Protein AF-0000000065893887 (afdb_homodimer)

Radius of gyration: 26.67 Å; Cα contacts (8 Å, |Δi|>4): 1698; chains: 2; bounding box: 55×94×60 Å

InterPro domains:
  IPR000653 DegT/DnrJ/EryC1/StrS aminotransferase [PF01041] (15-358)
  IPR000653 DegT/DnrJ/EryC1/StrS aminotransferase [PIRSF000390] (7-360)
  IPR000653 DegT/DnrJ/EryC1/StrS aminotransferase [PTHR30244] (14-359)
  IPR000653 DegT/DnrJ/EryC1/StrS aminotransferase [cd00616] (18-347)
  IPR015421 Pyridoxal phosphate-dependent transferase, major domain [G3DSA:3.40.640.10] (1-244)
  IPR015422 Pyridoxal phosphate-dependent transferase, small domain [G3DSA:3.90.1150.10] (245-362)
  IPR015424 Pyridoxal phosphate-dependent transferase [SSF53383] (13-360)

Organism: Aneurinibacillus thermoaerophilus (NCBI:txid143495)

Foldseek 3Di:
DAELDDLVLVQVVCVVLLVVLLVCCVVVPAKFPDDLLVVLQVVLCVLQVFDTKAKWFFQLVQLLLLCVLVVQAAQAEEEEELAADCSNVVSCVVRHHHYDYAYPDLQASWGDLVGRLVRDDPRYAAYETECPQAFDDPLVSVVVSCVVNVHFYEYECQAHPQFADPRGHPQESTAKYKYWQPSLHLQHFPHTMMMMGGRDPSSNLQSNCQCCCCHNDVPRHPDRHHPIGDISSRSSSSSVVVVCSVVFLVLLLVLLVVLVPQQDDPQKAFHDHPDSRRGSRSWGKIFGQPQVLLQVQVVVVVFHKDQSAQDGNLCDPVNCVSNPPDDPSSNRCNNTIITGRTTSSDDPVNSVSSSVSNNPPPD/DAELDDLVLVQVVCVVLLVVLLVCCVVVPDKFPDDLLVVLQVVLCVLQVFDTKAKWFFQLVQLLLLCVLVVQAAQAEEEEELAADCSNVVSCVVRHHHYDYAYPDLQASWGDLVGRLVRDDPRYAAYETECPQAFDDPLVSVVVSCVVVVHFYEYECQAHPQFADPRGHPQESTAKYKYWQPSLHLQHFPHTMMMMGGRDPSSNLQSNCQCCCCHNDVPRHPDRHHPIGDISSRSSSSSVVVVCSVVFLVLLLVLLVVLVVQQDDPQKAFHDHPDSSRGSRSWGKIFGQPQVLLQVQVVVVVFHKDQSAQDGNLCDPVNCVSNPPDRPSSNRCNNTIITGRTTSSDDPVNSVSSSVSSNPPPD

pLDDT: mean 98.2, std 1.37, range [88.19, 99.0]

Structure (mmCIF, N/CA/C/O backbone):
data_AF-0000000065893887-model_v1
#
loop_
_entity.id
_entity.type
_entity.pdbx_description
1 polymer 'dTDP-3-amino-3,6-dideoxy-alpha-D-galactopyranose transaminase'
#
loop_
_atom_site.group_PDB
_atom_site.id
_atom_site.type_symbol
_atom_site.label_atom_id
_atom_site.label_alt_id
_atom_site.label_comp_id
_atom_site.label_asym_id
_atom_site.label_entity_id
_atom_site.label_seq_id
_atom_site.pdbx_PDB_ins_code
_atom_site.Cartn_x
_atom_site.Cartn_y
_atom_site.Cartn_z
_atom_site.occupancy
_atom_site.B_iso_or_equiv
_atom_site.auth_seq_id
_atom_site.auth_comp_id
_atom_site.auth_asym_id
_atom_site.auth_atom_id
_atom_site.pdbx_PDB_model_num
ATOM 1 N N . MET A 1 1 ? 21.906 -27.859 2.709 1 92.88 1 MET A N 1
ATOM 2 C CA . MET A 1 1 ? 20.469 -27.656 2.518 1 92.88 1 MET A CA 1
ATOM 3 C C . MET A 1 1 ? 20.203 -26.812 1.277 1 92.88 1 MET A C 1
ATOM 5 O O . MET A 1 1 ? 20.891 -25.797 1.051 1 92.88 1 MET A O 1
ATOM 9 N N . ILE A 1 2 ? 19.484 -27.328 0.352 1 98.06 2 ILE A N 1
ATOM 10 C CA . ILE A 1 2 ? 19.031 -26.578 -0.812 1 98.06 2 ILE A CA 1
ATOM 11 C C . ILE A 1 2 ? 17.766 -25.812 -0.466 1 98.06 2 ILE A C 1
ATOM 13 O O . ILE A 1 2 ? 16.688 -26.406 -0.306 1 98.06 2 ILE A O 1
ATOM 17 N N . PRO A 1 3 ? 17.875 -24.422 -0.323 1 98.12 3 PRO A N 1
ATOM 18 C CA . PRO A 1 3 ? 16.672 -23.656 0.001 1 98.12 3 PRO A CA 1
ATOM 19 C C . PRO A 1 3 ? 15.68 -23.609 -1.15 1 98.12 3 PRO A C 1
ATOM 21 O O . PRO A 1 3 ? 16.062 -23.766 -2.312 1 98.12 3 PRO A O 1
ATOM 24 N N . PHE A 1 4 ? 14.438 -23.453 -0.812 1 98.44 4 PHE A N 1
ATOM 25 C CA . PHE A 1 4 ? 13.43 -23.297 -1.854 1 98.44 4 PHE A CA 1
ATOM 26 C C . PHE A 1 4 ? 13.758 -22.109 -2.758 1 98.44 4 PHE A C 1
ATOM 28 O O . PHE A 1 4 ? 13.703 -22.234 -3.984 1 98.44 4 PHE A O 1
ATOM 35 N N . LEU A 1 5 ? 14.062 -20.938 -2.127 1 98.31 5 LEU A N 1
ATOM 36 C CA . LEU A 1 5 ? 14.43 -19.703 -2.818 1 98.31 5 LEU A CA 1
ATOM 37 C C . LEU A 1 5 ? 15.391 -18.875 -1.974 1 98.31 5 LEU A C 1
ATOM 39 O O . LEU A 1 5 ? 15.094 -18.562 -0.818 1 98.31 5 LEU A O 1
ATOM 43 N N . ASP A 1 6 ? 16.547 -18.547 -2.5 1 98.19 6 ASP A N 1
ATOM 44 C CA . ASP A 1 6 ? 17.547 -17.75 -1.792 1 98.19 6 ASP A CA 1
ATOM 45 C C . ASP A 1 6 ? 17.578 -16.312 -2.305 1 98.19 6 ASP A C 1
ATOM 47 O O . ASP A 1 6 ? 18.406 -15.969 -3.143 1 98.19 6 ASP A O 1
ATOM 51 N N . LEU A 1 7 ? 16.781 -15.508 -1.673 1 98.25 7 LEU A N 1
ATOM 52 C CA . LEU A 1 7 ? 16.625 -14.125 -2.123 1 98.25 7 LEU A CA 1
ATOM 53 C C . LEU A 1 7 ? 17.906 -13.336 -1.897 1 98.25 7 LEU A C 1
ATOM 55 O O . LEU A 1 7 ? 18.219 -12.43 -2.668 1 98.25 7 LEU A O 1
ATOM 59 N N . ARG A 1 8 ? 18.594 -13.672 -0.81 1 98.06 8 ARG A N 1
ATOM 60 C CA . ARG A 1 8 ? 19.859 -13.008 -0.566 1 98.06 8 ARG A CA 1
ATOM 61 C C . ARG A 1 8 ? 20.828 -13.227 -1.729 1 98.06 8 ARG A C 1
ATOM 63 O O . ARG A 1 8 ? 21.375 -12.273 -2.275 1 98.06 8 ARG A O 1
ATOM 70 N N . GLN A 1 9 ? 20.969 -14.484 -2.098 1 98.31 9 GLN A N 1
ATOM 71 C CA . GLN A 1 9 ? 21.891 -14.812 -3.176 1 98.31 9 GLN A CA 1
ATOM 72 C C . GLN A 1 9 ? 21.469 -14.156 -4.484 1 98.31 9 GLN A C 1
ATOM 74 O O . GLN A 1 9 ? 22.312 -13.688 -5.254 1 98.31 9 GLN A O 1
ATOM 79 N N . ILE A 1 10 ? 20.219 -14.109 -4.758 1 98.5 10 ILE A N 1
ATOM 80 C CA . ILE A 1 10 ? 19.703 -13.5 -5.98 1 98.5 10 ILE A CA 1
ATOM 81 C C . ILE A 1 10 ? 20.062 -12.023 -6.02 1 98.5 10 ILE A C 1
ATOM 83 O O . ILE A 1 10 ? 20.594 -11.531 -7.023 1 98.5 10 ILE A O 1
ATOM 87 N N . ASN A 1 11 ? 19.875 -11.289 -4.93 1 98.44 11 ASN A N 1
ATOM 88 C CA . ASN A 1 11 ? 20.047 -9.836 -4.91 1 98.44 11 ASN A CA 1
ATOM 89 C C . ASN A 1 11 ? 21.516 -9.445 -4.77 1 98.44 11 ASN A C 1
ATOM 91 O O . ASN A 1 11 ? 21.938 -8.391 -5.258 1 98.44 11 ASN A O 1
ATOM 95 N N . MET A 1 12 ? 22.344 -10.312 -4.164 1 98.12 12 MET A N 1
ATOM 96 C CA . MET A 1 12 ? 23.734 -9.977 -3.918 1 98.12 12 MET A CA 1
ATOM 97 C C . MET A 1 12 ? 24.531 -9.93 -5.223 1 98.12 12 MET A C 1
ATOM 99 O O . MET A 1 12 ? 25.609 -9.359 -5.273 1 98.12 12 MET A O 1
ATOM 103 N N . ARG A 1 13 ? 23.969 -10.508 -6.285 1 97.5 13 ARG A N 1
ATOM 104 C CA . ARG A 1 13 ? 24.594 -10.422 -7.605 1 97.5 13 ARG A CA 1
ATOM 105 C C . ARG A 1 13 ? 24.703 -8.969 -8.062 1 97.5 13 ARG A C 1
ATOM 107 O O . ARG A 1 13 ? 25.578 -8.625 -8.852 1 97.5 13 ARG A O 1
ATOM 114 N N . TYR A 1 14 ? 23.766 -8.133 -7.504 1 96.75 14 TYR A N 1
ATOM 115 C CA . TYR A 1 14 ? 23.688 -6.738 -7.918 1 96.75 14 TYR A CA 1
ATOM 116 C C . TYR A 1 14 ? 23.844 -5.805 -6.723 1 96.75 14 TYR A C 1
ATOM 118 O O . TYR A 1 14 ? 23.297 -4.707 -6.703 1 96.75 14 TYR A O 1
ATOM 126 N N . GLN A 1 15 ? 24.547 -6.262 -5.785 1 98.12 15 GLN A N 1
ATOM 127 C CA . GLN A 1 15 ? 24.656 -5.574 -4.5 1 98.12 15 GLN A CA 1
ATOM 128 C C . GLN A 1 15 ? 25.109 -4.129 -4.684 1 98.12 15 GLN A C 1
ATOM 130 O O . GLN A 1 15 ? 24.453 -3.201 -4.188 1 98.12 15 GLN A O 1
ATOM 135 N N . LYS A 1 16 ? 26.188 -3.871 -5.398 1 98.44 16 LYS A N 1
ATOM 136 C CA . LYS A 1 16 ? 26.766 -2.539 -5.555 1 98.44 16 LYS A CA 1
ATOM 137 C C . LYS A 1 16 ? 25.797 -1.611 -6.297 1 98.44 16 LYS A C 1
ATOM 139 O O . LYS A 1 16 ? 25.625 -0.456 -5.906 1 98.44 16 LYS A O 1
ATOM 144 N N . GLU A 1 17 ? 25.203 -2.094 -7.355 1 98.75 17 GLU A N 1
ATOM 145 C CA . GLU A 1 17 ? 24.25 -1.301 -8.133 1 98.75 17 GLU A CA 1
ATOM 146 C C . GLU A 1 17 ? 23.047 -0.913 -7.289 1 98.75 17 GLU A C 1
ATOM 148 O O . GLU A 1 17 ? 22.578 0.229 -7.348 1 98.75 17 GLU A O 1
ATOM 153 N N . ILE A 1 18 ? 22.578 -1.841 -6.5 1 98.81 18 ILE A N 1
ATOM 154 C CA . ILE A 1 18 ? 21.406 -1.604 -5.66 1 98.81 18 ILE A CA 1
ATOM 155 C C . ILE A 1 18 ? 21.75 -0.585 -4.578 1 98.81 18 ILE A C 1
ATOM 157 O O . ILE A 1 18 ? 20.969 0.347 -4.328 1 98.81 18 ILE A O 1
ATOM 161 N N . GLN A 1 19 ? 22.906 -0.778 -3.934 1 98.69 19 GLN A N 1
ATOM 162 C CA . GLN A 1 19 ? 23.328 0.157 -2.898 1 98.69 19 GLN A CA 1
ATOM 163 C C . GLN A 1 19 ? 23.469 1.57 -3.457 1 98.69 19 GLN A C 1
ATOM 165 O O . GLN A 1 19 ? 23.062 2.541 -2.812 1 98.69 19 GLN A O 1
ATOM 170 N N . GLN A 1 20 ? 24 1.689 -4.633 1 98.62 20 GLN A N 1
ATOM 171 C CA . GLN A 1 20 ? 24.156 2.99 -5.273 1 98.62 20 GLN A CA 1
ATOM 172 C C . GLN A 1 20 ? 22.797 3.625 -5.578 1 98.62 20 GLN A C 1
ATOM 174 O O . GLN A 1 20 ? 22.625 4.832 -5.395 1 98.62 20 GLN A O 1
ATOM 179 N N . ALA A 1 21 ? 21.922 2.854 -6.062 1 98.62 21 ALA A N 1
ATOM 180 C CA . ALA A 1 21 ? 20.578 3.348 -6.359 1 98.62 21 ALA A CA 1
ATOM 181 C C . ALA A 1 21 ? 19.875 3.818 -5.09 1 98.62 21 ALA A C 1
ATOM 183 O O . ALA A 1 21 ? 19.219 4.867 -5.09 1 98.62 21 ALA A O 1
ATOM 184 N N . MET A 1 22 ? 19.953 3.014 -4.008 1 98.69 22 MET A N 1
ATOM 185 C CA . MET A 1 22 ? 19.344 3.391 -2.736 1 98.69 22 MET A CA 1
ATOM 186 C C . MET A 1 22 ? 19.922 4.703 -2.225 1 98.69 22 MET A C 1
ATOM 188 O O . MET A 1 22 ? 19.188 5.57 -1.753 1 98.69 22 MET A O 1
ATOM 192 N N . ASN A 1 23 ? 21.203 4.824 -2.332 1 98.44 23 ASN A N 1
ATOM 193 C CA . ASN A 1 23 ? 21.875 6.047 -1.884 1 98.44 23 ASN A CA 1
ATOM 194 C C . ASN A 1 23 ? 21.453 7.25 -2.723 1 98.44 23 ASN A C 1
ATOM 196 O O . ASN A 1 23 ? 21.281 8.352 -2.195 1 98.44 23 ASN A O 1
ATOM 200 N N . ARG A 1 24 ? 21.328 7.035 -4.027 1 98.44 24 ARG A N 1
ATOM 201 C CA . ARG A 1 24 ? 20.875 8.102 -4.918 1 98.44 24 ARG A CA 1
ATOM 202 C C . ARG A 1 24 ? 19.5 8.617 -4.504 1 98.44 24 ARG A C 1
ATOM 204 O O . ARG A 1 24 ? 19.266 9.828 -4.461 1 98.44 24 ARG A O 1
ATOM 211 N N . VAL A 1 25 ? 18.625 7.746 -4.191 1 98.69 25 VAL A N 1
ATOM 212 C CA . VAL A 1 25 ? 17.281 8.141 -3.764 1 98.69 25 VAL A CA 1
ATOM 213 C C . VAL A 1 25 ? 17.359 8.875 -2.43 1 98.69 25 VAL A C 1
ATOM 215 O O . VAL A 1 25 ? 16.75 9.938 -2.262 1 98.69 25 VAL A O 1
ATOM 218 N N . LEU A 1 26 ? 18.094 8.297 -1.439 1 98.56 26 LEU A N 1
ATOM 219 C CA . LEU A 1 26 ? 18.281 8.938 -0.141 1 98.56 26 LEU A CA 1
ATOM 220 C C . LEU A 1 26 ? 18.75 10.383 -0.305 1 98.56 26 LEU A C 1
ATOM 222 O O . LEU A 1 26 ? 18.188 11.297 0.307 1 98.56 26 LEU A O 1
ATOM 226 N N . GLU A 1 27 ? 19.641 10.578 -1.186 1 98.12 27 GLU A N 1
ATOM 227 C CA . GLU A 1 27 ? 20.312 11.867 -1.323 1 98.12 27 GLU A CA 1
ATOM 228 C C . GLU A 1 27 ? 19.5 12.836 -2.174 1 98.12 27 GLU A C 1
ATOM 230 O O . GLU A 1 27 ? 19.75 14.039 -2.16 1 98.12 27 GLU A O 1
ATOM 235 N N . SER A 1 28 ? 18.547 12.297 -2.877 1 97.81 28 SER A N 1
ATOM 236 C CA . SER A 1 28 ? 17.781 13.125 -3.801 1 97.81 28 SER A CA 1
ATOM 237 C C . SER A 1 28 ? 16.859 14.086 -3.051 1 97.81 28 SER A C 1
ATOM 239 O O . SER A 1 28 ? 16.547 15.172 -3.545 1 97.81 28 SER A O 1
ATOM 241 N N . GLY A 1 29 ? 16.344 13.594 -1.882 1 97.75 29 GLY A N 1
ATOM 242 C CA . GLY A 1 29 ? 15.352 14.359 -1.145 1 97.75 29 GLY A CA 1
ATOM 243 C C . GLY A 1 29 ? 13.945 14.188 -1.68 1 97.75 29 GLY A C 1
ATOM 244 O O . GLY A 1 29 ? 13.008 14.812 -1.179 1 97.75 29 GLY A O 1
ATOM 245 N N . TRP A 1 30 ? 13.781 13.406 -2.693 1 97.56 30 TRP A N 1
ATOM 246 C CA . TRP A 1 30 ? 12.484 13.109 -3.287 1 97.56 30 TRP A CA 1
ATOM 247 C C . TRP A 1 30 ? 12.156 11.625 -3.168 1 97.56 30 TRP A C 1
ATOM 249 O O . TRP A 1 30 ? 12.898 10.781 -3.668 1 97.56 30 TRP A O 1
ATOM 259 N N . TYR A 1 31 ? 10.977 11.273 -2.586 1 98.12 31 TYR A N 1
ATOM 260 C CA . TYR A 1 31 ? 10.812 9.891 -2.141 1 98.12 31 TYR A CA 1
ATOM 261 C C . TYR A 1 31 ? 9.492 9.312 -2.635 1 98.12 31 TYR A C 1
ATOM 263 O O . TYR A 1 31 ? 9.25 8.109 -2.494 1 98.12 31 TYR A O 1
ATOM 271 N N . ILE A 1 32 ? 8.562 10.133 -3.162 1 97.56 32 ILE A N 1
ATOM 272 C CA . ILE A 1 32 ? 7.246 9.711 -3.619 1 97.56 32 ILE A CA 1
ATOM 273 C C . ILE A 1 32 ? 7.012 10.203 -5.043 1 97.56 32 ILE A C 1
ATOM 275 O O . ILE A 1 32 ? 7.172 11.391 -5.328 1 97.56 32 ILE A O 1
ATOM 279 N N . LEU A 1 33 ? 6.645 9.32 -5.91 1 97.31 33 LEU A N 1
ATOM 280 C CA . LEU A 1 33 ? 6.227 9.648 -7.27 1 97.31 33 LEU A CA 1
ATOM 281 C C . LEU A 1 33 ? 7.195 10.633 -7.914 1 97.31 33 LEU A C 1
ATOM 283 O O . LEU A 1 33 ? 6.785 11.695 -8.391 1 97.31 33 LEU A O 1
ATOM 287 N N . GLY A 1 34 ? 8.438 10.289 -7.969 1 97.94 34 GLY A N 1
ATOM 288 C CA . GLY A 1 34 ? 9.484 11.109 -8.562 1 97.94 34 GLY A CA 1
ATOM 289 C C . GLY A 1 34 ? 10.094 10.492 -9.805 1 97.94 34 GLY A C 1
ATOM 290 O O . GLY A 1 34 ? 9.406 9.805 -10.562 1 97.94 34 GLY A O 1
ATOM 291 N N . GLY A 1 35 ? 11.312 10.883 -10.031 1 98.5 35 GLY A N 1
ATOM 292 C CA . GLY A 1 35 ? 12 10.484 -11.25 1 98.5 35 GLY A CA 1
ATOM 293 C C . GLY A 1 35 ? 12.25 8.992 -11.336 1 98.5 35 GLY A C 1
ATOM 294 O O . GLY A 1 35 ? 12.258 8.422 -12.422 1 98.5 35 GLY A O 1
ATOM 295 N N . GLU A 1 36 ? 12.508 8.32 -10.172 1 98.75 36 GLU A N 1
ATOM 296 C CA . GLU A 1 36 ? 12.758 6.883 -10.18 1 98.75 36 GLU A CA 1
ATOM 297 C C . GLU A 1 36 ? 11.516 6.109 -10.609 1 98.75 36 GLU A C 1
ATOM 299 O O . GLU A 1 36 ? 11.617 5.164 -11.398 1 98.75 36 GLU A O 1
ATOM 304 N N . VAL A 1 37 ? 10.359 6.531 -10.102 1 98.81 37 VAL A N 1
ATOM 305 C CA . VAL A 1 37 ? 9.102 5.875 -10.461 1 98.81 37 VAL A CA 1
ATOM 306 C C . VAL A 1 37 ? 8.789 6.133 -11.93 1 98.81 37 VAL A C 1
ATOM 308 O O . VAL A 1 37 ? 8.414 5.211 -12.664 1 98.81 37 VAL A O 1
ATOM 311 N N . ASP A 1 38 ? 8.977 7.352 -12.336 1 98.69 38 ASP A N 1
ATOM 312 C CA . ASP A 1 38 ? 8.742 7.695 -13.734 1 98.69 38 ASP A CA 1
ATOM 313 C C . ASP A 1 38 ? 9.609 6.84 -14.664 1 98.69 38 ASP A C 1
ATOM 315 O O . ASP A 1 38 ? 9.133 6.336 -15.68 1 98.69 38 ASP A O 1
ATOM 319 N N . ASP A 1 39 ? 10.836 6.762 -14.344 1 98.81 39 ASP A N 1
ATOM 320 C CA . ASP A 1 39 ? 11.781 5.992 -15.141 1 98.81 39 ASP A CA 1
ATOM 321 C C . ASP A 1 39 ? 11.391 4.516 -15.188 1 98.81 39 ASP A C 1
ATOM 323 O O . ASP A 1 39 ? 11.367 3.904 -16.25 1 98.81 39 ASP A O 1
ATOM 327 N N . PHE A 1 40 ? 11.117 3.959 -14.016 1 98.94 40 PHE A N 1
ATOM 328 C CA . PHE A 1 40 ? 10.734 2.553 -13.969 1 98.94 40 PHE A CA 1
ATOM 329 C C . PHE A 1 40 ? 9.469 2.307 -14.773 1 98.94 40 PHE A C 1
ATOM 331 O O . PHE A 1 40 ? 9.383 1.33 -15.523 1 98.94 40 PHE A O 1
ATOM 338 N N . GLU A 1 41 ? 8.43 3.172 -14.586 1 98.94 41 GLU A N 1
ATOM 339 C CA . GLU A 1 41 ? 7.18 3.027 -15.32 1 98.94 41 GLU A CA 1
ATOM 340 C C . GLU A 1 41 ? 7.426 3.02 -16.828 1 98.94 41 GLU A C 1
ATOM 342 O O . GLU A 1 41 ? 6.875 2.186 -17.547 1 98.94 41 GLU A O 1
ATOM 347 N N . ARG A 1 42 ? 8.25 3.875 -17.281 1 98.88 42 ARG A N 1
ATOM 348 C CA . ARG A 1 42 ? 8.57 3.938 -18.703 1 98.88 42 ARG A CA 1
ATOM 349 C C . ARG A 1 42 ? 9.266 2.662 -19.156 1 98.88 42 ARG A C 1
ATOM 351 O O . ARG A 1 42 ? 8.891 2.072 -20.172 1 98.88 42 ARG A O 1
ATOM 358 N N . LYS A 1 43 ? 10.289 2.238 -18.453 1 98.94 43 LYS A N 1
ATOM 359 C CA . LYS A 1 43 ? 11.07 1.055 -18.812 1 98.94 43 LYS A CA 1
ATOM 360 C C . LYS A 1 43 ? 10.195 -0.199 -18.797 1 98.94 43 LYS A C 1
ATOM 362 O O . LYS A 1 43 ? 10.305 -1.045 -19.688 1 98.94 43 LYS A O 1
ATOM 367 N N . PHE A 1 44 ? 9.367 -0.301 -17.812 1 98.94 44 PHE A N 1
ATOM 368 C CA . PHE A 1 44 ? 8.57 -1.51 -17.641 1 98.94 44 PHE A CA 1
ATOM 369 C C . PHE A 1 44 ? 7.465 -1.573 -18.703 1 98.94 44 PHE A C 1
ATOM 371 O O . PHE A 1 44 ? 7.145 -2.65 -19.203 1 98.94 44 PHE A O 1
ATOM 378 N N . ALA A 1 45 ? 6.824 -0.403 -18.953 1 98.94 45 ALA A N 1
ATOM 379 C CA . ALA A 1 45 ? 5.879 -0.355 -20.062 1 98.94 45 ALA A CA 1
ATOM 380 C C . ALA A 1 45 ? 6.527 -0.834 -21.359 1 98.94 45 ALA A C 1
ATOM 382 O O . ALA A 1 45 ? 5.973 -1.686 -22.047 1 98.94 45 ALA A O 1
ATOM 383 N N . SER A 1 46 ? 7.656 -0.292 -21.641 1 98.88 46 SER A N 1
ATOM 384 C CA . SER A 1 46 ? 8.383 -0.679 -22.844 1 98.88 46 SER A CA 1
ATOM 385 C C . SER A 1 46 ? 8.711 -2.168 -22.844 1 98.88 46 SER A C 1
ATOM 387 O O . SER A 1 46 ? 8.547 -2.854 -23.844 1 98.88 46 SER A O 1
ATOM 389 N N . TYR A 1 47 ? 9.188 -2.645 -21.719 1 98.94 47 TYR A N 1
ATOM 390 C CA . TYR A 1 47 ? 9.539 -4.051 -21.578 1 98.94 47 TYR A CA 1
ATOM 391 C C . TYR A 1 47 ? 8.344 -4.945 -21.891 1 98.94 47 TYR A C 1
ATOM 393 O O . TYR A 1 47 ? 8.484 -5.973 -22.547 1 98.94 47 TYR A O 1
ATOM 401 N N . CYS A 1 48 ? 7.152 -4.574 -21.438 1 98.88 48 CYS A N 1
ATOM 402 C CA . CYS A 1 48 ? 5.941 -5.375 -21.594 1 98.88 48 CYS A CA 1
ATOM 403 C C . CYS A 1 48 ? 5.324 -5.176 -22.969 1 98.88 48 CYS A C 1
ATOM 405 O O . CYS A 1 48 ? 4.449 -5.938 -23.375 1 98.88 48 CYS A O 1
ATOM 407 N N . GLY A 1 49 ? 5.801 -4.145 -23.688 1 98.81 49 GLY A N 1
ATOM 408 C CA . GLY A 1 49 ? 5.168 -3.797 -24.953 1 98.81 49 GLY A CA 1
ATOM 409 C C . GLY A 1 49 ? 3.844 -3.078 -24.781 1 98.81 49 GLY A C 1
ATOM 410 O O . GLY A 1 49 ? 2.939 -3.219 -25.609 1 98.81 49 GLY A O 1
ATOM 411 N N . ALA A 1 50 ? 3.635 -2.418 -23.672 1 98.81 50 ALA A N 1
ATOM 412 C CA . ALA A 1 50 ? 2.449 -1.619 -23.375 1 98.81 50 ALA A CA 1
ATOM 413 C C . ALA A 1 50 ? 2.742 -0.128 -23.516 1 98.81 50 ALA A C 1
ATOM 415 O O . ALA A 1 50 ? 3.902 0.29 -23.469 1 98.81 50 ALA A O 1
ATOM 416 N N . LYS A 1 51 ? 1.746 0.676 -23.656 1 98.81 51 LYS A N 1
ATOM 417 C CA . LYS A 1 51 ? 1.911 2.121 -23.781 1 98.81 51 LYS A CA 1
ATOM 418 C C . LYS A 1 51 ? 2.078 2.783 -22.422 1 98.81 51 LYS A C 1
ATOM 420 O O . LYS A 1 51 ? 2.799 3.775 -22.297 1 98.81 51 LYS A O 1
ATOM 425 N N . TYR A 1 52 ? 1.4 2.275 -21.438 1 98.94 52 TYR A N 1
ATOM 426 C CA . TYR A 1 52 ? 1.376 2.922 -20.125 1 98.94 52 TYR A CA 1
ATOM 427 C C . TYR A 1 52 ? 1.681 1.923 -19.016 1 98.94 52 TYR A C 1
ATOM 429 O O . TYR A 1 52 ? 1.327 0.746 -19.125 1 98.94 52 TYR A O 1
ATOM 437 N N . CYS A 1 53 ? 2.344 2.348 -18.062 1 98.94 53 CYS A N 1
ATOM 438 C CA . CYS A 1 53 ? 2.576 1.638 -16.812 1 98.94 53 CYS A CA 1
ATOM 439 C C . CYS A 1 53 ? 2.338 2.551 -15.609 1 98.94 53 CYS A C 1
ATOM 441 O O . CYS A 1 53 ? 2.766 3.705 -15.609 1 98.94 53 CYS A O 1
ATOM 443 N N . ILE A 1 54 ? 1.578 2.143 -14.672 1 98.94 54 ILE A N 1
ATOM 444 C CA . ILE A 1 54 ? 1.28 2.863 -13.438 1 98.94 54 ILE A CA 1
ATOM 445 C C . ILE A 1 54 ? 1.779 2.061 -12.242 1 98.94 54 ILE A C 1
ATOM 447 O O . ILE A 1 54 ? 1.269 0.974 -11.961 1 98.94 54 ILE A O 1
ATOM 451 N N . GLY A 1 55 ? 2.82 2.578 -11.555 1 98.88 55 GLY A N 1
ATOM 452 C CA . GLY A 1 55 ? 3.318 1.924 -10.359 1 98.88 55 GLY A CA 1
ATOM 453 C C . GLY A 1 55 ? 2.375 2.049 -9.172 1 98.88 55 GLY A C 1
ATOM 454 O O . GLY A 1 55 ? 1.816 3.119 -8.93 1 98.88 55 GLY A O 1
ATOM 455 N N . VAL A 1 56 ? 2.115 0.951 -8.461 1 98.88 56 VAL A N 1
ATOM 456 C CA . VAL A 1 56 ? 1.241 0.927 -7.297 1 98.88 56 VAL A CA 1
ATOM 457 C C . VAL A 1 56 ? 1.919 0.169 -6.156 1 98.88 56 VAL A C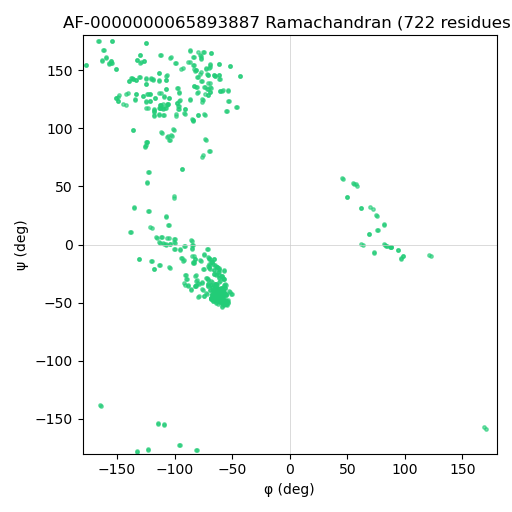 1
ATOM 459 O O . VAL A 1 56 ? 3.068 -0.259 -6.285 1 98.88 56 VAL A O 1
ATOM 462 N N . ALA A 1 57 ? 1.248 0.03 -5.066 1 98.69 57 ALA A N 1
ATOM 463 C CA . ALA A 1 57 ? 1.872 -0.421 -3.824 1 98.69 57 ALA A CA 1
ATOM 464 C C . ALA A 1 57 ? 2.119 -1.927 -3.85 1 98.69 57 ALA A C 1
ATOM 466 O O . ALA A 1 57 ? 3.045 -2.422 -3.203 1 98.69 57 ALA A O 1
ATOM 467 N N . ASN A 1 58 ? 1.272 -2.68 -4.5 1 98.75 58 ASN A N 1
ATOM 468 C CA . ASN A 1 58 ? 1.375 -4.133 -4.551 1 98.75 58 ASN A CA 1
ATOM 469 C C . ASN A 1 58 ? 0.486 -4.723 -5.645 1 98.75 58 ASN A C 1
ATOM 471 O O . ASN A 1 58 ? -0.26 -3.992 -6.301 1 98.75 58 ASN A O 1
ATOM 475 N N . GLY A 1 59 ? 0.587 -5.984 -5.836 1 98.88 59 GLY A N 1
ATOM 476 C CA . GLY A 1 59 ? -0.152 -6.641 -6.902 1 98.88 59 GLY A CA 1
ATOM 477 C C . GLY A 1 59 ? -1.648 -6.68 -6.656 1 98.88 59 GLY A C 1
ATOM 478 O O . GLY A 1 59 ? -2.439 -6.551 -7.594 1 98.88 59 GLY A O 1
ATOM 479 N N . LEU A 1 60 ? -2.121 -6.902 -5.434 1 98.88 60 LEU A N 1
ATOM 480 C CA . LEU A 1 60 ? -3.547 -6.895 -5.121 1 98.88 60 LEU A CA 1
ATOM 481 C C . LEU A 1 60 ? -4.164 -5.539 -5.445 1 98.88 60 LEU A C 1
ATOM 483 O O . LEU A 1 60 ? -5.238 -5.469 -6.051 1 98.88 60 LEU A O 1
ATOM 487 N N . ASP A 1 61 ? -3.434 -4.492 -5.066 1 98.88 61 ASP A N 1
ATOM 488 C CA . ASP A 1 61 ? -3.895 -3.148 -5.398 1 98.88 61 ASP A CA 1
ATOM 489 C C . ASP A 1 61 ? -3.98 -2.955 -6.91 1 98.88 61 ASP A C 1
ATOM 491 O O . ASP A 1 61 ? -4.898 -2.297 -7.406 1 98.88 61 ASP A O 1
ATOM 495 N N . ALA A 1 62 ? -2.994 -3.49 -7.594 1 98.94 62 ALA A N 1
ATOM 496 C CA . ALA A 1 62 ? -3.006 -3.359 -9.047 1 98.94 62 ALA A CA 1
ATOM 497 C C . ALA A 1 62 ? -4.301 -3.904 -9.641 1 98.94 62 ALA A C 1
ATOM 499 O O . ALA A 1 62 ? -4.984 -3.213 -10.398 1 98.94 62 ALA A O 1
ATOM 500 N N . LEU A 1 63 ? -4.648 -5.102 -9.266 1 98.94 63 LEU A N 1
ATOM 501 C CA . LEU A 1 63 ? -5.844 -5.746 -9.789 1 98.94 63 LEU A CA 1
ATOM 502 C C . LEU A 1 63 ? -7.102 -5.027 -9.305 1 98.94 63 LEU A C 1
ATOM 504 O O . LEU A 1 63 ? -8.031 -4.812 -10.086 1 98.94 63 LEU A O 1
ATOM 508 N N . THR A 1 64 ? -7.152 -4.641 -8.031 1 98.94 64 THR A N 1
ATOM 509 C CA . THR A 1 64 ? -8.297 -3.947 -7.453 1 98.94 64 THR A CA 1
ATOM 510 C C . THR A 1 64 ? -8.562 -2.635 -8.18 1 98.94 64 THR A C 1
ATOM 512 O O . THR A 1 64 ? -9.711 -2.322 -8.508 1 98.94 64 THR A O 1
ATOM 515 N N . LEU A 1 65 ? -7.492 -1.899 -8.438 1 98.94 65 LEU A N 1
ATOM 516 C CA . LEU A 1 65 ? -7.637 -0.582 -9.047 1 98.94 65 LEU A CA 1
ATOM 517 C C . LEU A 1 65 ? -8.062 -0.701 -10.508 1 98.94 65 LEU A C 1
ATOM 519 O O . LEU A 1 65 ? -8.797 0.146 -11.016 1 98.94 65 LEU A O 1
ATOM 523 N N . ILE A 1 66 ? -7.566 -1.748 -11.227 1 98.94 66 ILE A N 1
ATOM 524 C CA . ILE A 1 66 ? -8.023 -1.978 -12.594 1 98.94 66 ILE A CA 1
ATOM 525 C C . ILE A 1 66 ? -9.531 -2.17 -12.609 1 98.94 66 ILE A C 1
ATOM 527 O O . ILE A 1 66 ? -10.242 -1.522 -13.391 1 98.94 66 ILE A O 1
ATOM 531 N N . ILE A 1 67 ? -10.016 -3.018 -11.742 1 98.94 67 ILE A N 1
ATOM 532 C CA . ILE A 1 67 ? -11.445 -3.33 -11.68 1 98.94 67 ILE A CA 1
ATOM 533 C C . ILE A 1 67 ? -12.234 -2.07 -11.336 1 98.94 67 ILE A C 1
ATOM 535 O O . ILE A 1 67 ? -13.242 -1.769 -11.969 1 98.94 67 ILE A O 1
ATOM 539 N N . ARG A 1 68 ? -11.734 -1.336 -10.375 1 98.75 68 ARG A N 1
ATOM 540 C CA . ARG A 1 68 ? -12.383 -0.093 -9.961 1 98.75 68 ARG A CA 1
ATOM 541 C C . ARG A 1 68 ? -12.43 0.908 -11.117 1 98.75 68 ARG A C 1
ATOM 543 O O . ARG A 1 68 ? -13.445 1.572 -11.32 1 98.75 68 ARG A O 1
ATOM 550 N N . ALA A 1 69 ? -11.336 1.044 -11.781 1 98.81 69 ALA A N 1
ATOM 551 C CA . ALA A 1 69 ? -11.219 2.021 -12.859 1 98.81 69 ALA A CA 1
ATOM 552 C C . ALA A 1 69 ? -12.164 1.689 -14.016 1 98.81 69 ALA A C 1
ATOM 554 O O . ALA A 1 69 ? -12.562 2.576 -14.773 1 98.81 69 ALA A O 1
ATOM 555 N N . TYR A 1 70 ? -12.523 0.42 -14.164 1 98.81 70 TYR A N 1
ATOM 556 C CA . TYR A 1 70 ? -13.484 -0.002 -15.172 1 98.81 70 TYR A CA 1
ATOM 557 C C . TYR A 1 70 ? -14.914 0.156 -14.672 1 98.81 70 TYR A C 1
ATOM 559 O O . TYR A 1 70 ? -15.867 -0.214 -15.359 1 98.81 70 TYR A O 1
ATOM 567 N N . ASP A 1 71 ? -15.094 0.62 -13.453 1 98.12 71 ASP A N 1
ATOM 568 C CA . ASP A 1 71 ? -16.391 0.801 -12.812 1 98.12 71 ASP A CA 1
ATOM 569 C C . ASP A 1 71 ? -17.125 -0.531 -12.672 1 98.12 71 ASP A C 1
ATOM 571 O O . ASP A 1 71 ? -18.344 -0.599 -12.859 1 98.12 71 ASP A O 1
ATOM 575 N N . ILE A 1 72 ? -16.359 -1.616 -12.5 1 98.75 72 ILE A N 1
ATOM 576 C CA . ILE A 1 72 ? -16.922 -2.932 -12.227 1 98.75 72 ILE A CA 1
ATOM 577 C C . ILE A 1 72 ? -17.141 -3.098 -10.719 1 98.75 72 ILE A C 1
ATOM 579 O O . ILE A 1 72 ? -16.203 -2.949 -9.938 1 98.75 72 ILE A O 1
ATOM 583 N N . GLY A 1 73 ? -18.297 -3.4 -10.273 1 98.19 73 GLY A N 1
ATOM 584 C CA . GLY A 1 73 ? -18.625 -3.453 -8.852 1 98.19 73 GLY A CA 1
ATOM 585 C C . GLY A 1 73 ? -19.906 -4.195 -8.562 1 98.19 73 GLY A C 1
ATOM 586 O O . GLY A 1 73 ? -20.172 -5.254 -9.133 1 98.19 73 GLY A O 1
ATOM 587 N N . LEU A 1 74 ? -20.703 -3.645 -7.621 1 97.38 74 LEU A N 1
ATOM 588 C CA . LEU A 1 74 ? -21.938 -4.277 -7.152 1 97.38 74 LEU A CA 1
ATOM 589 C C . LEU A 1 74 ? -22.844 -4.629 -8.328 1 97.38 74 LEU A C 1
ATOM 591 O O . LEU A 1 74 ? -23.141 -3.775 -9.164 1 97.38 74 LEU A O 1
ATOM 595 N N . GLY A 1 75 ? -23.203 -5.891 -8.422 1 98.31 75 GLY A N 1
ATOM 596 C CA . GLY A 1 75 ? -24.109 -6.355 -9.469 1 98.31 75 GLY A CA 1
ATOM 597 C C . GLY A 1 75 ? -23.375 -6.941 -10.664 1 98.31 75 GLY A C 1
ATOM 598 O O . GLY A 1 75 ? -23.969 -7.621 -11.492 1 98.31 75 GLY A O 1
ATOM 599 N N . ASP A 1 76 ? -22.078 -6.73 -10.727 1 98.88 76 ASP A N 1
ATOM 600 C CA . ASP A 1 76 ? -21.266 -7.219 -11.836 1 98.88 76 ASP A CA 1
ATOM 601 C C . ASP A 1 76 ? -20.547 -8.516 -11.469 1 98.88 76 ASP A C 1
ATOM 603 O O . ASP A 1 76 ? -20.359 -8.812 -10.289 1 98.88 76 ASP A O 1
ATOM 607 N N . GLU A 1 77 ? -20.219 -9.266 -12.492 1 98.94 77 GLU A N 1
ATOM 608 C CA . GLU A 1 77 ? -19.484 -10.523 -12.344 1 98.94 77 GLU A CA 1
ATOM 609 C C . GLU A 1 77 ? -18.141 -10.469 -13.07 1 98.94 77 GLU A C 1
ATOM 611 O O . GLU A 1 77 ? -18.047 -9.883 -14.148 1 98.94 77 GLU A O 1
ATOM 616 N N . VAL A 1 78 ? -17.156 -11.047 -12.477 1 99 78 VAL A N 1
ATOM 617 C CA . VAL A 1 78 ? -15.859 -11.227 -13.109 1 99 78 VAL A CA 1
ATOM 618 C C . VAL A 1 78 ? -15.469 -12.703 -13.086 1 99 78 VAL A C 1
ATOM 620 O O . VAL A 1 78 ? -15.43 -13.32 -12.023 1 99 78 VAL A O 1
ATOM 623 N N . ILE A 1 79 ? -15.203 -13.258 -14.234 1 98.94 79 ILE A N 1
ATOM 624 C CA . ILE A 1 79 ? -14.742 -14.633 -14.344 1 98.94 79 ILE A CA 1
ATOM 625 C C . ILE A 1 79 ? -13.281 -14.727 -13.898 1 98.94 79 ILE A C 1
ATOM 627 O O . ILE A 1 79 ? -12.461 -13.883 -14.273 1 98.94 79 ILE A O 1
ATOM 631 N N . VAL A 1 80 ? -12.945 -15.711 -13.125 1 98.94 80 VAL A N 1
ATOM 632 C CA . VAL A 1 80 ? -11.602 -15.898 -12.578 1 98.94 80 VAL A CA 1
ATOM 633 C C . VAL A 1 80 ? -11.336 -17.391 -12.352 1 98.94 80 VAL A C 1
ATOM 635 O O . VAL A 1 80 ? -12.273 -18.172 -12.164 1 98.94 80 VAL A O 1
ATOM 638 N N . PRO A 1 81 ? -10.094 -17.844 -12.43 1 98.94 81 PRO A N 1
ATOM 639 C CA . PRO A 1 81 ? -9.82 -19.266 -12.211 1 98.94 81 PRO A CA 1
ATOM 640 C C . PRO A 1 81 ? -10.125 -19.703 -10.781 1 98.94 81 PRO A C 1
ATOM 642 O O . PRO A 1 81 ? -9.867 -18.969 -9.828 1 98.94 81 PRO A O 1
ATOM 645 N N . SER A 1 82 ? -10.625 -20.969 -10.672 1 98.75 82 SER A N 1
ATOM 646 C CA . SER A 1 82 ? -10.836 -21.562 -9.359 1 98.75 82 SER A CA 1
ATOM 647 C C . SER A 1 82 ? -9.516 -22 -8.727 1 98.75 82 SER A C 1
ATOM 649 O O . SER A 1 82 ? -9.438 -22.203 -7.516 1 98.75 82 SER A O 1
ATOM 651 N N . ASN A 1 83 ? -8.484 -22.188 -9.586 1 98.62 83 ASN A N 1
ATOM 652 C CA . ASN A 1 83 ? -7.141 -22.531 -9.141 1 98.62 83 ASN A CA 1
ATOM 653 C C . ASN A 1 83 ? -6.195 -21.344 -9.242 1 98.62 83 ASN A C 1
ATOM 655 O O . ASN A 1 83 ? -5.57 -21.125 -10.281 1 98.62 83 ASN A O 1
ATOM 659 N N . THR A 1 84 ? -6.066 -20.609 -8.172 1 98.31 84 THR A N 1
ATOM 660 C CA . THR A 1 84 ? -5.199 -19.438 -8.102 1 98.31 84 THR A CA 1
ATOM 661 C C . THR A 1 84 ? -4.906 -19.062 -6.652 1 98.31 84 THR A C 1
ATOM 663 O O . THR A 1 84 ? -5.43 -19.688 -5.727 1 98.31 84 THR A O 1
ATOM 666 N N . TYR A 1 85 ? -3.963 -18.219 -6.477 1 97.75 85 TYR A N 1
ATOM 667 C CA . TYR A 1 85 ? -3.844 -17.578 -5.168 1 97.75 85 TYR A CA 1
ATOM 668 C C . TYR A 1 85 ? -5.047 -16.672 -4.891 1 97.75 85 TYR A C 1
ATOM 670 O O . TYR A 1 85 ? -5.547 -16 -5.793 1 97.75 85 TYR A O 1
ATOM 678 N N . ILE A 1 86 ? -5.508 -16.531 -3.748 1 98.12 86 ILE A N 1
ATOM 679 C CA . ILE A 1 86 ? -6.766 -15.922 -3.332 1 98.12 86 ILE A CA 1
ATOM 680 C C . ILE A 1 86 ? -6.75 -14.43 -3.646 1 98.12 86 ILE A C 1
ATOM 682 O O . ILE A 1 86 ? -7.805 -13.797 -3.758 1 98.12 86 ILE A O 1
ATOM 686 N N . ALA A 1 87 ? -5.594 -13.805 -3.793 1 98.44 87 ALA A N 1
ATOM 687 C CA . ALA A 1 87 ? -5.457 -12.367 -4.004 1 98.44 87 ALA A CA 1
ATOM 688 C C . ALA A 1 87 ? -6.211 -11.922 -5.254 1 98.44 87 ALA A C 1
ATOM 690 O O . ALA A 1 87 ? -6.809 -10.844 -5.277 1 98.44 87 ALA A O 1
ATOM 691 N N . SER A 1 88 ? -6.18 -12.727 -6.316 1 98.75 88 SER A N 1
ATOM 692 C CA . SER A 1 88 ? -6.922 -12.391 -7.531 1 98.75 88 SER A CA 1
ATOM 693 C C . SER A 1 88 ? -8.414 -12.266 -7.246 1 98.75 88 SER A C 1
ATOM 695 O O . SER A 1 88 ? -9.07 -11.359 -7.754 1 98.75 88 SER A O 1
ATOM 697 N N . ILE A 1 89 ? -8.898 -13.125 -6.453 1 98.81 89 ILE A N 1
ATOM 698 C CA . ILE A 1 89 ? -10.32 -13.172 -6.117 1 98.81 89 ILE A CA 1
ATOM 699 C C . ILE A 1 89 ? -10.656 -12.039 -5.152 1 98.81 89 ILE A C 1
ATOM 701 O O . ILE A 1 89 ? -11.703 -11.398 -5.273 1 98.81 89 ILE A O 1
ATOM 705 N N . LEU A 1 90 ? -9.766 -11.758 -4.211 1 98.88 90 LEU A N 1
ATOM 706 C CA . LEU A 1 90 ? -9.93 -10.648 -3.275 1 98.88 90 LEU A CA 1
ATOM 707 C C . LEU A 1 90 ? -10.078 -9.328 -4.02 1 98.88 90 LEU A C 1
ATOM 709 O O . LEU A 1 90 ? -10.852 -8.461 -3.611 1 98.88 90 LEU A O 1
ATOM 713 N N . ALA A 1 91 ? -9.359 -9.156 -5.086 1 98.94 91 ALA A N 1
ATOM 714 C CA . ALA A 1 91 ? -9.414 -7.926 -5.867 1 98.94 91 ALA A CA 1
ATOM 715 C C . ALA A 1 91 ? -10.82 -7.684 -6.406 1 98.94 91 ALA A C 1
ATOM 717 O O . ALA A 1 91 ? -11.281 -6.539 -6.461 1 98.94 91 ALA A O 1
ATOM 718 N N . ILE A 1 92 ? -11.461 -8.758 -6.836 1 98.94 92 ILE A N 1
ATOM 719 C CA . ILE A 1 92 ? -12.812 -8.68 -7.371 1 98.94 92 ILE A CA 1
ATOM 720 C C . ILE A 1 92 ? -13.789 -8.32 -6.254 1 98.94 92 ILE A C 1
ATOM 722 O O . ILE A 1 92 ? -14.578 -7.379 -6.387 1 98.94 92 ILE A O 1
ATOM 726 N N . SER A 1 93 ? -13.656 -9 -5.121 1 98.56 93 SER A N 1
ATOM 727 C CA . SER A 1 93 ? -14.555 -8.797 -3.99 1 98.56 93 SER A CA 1
ATOM 728 C C . SER A 1 93 ? -14.367 -7.41 -3.379 1 98.56 93 SER A C 1
ATOM 730 O O . SER A 1 93 ? -15.328 -6.812 -2.887 1 98.56 93 SER A O 1
ATOM 732 N N . ALA A 1 94 ? -13.203 -6.906 -3.42 1 98.25 94 ALA A N 1
ATOM 733 C CA . ALA A 1 94 ? -12.898 -5.598 -2.85 1 98.25 94 ALA A CA 1
ATOM 734 C C . ALA A 1 94 ? -13.695 -4.496 -3.537 1 98.25 94 ALA A C 1
ATOM 736 O O . ALA A 1 94 ? -13.906 -3.424 -2.969 1 98.25 94 ALA A O 1
ATOM 737 N N . ASN A 1 95 ? -14.156 -4.773 -4.738 1 98.25 95 ASN A N 1
ATOM 738 C CA . ASN A 1 95 ? -14.945 -3.795 -5.484 1 98.25 95 ASN A CA 1
ATOM 739 C C . ASN A 1 95 ? -16.438 -4.098 -5.402 1 98.25 95 ASN A C 1
ATOM 741 O O . ASN A 1 95 ? -17.25 -3.439 -6.062 1 98.25 95 ASN A O 1
ATOM 745 N N . GLY A 1 96 ? -16.781 -5.129 -4.66 1 97.69 96 GLY A N 1
ATOM 746 C CA . GLY A 1 96 ? -18.172 -5.523 -4.508 1 97.69 96 GLY A CA 1
ATOM 747 C C . GLY A 1 96 ? -18.672 -6.41 -5.637 1 97.69 96 GLY A C 1
ATOM 748 O O . GLY A 1 96 ? -19.812 -6.848 -5.629 1 97.69 96 GLY A O 1
ATOM 749 N N . ALA A 1 97 ? -17.812 -6.703 -6.641 1 98.75 97 ALA A N 1
ATOM 750 C CA . ALA A 1 97 ? -18.188 -7.574 -7.754 1 98.75 97 ALA A CA 1
ATOM 751 C C . ALA A 1 97 ? -18.172 -9.039 -7.328 1 98.75 97 ALA A C 1
ATOM 753 O O . ALA A 1 97 ? -17.562 -9.398 -6.316 1 98.75 97 ALA A O 1
ATOM 754 N N . THR A 1 98 ? -18.859 -9.859 -8.07 1 98.75 98 THR A N 1
ATOM 755 C CA . THR A 1 98 ? -18.953 -11.289 -7.781 1 98.75 98 THR A CA 1
ATOM 756 C C . THR A 1 98 ? -17.938 -12.078 -8.602 1 98.75 98 THR A C 1
ATOM 758 O O . THR A 1 98 ? -18.016 -12.102 -9.828 1 98.75 98 THR A O 1
ATOM 761 N N . PRO A 1 99 ? -17.016 -12.719 -7.957 1 98.88 99 PRO A N 1
ATOM 762 C CA . PRO A 1 99 ? -16.156 -13.641 -8.711 1 98.88 99 PRO A CA 1
ATOM 763 C C . PRO A 1 99 ? -16.906 -14.875 -9.195 1 98.88 99 PRO A C 1
ATOM 765 O O . PRO A 1 99 ? -17.672 -15.477 -8.438 1 98.88 99 PRO A O 1
ATOM 768 N N . VAL A 1 100 ? -16.766 -15.195 -10.398 1 98.88 100 VAL A N 1
ATOM 769 C CA . VAL A 1 100 ? -17.312 -16.406 -10.984 1 98.88 100 VAL A CA 1
ATOM 770 C C . VAL A 1 100 ? -16.172 -17.375 -11.328 1 98.88 100 VAL A C 1
ATOM 772 O O . VAL A 1 100 ? -15.414 -17.141 -12.273 1 98.88 100 VAL A O 1
ATOM 775 N N . LEU A 1 101 ? -16.078 -18.5 -10.609 1 98.81 101 LEU A N 1
ATOM 776 C CA . LEU A 1 101 ? -14.938 -19.406 -10.688 1 98.81 101 LEU A CA 1
ATOM 777 C C . LEU A 1 101 ? -15.078 -20.359 -11.867 1 98.81 101 LEU A C 1
ATOM 779 O O . LEU A 1 101 ? -16.172 -20.875 -12.125 1 98.81 101 LEU A O 1
ATOM 783 N N . VAL A 1 102 ? -13.992 -20.516 -12.555 1 98.88 102 VAL A N 1
ATOM 784 C CA . VAL A 1 102 ? -13.914 -21.453 -13.664 1 98.88 102 VAL A CA 1
ATOM 785 C C . VAL A 1 102 ? -12.75 -22.422 -13.438 1 98.88 102 VAL A C 1
ATOM 787 O O . VAL A 1 102 ? -11.672 -22.016 -13 1 98.88 102 VAL A O 1
ATOM 790 N N . GLU A 1 103 ? -12.898 -23.703 -13.703 1 98.81 103 GLU A N 1
ATOM 791 C CA . GLU A 1 103 ? -11.914 -24.734 -13.438 1 98.81 103 GLU A CA 1
ATOM 792 C C . GLU A 1 103 ? -10.734 -24.641 -14.406 1 98.81 103 GLU A C 1
ATOM 794 O O . GLU A 1 103 ? -10.898 -24.172 -15.539 1 98.81 103 GLU A O 1
ATOM 799 N N . PRO A 1 104 ? -9.656 -25.062 -13.969 1 98.75 104 PRO A N 1
ATOM 800 C CA . PRO A 1 104 ? -8.445 -25.062 -14.797 1 98.75 104 PRO A CA 1
ATOM 801 C C . PRO A 1 104 ? -8.312 -26.312 -15.648 1 98.75 104 PRO A C 1
ATOM 803 O O . PRO A 1 104 ? -9.125 -27.234 -15.531 1 98.75 104 PRO A O 1
ATOM 806 N N . ASP A 1 105 ? -7.352 -26.203 -16.625 1 98 105 ASP A N 1
ATOM 807 C CA . ASP A 1 105 ? -6.797 -27.391 -17.25 1 98 105 ASP A CA 1
ATOM 808 C C . ASP A 1 105 ? -5.812 -28.094 -16.312 1 98 105 ASP A C 1
ATOM 810 O O . ASP A 1 105 ? -4.867 -27.469 -15.82 1 98 105 ASP A O 1
ATOM 814 N N . ILE A 1 106 ? -5.969 -29.375 -15.984 1 97.69 106 ILE A N 1
ATOM 815 C CA . ILE A 1 106 ? -5.207 -30.109 -14.984 1 97.69 106 ILE A CA 1
ATOM 816 C C . ILE A 1 106 ? -3.736 -30.172 -15.391 1 97.69 106 ILE A C 1
ATOM 818 O O . ILE A 1 106 ? -2.859 -30.375 -14.547 1 97.69 106 ILE A O 1
ATOM 822 N N . ASN A 1 107 ? -3.49 -29.938 -16.688 1 94.56 107 ASN A N 1
ATOM 823 C CA . ASN A 1 107 ? -2.125 -30.078 -17.172 1 94.56 107 ASN A CA 1
ATOM 824 C C . ASN A 1 107 ? -1.363 -28.766 -17.109 1 94.56 107 ASN A C 1
ATOM 826 O O . ASN A 1 107 ? -0.16 -28.75 -16.844 1 94.56 107 ASN A O 1
ATOM 830 N N . THR A 1 108 ? -2.061 -27.672 -17.312 1 95.81 108 THR A N 1
ATOM 831 C CA . THR A 1 108 ? -1.399 -26.375 -17.359 1 95.81 108 THR A CA 1
ATOM 832 C C . THR A 1 108 ? -1.652 -25.594 -16.078 1 95.81 108 THR A C 1
ATOM 834 O O . THR A 1 108 ? -0.963 -24.609 -15.797 1 95.81 108 THR A O 1
ATOM 837 N N . TYR A 1 109 ? -2.654 -25.969 -15.352 1 98.06 109 TYR A N 1
ATOM 838 C CA . TYR A 1 109 ? -3.09 -25.344 -14.109 1 98.06 109 TYR A CA 1
ATOM 839 C C . TYR A 1 109 ? -3.762 -24 -14.375 1 98.06 109 TYR A C 1
ATOM 841 O O . TYR A 1 109 ? -4.312 -23.391 -13.453 1 98.06 109 TYR A O 1
ATOM 849 N N . ASN A 1 110 ? -3.732 -23.516 -15.617 1 98.62 110 ASN A N 1
ATOM 850 C CA . ASN A 1 110 ? -4.383 -22.266 -15.992 1 98.62 110 ASN A CA 1
ATOM 851 C C . ASN A 1 110 ? -5.867 -22.469 -16.281 1 98.62 110 ASN A C 1
ATOM 853 O O . ASN A 1 110 ? -6.309 -23.594 -16.516 1 98.62 110 ASN A O 1
ATOM 857 N N . ILE A 1 111 ? -6.598 -21.391 -16.25 1 98.88 111 ILE A N 1
ATOM 858 C CA . ILE A 1 111 ? -8.031 -21.422 -16.516 1 98.88 111 ILE A CA 1
ATOM 859 C C . ILE A 1 111 ? -8.281 -22.094 -17.859 1 98.88 111 ILE A C 1
ATOM 861 O O . ILE A 1 111 ? -7.566 -21.859 -18.844 1 98.88 111 ILE A O 1
ATOM 865 N N . ASP A 1 112 ? -9.266 -23.062 -17.906 1 98.81 112 ASP A N 1
ATOM 866 C CA . ASP A 1 112 ? -9.633 -23.75 -19.141 1 98.81 112 ASP A CA 1
ATOM 867 C C . ASP A 1 112 ? -10.562 -22.891 -20 1 98.81 112 ASP A C 1
ATOM 869 O O . ASP A 1 112 ? -11.727 -22.688 -19.641 1 98.81 112 ASP A O 1
ATOM 873 N N . PRO A 1 113 ? -10.07 -22.438 -21.125 1 98.62 113 PRO A N 1
ATOM 874 C CA . PRO A 1 113 ? -10.93 -21.562 -21.938 1 98.62 113 PRO A CA 1
ATOM 875 C C . PRO A 1 113 ? -12.227 -22.25 -22.359 1 98.62 113 PRO A C 1
ATOM 877 O O . PRO A 1 113 ? -13.258 -21.578 -22.516 1 98.62 113 PRO A O 1
ATOM 880 N N . LEU A 1 114 ? -12.25 -23.547 -22.469 1 98.44 114 LEU A N 1
ATOM 881 C CA . LEU A 1 114 ? -13.414 -24.297 -22.938 1 98.44 114 LEU A CA 1
ATOM 882 C C . LEU A 1 114 ? -14.539 -24.25 -21.906 1 98.44 114 LEU A C 1
ATOM 884 O O . LEU A 1 114 ? -15.688 -24.578 -22.219 1 98.44 114 LEU A O 1
ATOM 888 N N . LYS A 1 115 ? -14.234 -23.797 -20.75 1 98.75 115 LYS A N 1
ATOM 889 C CA . LYS A 1 115 ? -15.211 -23.812 -19.656 1 98.75 115 LYS A CA 1
ATOM 890 C C . LYS A 1 115 ? -15.68 -22.406 -19.328 1 98.75 115 LYS A C 1
ATOM 892 O O . LYS A 1 115 ? -16.531 -22.219 -18.453 1 98.75 115 LYS A O 1
ATOM 897 N N . ILE A 1 116 ? -15.211 -21.391 -20 1 98.88 116 ILE A N 1
ATOM 898 C CA . ILE A 1 116 ? -15.469 -20 -19.656 1 98.88 116 ILE A CA 1
ATOM 899 C C . ILE A 1 116 ? -16.859 -19.594 -20.125 1 98.88 116 ILE A C 1
ATOM 901 O O . ILE A 1 116 ? -17.641 -19.016 -19.375 1 98.88 116 ILE A O 1
ATOM 905 N N . GLU A 1 117 ? -17.203 -19.969 -21.312 1 98.5 117 GLU A N 1
ATOM 906 C CA . GLU A 1 117 ? -18.391 -19.438 -21.969 1 98.5 117 GLU A CA 1
ATOM 907 C C . GLU A 1 117 ? -19.656 -19.812 -21.203 1 98.5 117 GLU A C 1
ATOM 909 O O . GLU A 1 117 ? -20.594 -19.016 -21.109 1 98.5 117 GLU A O 1
ATOM 914 N N . GLU A 1 118 ? -19.734 -21.016 -20.703 1 98.25 118 GLU A N 1
ATOM 915 C CA . GLU A 1 118 ? -20.922 -21.5 -20.031 1 98.25 118 GLU A CA 1
ATOM 916 C C . GLU A 1 118 ? -21.172 -20.734 -18.734 1 98.25 118 GLU A C 1
ATOM 918 O O . GLU A 1 118 ? -22.266 -20.781 -18.172 1 98.25 118 GLU A O 1
ATOM 923 N N . LYS A 1 119 ? -20.188 -19.938 -18.266 1 98.62 119 LYS A N 1
ATOM 924 C CA . LYS A 1 119 ? -20.312 -19.203 -17.016 1 98.62 119 LYS A CA 1
ATOM 925 C C . LYS A 1 119 ? -20.688 -17.75 -17.25 1 98.62 119 LYS A C 1
ATOM 927 O O . LYS A 1 119 ? -20.938 -17 -16.297 1 98.62 119 LYS A O 1
ATOM 932 N N . ILE A 1 120 ? -20.781 -17.328 -18.469 1 98.81 120 ILE A N 1
ATOM 933 C CA . ILE A 1 120 ? -21.047 -15.938 -18.812 1 98.81 120 ILE A CA 1
ATOM 934 C C . ILE A 1 120 ? -22.547 -15.664 -18.688 1 98.81 120 ILE A C 1
ATOM 936 O O . ILE A 1 120 ? -23.375 -16.469 -19.125 1 98.81 120 ILE A O 1
ATOM 940 N N . THR A 1 121 ? -22.891 -14.656 -18.031 1 98.81 121 THR A N 1
ATOM 941 C CA . THR A 1 121 ? -24.25 -14.133 -17.922 1 98.81 121 THR A CA 1
ATOM 942 C C . THR A 1 121 ? -24.312 -12.672 -18.375 1 98.81 121 THR A C 1
ATOM 944 O O . THR A 1 121 ? -23.297 -12.117 -18.812 1 98.81 121 THR A O 1
ATOM 947 N N . SER A 1 122 ? -25.531 -12.062 -18.234 1 98.56 122 SER A N 1
ATOM 948 C CA . SER A 1 122 ? -25.672 -10.648 -18.594 1 98.56 122 SER A CA 1
ATOM 949 C C . SER A 1 122 ? -24.938 -9.758 -17.594 1 98.56 122 SER A C 1
ATOM 951 O O . SER A 1 122 ? -24.703 -8.578 -17.875 1 98.56 122 SER A O 1
ATOM 953 N N . ARG A 1 123 ? -24.516 -10.281 -16.469 1 98.75 123 ARG A N 1
ATOM 954 C CA . ARG A 1 123 ? -23.844 -9.516 -15.414 1 98.75 123 ARG A CA 1
ATOM 955 C C . ARG A 1 123 ? -22.328 -9.578 -15.57 1 98.75 123 ARG A C 1
ATOM 957 O O . ARG A 1 123 ? -21.594 -8.836 -14.898 1 98.75 123 ARG A O 1
ATOM 964 N N . THR A 1 124 ? -21.812 -10.453 -16.422 1 98.94 124 THR A N 1
ATOM 965 C CA . THR A 1 124 ? -20.375 -10.617 -16.594 1 98.94 124 THR A CA 1
ATOM 966 C C . THR A 1 124 ? -19.781 -9.414 -17.312 1 98.94 124 THR A C 1
ATOM 968 O O . THR A 1 124 ? -20.25 -9.008 -18.375 1 98.94 124 THR A O 1
ATOM 971 N N . LYS A 1 125 ? -18.703 -8.828 -16.703 1 98.94 125 LYS A N 1
ATOM 972 C CA . LYS A 1 125 ? -18.109 -7.629 -17.281 1 98.94 125 LYS A CA 1
ATOM 973 C C . LYS A 1 125 ? -16.672 -7.875 -17.688 1 98.94 125 LYS A C 1
ATOM 975 O O . LYS A 1 125 ? -16.109 -7.145 -18.516 1 98.94 125 LYS A O 1
ATOM 980 N N . ALA A 1 126 ? -16.016 -8.914 -17.109 1 98.94 126 ALA A N 1
ATOM 981 C CA . ALA A 1 126 ? -14.609 -9.125 -17.391 1 98.94 126 ALA A CA 1
ATOM 982 C C . ALA A 1 126 ? -14.211 -10.578 -17.141 1 98.94 126 ALA A C 1
ATOM 984 O O . ALA A 1 126 ? -14.922 -11.312 -16.453 1 98.94 126 ALA A O 1
ATOM 985 N N . ILE A 1 127 ? -13.164 -10.992 -17.781 1 99 127 ILE A N 1
ATOM 986 C CA . ILE A 1 127 ? -12.398 -12.195 -17.484 1 99 127 ILE A CA 1
ATOM 987 C C . ILE A 1 127 ? -11.031 -11.805 -16.922 1 99 127 ILE A C 1
ATOM 989 O O . ILE A 1 127 ? -10.258 -11.109 -17.578 1 99 127 ILE A O 1
ATOM 993 N N . MET A 1 128 ? -10.789 -12.164 -15.727 1 98.94 128 MET A N 1
ATOM 994 C CA . MET A 1 128 ? -9.453 -12.008 -15.148 1 98.94 128 MET A CA 1
ATOM 995 C C . MET A 1 128 ? -8.68 -13.32 -15.211 1 98.94 128 MET A C 1
ATOM 997 O O . MET A 1 128 ? -9 -14.266 -14.492 1 98.94 128 MET A O 1
ATOM 1001 N N . VAL A 1 129 ? -7.684 -13.367 -16.016 1 98.94 129 VAL A N 1
ATOM 1002 C CA . VAL A 1 129 ? -6.852 -14.562 -16.109 1 98.94 129 VAL A CA 1
ATOM 1003 C C . VAL A 1 129 ? -5.656 -14.43 -15.164 1 98.94 129 VAL A C 1
ATOM 1005 O O . VAL A 1 129 ? -5.27 -13.32 -14.789 1 98.94 129 VAL A O 1
ATOM 1008 N N . VAL A 1 130 ? -5.191 -15.516 -14.719 1 98.94 130 VAL A N 1
ATOM 1009 C CA . VAL A 1 130 ? -3.959 -15.609 -13.938 1 98.94 130 VAL A CA 1
ATOM 1010 C C . VAL A 1 130 ? -2.941 -16.469 -14.68 1 98.94 130 VAL A C 1
ATOM 1012 O O . VAL A 1 130 ? -3.213 -17.641 -14.984 1 98.94 130 VAL A O 1
ATOM 1015 N N . HIS A 1 131 ? -1.815 -15.828 -15.078 1 98.88 131 HIS A N 1
ATOM 1016 C CA . HIS A 1 131 ? -0.726 -16.625 -15.633 1 98.88 131 HIS A CA 1
ATOM 1017 C C . HIS A 1 131 ? 0.025 -17.375 -14.547 1 98.88 131 HIS A C 1
ATOM 1019 O O . HIS A 1 131 ? 1.147 -17.016 -14.188 1 98.88 131 HIS A O 1
ATOM 1025 N N . LEU A 1 132 ? -0.629 -18.422 -14.133 1 98.56 132 LEU A N 1
ATOM 1026 C CA . LEU A 1 132 ? -0.25 -19.094 -12.891 1 98.56 132 LEU A CA 1
ATOM 1027 C C . LEU A 1 132 ? 1.073 -19.828 -13.062 1 98.56 132 LEU A C 1
ATOM 1029 O O . LEU A 1 132 ? 1.31 -20.469 -14.094 1 98.56 132 LEU A O 1
ATOM 1033 N N . TYR A 1 133 ? 1.965 -19.766 -12.055 1 98.62 133 TYR A N 1
ATOM 1034 C CA . TYR A 1 133 ? 3.256 -20.422 -11.891 1 98.62 133 TYR A CA 1
ATOM 1035 C C . TYR A 1 133 ? 4.238 -19.969 -12.969 1 98.62 133 TYR A C 1
ATOM 1037 O O . TYR A 1 133 ? 5.395 -20.406 -12.984 1 98.62 133 TYR A O 1
ATOM 1045 N N . GLY A 1 134 ? 3.811 -19.109 -13.859 1 98.62 134 GLY A N 1
ATOM 1046 C CA . GLY A 1 134 ? 4.758 -18.531 -14.797 1 98.62 134 GLY A CA 1
ATOM 1047 C C . GLY A 1 134 ? 4.383 -18.781 -16.25 1 98.62 134 GLY A C 1
ATOM 1048 O O . GLY A 1 134 ? 5 -18.219 -17.156 1 98.62 134 GLY A O 1
ATOM 1049 N N . GLN A 1 135 ? 3.387 -19.641 -16.516 1 98.25 135 GLN A N 1
ATOM 1050 C CA . GLN A 1 135 ? 2.982 -19.938 -17.875 1 98.25 135 GLN A CA 1
ATOM 1051 C C . GLN A 1 135 ? 1.785 -19.078 -18.297 1 98.25 135 GLN A C 1
ATOM 1053 O O . GLN A 1 135 ? 0.785 -19.016 -17.578 1 98.25 135 GLN A O 1
ATOM 1058 N N . SER A 1 136 ? 1.89 -18.469 -19.453 1 98.5 136 SER A N 1
ATOM 1059 C CA . SER A 1 136 ? 0.78 -17.688 -19.984 1 98.5 136 SER A CA 1
ATOM 1060 C C . SER A 1 136 ? -0.448 -18.562 -20.219 1 98.5 136 SER A C 1
ATOM 1062 O O . SER A 1 136 ? -0.326 -19.703 -20.641 1 98.5 136 SER A O 1
ATOM 1064 N N . CYS A 1 137 ? -1.592 -17.984 -20.016 1 98.69 137 CYS A N 1
ATOM 1065 C CA . CYS A 1 137 ? -2.84 -18.625 -20.422 1 98.69 137 CYS A CA 1
ATOM 1066 C C . CYS A 1 137 ? -2.961 -18.688 -21.938 1 98.69 137 CYS A C 1
ATOM 1068 O O . CYS A 1 137 ? -2.168 -18.062 -22.656 1 98.69 137 CYS A O 1
ATOM 1070 N N . ASP A 1 138 ? -3.916 -19.531 -22.406 1 98.25 138 ASP A N 1
ATOM 1071 C CA . ASP A 1 138 ? -4.301 -19.5 -23.812 1 98.25 138 ASP A CA 1
ATOM 1072 C C . ASP A 1 138 ? -5.062 -18.219 -24.141 1 98.25 138 ASP A C 1
ATOM 1074 O O . ASP A 1 138 ? -6.285 -18.234 -24.297 1 98.25 138 ASP A O 1
ATOM 1078 N N . MET A 1 139 ? -4.277 -17.172 -24.344 1 98.69 139 MET A N 1
ATOM 1079 C CA . MET A 1 139 ? -4.855 -15.836 -24.438 1 98.69 139 MET A CA 1
ATOM 1080 C C . MET A 1 139 ? -5.594 -15.664 -25.766 1 98.69 139 MET A C 1
ATOM 1082 O O . MET A 1 139 ? -6.535 -14.875 -25.859 1 98.69 139 MET A O 1
ATOM 1086 N N . GLU A 1 140 ? -5.176 -16.359 -26.781 1 98.25 140 GLU A N 1
ATOM 1087 C CA . GLU A 1 140 ? -5.914 -16.297 -28.047 1 98.25 140 GLU A CA 1
ATOM 1088 C C . GLU A 1 140 ? -7.359 -16.75 -27.859 1 98.25 140 GLU A C 1
ATOM 1090 O O . GLU A 1 140 ? -8.289 -16.031 -28.234 1 98.25 140 GLU A O 1
ATOM 1095 N N . SER A 1 141 ? -7.555 -17.953 -27.281 1 98.62 141 SER A N 1
ATOM 1096 C CA . SER A 1 141 ? -8.891 -18.484 -27.047 1 98.62 141 SER A CA 1
ATOM 1097 C C . SER A 1 141 ? -9.688 -17.578 -26.109 1 98.62 141 SER A C 1
ATOM 1099 O O . SER A 1 141 ? -10.875 -17.328 -26.344 1 98.62 141 SER A O 1
ATOM 1101 N N . ILE A 1 142 ? -9.086 -17.062 -25.109 1 98.88 142 ILE A N 1
ATOM 1102 C CA . ILE A 1 142 ? -9.758 -16.234 -24.109 1 98.88 142 ILE A CA 1
ATOM 1103 C C . ILE A 1 142 ? -10.195 -14.914 -24.734 1 98.88 142 ILE A C 1
ATOM 1105 O O . ILE A 1 142 ? -11.32 -14.461 -24.516 1 98.88 142 ILE A O 1
ATOM 1109 N N . ASN A 1 143 ? -9.281 -14.312 -25.469 1 98.88 143 ASN A N 1
ATOM 1110 C CA . ASN A 1 143 ? -9.609 -13.039 -26.109 1 98.88 143 ASN A CA 1
ATOM 1111 C C . ASN A 1 143 ? -10.727 -13.203 -27.141 1 98.88 143 ASN A C 1
ATOM 1113 O O . ASN A 1 143 ? -11.539 -12.297 -27.312 1 98.88 143 ASN A O 1
ATOM 1117 N N . LEU A 1 144 ? -10.75 -14.328 -27.812 1 98.81 144 LEU A N 1
ATOM 1118 C CA . LEU A 1 144 ? -11.836 -14.594 -28.734 1 98.81 144 LEU A CA 1
ATOM 1119 C C . LEU A 1 144 ? -13.18 -14.633 -28.016 1 98.81 144 LEU A C 1
ATOM 1121 O O . LEU A 1 144 ? -14.164 -14.07 -28.5 1 98.81 144 LEU A O 1
ATOM 1125 N N . ILE A 1 145 ? -13.219 -15.312 -26.891 1 98.81 145 ILE A N 1
ATOM 1126 C CA . ILE A 1 145 ? -14.438 -15.383 -26.078 1 98.81 145 ILE A CA 1
ATOM 1127 C C . ILE A 1 145 ? -14.812 -13.992 -25.594 1 98.81 145 ILE A C 1
ATOM 1129 O O . ILE A 1 145 ? -15.977 -13.586 -25.688 1 98.81 145 ILE A O 1
ATOM 1133 N N . ALA A 1 146 ? -13.836 -13.258 -25.078 1 98.88 146 ALA A N 1
ATOM 1134 C CA . ALA A 1 146 ? -14.086 -11.922 -24.547 1 98.88 146 ALA A CA 1
ATOM 1135 C C . ALA A 1 146 ? -14.664 -11 -25.609 1 98.88 146 ALA A C 1
ATOM 1137 O O . ALA A 1 146 ? -15.586 -10.227 -25.344 1 98.88 146 ALA A O 1
ATOM 1138 N N . LYS A 1 147 ? -14.141 -11.062 -26.781 1 98.69 147 LYS A N 1
ATOM 1139 C CA . LYS A 1 147 ? -14.625 -10.25 -27.891 1 98.69 147 LYS A CA 1
ATOM 1140 C C . LYS A 1 147 ? -16.062 -10.594 -28.234 1 98.69 147 LYS A C 1
ATOM 1142 O O . LYS A 1 147 ? -16.891 -9.703 -28.453 1 98.69 147 LYS A O 1
ATOM 1147 N N . LYS A 1 148 ? -16.312 -11.859 -28.297 1 98.62 148 LYS A N 1
ATOM 1148 C CA . LYS A 1 148 ? -17.641 -12.336 -28.641 1 98.62 148 LYS A CA 1
ATOM 1149 C C . LYS A 1 148 ? -18.688 -11.773 -27.672 1 98.62 148 LYS A C 1
ATOM 1151 O O . LYS A 1 148 ? -19.797 -11.445 -28.078 1 98.62 148 LYS A O 1
ATOM 1156 N N . TYR A 1 149 ? -18.359 -11.609 -26.438 1 98.69 149 TYR A N 1
ATOM 1157 C CA . TYR A 1 149 ? -19.344 -11.234 -25.422 1 98.69 149 TYR A CA 1
ATOM 1158 C C . TYR A 1 149 ? -19.094 -9.82 -24.906 1 98.69 149 TYR A C 1
ATOM 1160 O O . TYR A 1 149 ? -19.719 -9.375 -23.953 1 98.69 149 TYR A O 1
ATOM 1168 N N . ASN A 1 150 ? -18.156 -9.117 -25.516 1 98.56 150 ASN A N 1
ATOM 1169 C CA . ASN A 1 150 ? -17.812 -7.742 -25.172 1 98.56 150 ASN A CA 1
ATOM 1170 C C . ASN A 1 150 ? -17.391 -7.625 -23.703 1 98.56 150 ASN A C 1
ATOM 1172 O O . ASN A 1 150 ? -17.953 -6.824 -22.953 1 98.56 150 ASN A O 1
ATOM 1176 N N . LEU A 1 151 ? -16.453 -8.453 -23.312 1 98.94 151 LEU A N 1
ATOM 1177 C CA . LEU A 1 151 ? -15.906 -8.477 -21.953 1 98.94 151 LEU A CA 1
ATOM 1178 C C . LEU A 1 151 ? -14.5 -7.898 -21.922 1 98.94 151 LEU A C 1
ATOM 1180 O O . LEU A 1 151 ? -13.742 -8.031 -22.891 1 98.94 151 LEU A O 1
ATOM 1184 N N . LYS A 1 152 ? -14.125 -7.188 -20.828 1 98.94 152 LYS A N 1
ATOM 1185 C CA . LYS A 1 152 ? -12.734 -6.809 -20.594 1 98.94 152 LYS A CA 1
ATOM 1186 C C . LYS A 1 152 ? -11.891 -8.023 -20.234 1 98.94 152 LYS A C 1
ATOM 1188 O O . LYS A 1 152 ? -12.383 -8.969 -19.609 1 98.94 152 LYS A O 1
ATOM 1193 N N . VAL A 1 153 ? -10.664 -8.039 -20.641 1 98.94 153 VAL A N 1
ATOM 1194 C CA . VAL A 1 153 ? -9.703 -9.062 -20.234 1 98.94 153 VAL A CA 1
ATOM 1195 C C . VAL A 1 153 ? -8.625 -8.438 -19.344 1 98.94 153 VAL A C 1
ATOM 1197 O O . VAL A 1 153 ? -7.902 -7.539 -19.781 1 98.94 153 VAL A O 1
ATOM 1200 N N . ILE A 1 154 ? -8.539 -8.859 -18.141 1 99 154 ILE A N 1
ATOM 1201 C CA . ILE A 1 154 ? -7.551 -8.414 -17.172 1 99 154 ILE A CA 1
ATOM 1202 C C . ILE A 1 154 ? -6.539 -9.523 -16.906 1 99 154 ILE A C 1
ATOM 1204 O O . ILE A 1 154 ? -6.922 -10.656 -16.594 1 99 154 ILE A O 1
ATOM 1208 N N . GLU A 1 155 ? -5.254 -9.203 -17.031 1 99 155 GLU A N 1
ATOM 1209 C CA . GLU A 1 155 ? -4.195 -10.18 -16.766 1 99 155 GLU A CA 1
ATOM 1210 C C . GLU A 1 155 ? -3.643 -10.023 -15.352 1 99 155 GLU A C 1
ATOM 1212 O O . GLU A 1 155 ? -3.172 -8.945 -14.977 1 99 155 GLU A O 1
ATOM 1217 N N . ASP A 1 156 ? -3.764 -11.062 -14.57 1 98.94 156 ASP A N 1
ATOM 1218 C CA . ASP A 1 156 ? -2.895 -11.148 -13.398 1 98.94 156 ASP A CA 1
ATOM 1219 C C . ASP A 1 156 ? -1.537 -11.742 -13.766 1 98.94 156 ASP A C 1
ATOM 1221 O O . ASP A 1 156 ? -1.414 -12.953 -13.945 1 98.94 156 ASP A O 1
ATOM 1225 N N . CYS A 1 157 ? -0.546 -10.883 -13.797 1 98.94 157 CYS A N 1
ATOM 1226 C CA . CYS A 1 157 ? 0.782 -11.25 -14.266 1 98.94 157 CYS A CA 1
ATOM 1227 C C . CYS A 1 157 ? 1.755 -11.406 -13.109 1 98.94 157 CYS A C 1
ATOM 1229 O O . CYS A 1 157 ? 2.971 -11.43 -13.305 1 98.94 157 CYS A O 1
ATOM 1231 N N . ALA A 1 158 ? 1.226 -11.531 -11.914 1 98.88 158 ALA A N 1
ATOM 1232 C CA . ALA A 1 158 ? 2.053 -11.516 -10.711 1 98.88 158 ALA A CA 1
ATOM 1233 C C . ALA A 1 158 ? 3.117 -12.609 -10.758 1 98.88 158 ALA A C 1
ATOM 1235 O O . ALA A 1 158 ? 4.164 -12.5 -10.117 1 98.88 158 ALA A O 1
ATOM 1236 N N . GLN A 1 159 ? 2.922 -13.672 -11.57 1 98.88 159 GLN A N 1
ATOM 1237 C CA . GLN A 1 159 ? 3.852 -14.797 -11.555 1 98.88 159 GLN A CA 1
ATOM 1238 C C . GLN A 1 159 ? 4.473 -15.016 -12.938 1 98.88 159 GLN A C 1
ATOM 1240 O O . GLN A 1 159 ? 5.078 -16.047 -13.195 1 98.88 159 GLN A O 1
ATOM 1245 N N . ALA A 1 160 ? 4.328 -14 -13.836 1 98.88 160 ALA A N 1
ATOM 1246 C CA . ALA A 1 160 ? 4.699 -14.312 -15.211 1 98.88 160 ALA A CA 1
ATOM 1247 C C . ALA A 1 160 ? 5.531 -13.188 -15.828 1 98.88 160 ALA A C 1
ATOM 1249 O O . ALA A 1 160 ? 5.449 -12.938 -17.031 1 98.88 160 ALA A O 1
ATOM 1250 N N . HIS A 1 161 ? 6.289 -12.531 -15.023 1 98.88 161 HIS A N 1
ATOM 1251 C CA . HIS A 1 161 ? 7.105 -11.422 -15.508 1 98.88 161 HIS A CA 1
ATOM 1252 C C . HIS A 1 161 ? 7.996 -11.859 -16.656 1 98.88 161 HIS A C 1
ATOM 1254 O O . HIS A 1 161 ? 8.891 -12.688 -16.484 1 98.88 161 HIS A O 1
ATOM 1260 N N . GLY A 1 162 ? 7.723 -11.266 -17.828 1 98.88 162 GLY A N 1
ATOM 1261 C CA . GLY A 1 162 ? 8.617 -11.477 -18.953 1 98.88 162 GLY A CA 1
ATOM 1262 C C . GLY A 1 162 ? 8.18 -12.617 -19.859 1 98.88 162 GLY A C 1
ATOM 1263 O O . GLY A 1 162 ? 8.773 -12.844 -20.906 1 98.88 162 GLY A O 1
ATOM 1264 N N . ALA A 1 163 ? 7.125 -13.359 -19.531 1 98.88 163 ALA A N 1
ATOM 1265 C CA . ALA A 1 163 ? 6.629 -14.43 -20.375 1 98.88 163 ALA A CA 1
ATOM 1266 C C . ALA A 1 163 ? 6.191 -13.898 -21.75 1 98.88 163 ALA A C 1
ATOM 1268 O O . ALA A 1 163 ? 5.641 -12.797 -21.828 1 98.88 163 ALA A O 1
ATOM 1269 N N . ILE A 1 164 ? 6.445 -14.648 -22.797 1 98.5 164 ILE A N 1
ATOM 1270 C CA . ILE A 1 164 ? 6.133 -14.25 -24.156 1 98.5 164 ILE A CA 1
ATOM 1271 C C . ILE A 1 164 ? 5.129 -15.227 -24.766 1 98.5 164 ILE A C 1
ATOM 1273 O O . ILE A 1 164 ? 5.41 -16.422 -24.875 1 98.5 164 ILE A O 1
ATOM 1277 N N . TYR A 1 165 ? 3.977 -14.766 -25.047 1 98.12 165 TYR A N 1
ATOM 1278 C CA . TYR A 1 165 ? 2.918 -15.523 -25.703 1 98.12 165 TYR A CA 1
ATOM 1279 C C . TYR A 1 165 ? 2.709 -15.047 -27.125 1 98.12 165 TYR A C 1
ATOM 1281 O O . TYR A 1 165 ? 2.307 -13.906 -27.359 1 98.12 165 TYR A O 1
ATOM 1289 N N . ASN A 1 166 ? 2.938 -15.922 -28.109 1 96.56 166 ASN A N 1
ATOM 1290 C CA . ASN A 1 166 ? 2.777 -15.594 -29.531 1 96.56 166 ASN A CA 1
ATOM 1291 C C . ASN A 1 166 ? 3.492 -14.297 -29.891 1 96.56 166 ASN A C 1
ATOM 1293 O O . ASN A 1 166 ? 2.902 -13.414 -30.516 1 96.56 166 ASN A O 1
ATOM 1297 N N . GLY A 1 167 ? 4.691 -14.125 -29.344 1 97 167 GLY A N 1
ATOM 1298 C CA . GLY A 1 167 ? 5.574 -13.031 -29.719 1 97 167 GLY A CA 1
ATOM 1299 C C . GLY A 1 167 ? 5.34 -11.773 -28.922 1 97 167 GLY A C 1
ATOM 1300 O O . GLY A 1 167 ? 6.062 -10.781 -29.062 1 97 167 GLY A O 1
ATOM 1301 N N . LYS A 1 168 ? 4.375 -11.781 -28.047 1 98.12 168 LYS A N 1
ATOM 1302 C CA . LYS A 1 168 ? 4.066 -10.617 -27.219 1 98.12 168 LYS A CA 1
ATOM 1303 C C . LYS A 1 168 ? 4.199 -10.953 -25.734 1 98.12 168 LYS A C 1
ATOM 1305 O O . LYS A 1 168 ? 3.83 -12.047 -25.297 1 98.12 168 LYS A O 1
ATOM 1310 N N . ARG A 1 169 ? 4.664 -10.047 -24.969 1 98.62 169 ARG A N 1
ATOM 1311 C CA . ARG A 1 169 ? 4.859 -10.281 -23.547 1 98.62 169 ARG A CA 1
ATOM 1312 C C . ARG A 1 169 ? 3.545 -10.125 -22.781 1 98.62 169 ARG A C 1
ATOM 1314 O O . ARG A 1 169 ? 2.695 -9.32 -23.156 1 98.62 169 ARG A O 1
ATOM 1321 N N . VAL A 1 170 ? 3.422 -10.977 -21.75 1 98.69 170 VAL A N 1
ATOM 1322 C CA . VAL A 1 170 ? 2.32 -10.75 -20.812 1 98.69 170 VAL A CA 1
ATOM 1323 C C . VAL A 1 170 ? 2.344 -9.297 -20.328 1 98.69 170 VAL A C 1
ATOM 1325 O O . VAL A 1 170 ? 3.398 -8.656 -20.312 1 98.69 170 VAL A O 1
ATOM 1328 N N . GLY A 1 171 ? 1.242 -8.75 -19.938 1 98.75 171 GLY A N 1
ATOM 1329 C CA . GLY A 1 171 ? 1.133 -7.34 -19.578 1 98.75 171 GLY A CA 1
ATOM 1330 C C . GLY A 1 171 ? 0.585 -6.484 -20.703 1 98.75 171 GLY A C 1
ATOM 1331 O O . GLY A 1 171 ? 0.21 -5.328 -20.484 1 98.75 171 GLY A O 1
ATOM 1332 N N . SER A 1 172 ? 0.487 -7.117 -21.891 1 98.62 172 SER A N 1
ATOM 1333 C CA . SER A 1 172 ? -0.025 -6.391 -23.047 1 98.62 172 SER A CA 1
ATOM 1334 C C . SER A 1 172 ? -0.967 -7.262 -23.875 1 98.62 172 SER A C 1
ATOM 1336 O O . SER A 1 172 ? -1.299 -6.918 -25.016 1 98.62 172 SER A O 1
ATOM 1338 N N . LEU A 1 173 ? -1.366 -8.414 -23.344 1 98.81 173 LEU A N 1
ATOM 1339 C CA . LEU A 1 173 ? -2.137 -9.391 -24.109 1 98.81 173 LEU A CA 1
ATOM 1340 C C . LEU A 1 173 ? -3.633 -9.133 -23.984 1 98.81 173 LEU A C 1
ATOM 1342 O O . LEU A 1 173 ? -4.418 -9.539 -24.828 1 98.81 173 LEU A O 1
ATOM 1346 N N . GLY A 1 174 ? -4.113 -8.555 -22.828 1 98.81 174 GLY A N 1
ATOM 1347 C CA . GLY A 1 174 ? -5.496 -8.172 -22.578 1 98.81 174 GLY A CA 1
ATOM 1348 C C . GLY A 1 174 ? -5.695 -6.668 -22.547 1 98.81 174 GLY A C 1
ATOM 1349 O O . GLY A 1 174 ? -4.977 -5.922 -23.219 1 98.81 174 GLY A O 1
ATOM 1350 N N . ASP A 1 175 ? -6.746 -6.195 -21.859 1 98.94 175 ASP A N 1
ATOM 1351 C CA . ASP A 1 175 ? -7.07 -4.773 -21.781 1 98.94 175 ASP A CA 1
ATOM 1352 C C . ASP A 1 175 ? -6.219 -4.07 -20.734 1 98.94 175 ASP A C 1
ATOM 1354 O O . ASP A 1 175 ? -5.891 -2.891 -20.875 1 98.94 175 ASP A O 1
ATOM 1358 N N . ALA A 1 176 ? -5.91 -4.738 -19.688 1 98.94 176 ALA A N 1
ATOM 1359 C CA . ALA A 1 176 ? -5.059 -4.262 -18.594 1 98.94 176 ALA A CA 1
ATOM 1360 C C . ALA A 1 176 ? -4.41 -5.43 -17.859 1 98.94 176 ALA A C 1
ATOM 1362 O O . ALA A 1 176 ? -4.891 -6.562 -17.922 1 98.94 176 ALA A O 1
ATOM 1363 N N . ALA A 1 177 ? -3.312 -5.148 -17.234 1 99 177 ALA A N 1
ATOM 1364 C CA . ALA A 1 177 ? -2.598 -6.207 -16.516 1 99 177 ALA A CA 1
ATOM 1365 C C . ALA A 1 177 ? -2.062 -5.703 -15.18 1 99 177 ALA A C 1
ATOM 1367 O O . ALA A 1 177 ? -1.663 -4.543 -15.062 1 99 177 ALA A O 1
ATOM 1368 N N . GLY A 1 178 ? -2.139 -6.52 -14.18 1 98.94 178 GLY A N 1
ATOM 1369 C CA . GLY A 1 178 ? -1.549 -6.238 -12.883 1 98.94 178 GLY A CA 1
ATOM 1370 C C . GLY A 1 178 ? -0.316 -7.074 -12.594 1 98.94 178 GLY A C 1
ATOM 1371 O O . GLY A 1 178 ? -0.264 -8.258 -12.938 1 98.94 178 GLY A O 1
ATOM 1372 N N . PHE A 1 179 ? 0.654 -6.473 -11.977 1 98.94 179 PHE A N 1
ATOM 1373 C CA . PHE A 1 179 ? 1.902 -7.125 -11.594 1 98.94 179 PHE A CA 1
ATOM 1374 C C . PHE A 1 179 ? 2.168 -6.969 -10.102 1 98.94 179 PHE A C 1
ATOM 1376 O O . PHE A 1 179 ? 1.819 -5.945 -9.516 1 98.94 179 PHE A O 1
ATOM 1383 N N . SER A 1 180 ? 2.707 -7.988 -9.5 1 98.94 180 SER A N 1
ATOM 1384 C CA . SER A 1 180 ? 3.258 -7.938 -8.148 1 98.94 180 SER A CA 1
ATOM 1385 C C . SER A 1 180 ? 4.781 -7.996 -8.172 1 98.94 180 SER A C 1
ATOM 1387 O O . SER A 1 180 ? 5.367 -8.805 -8.891 1 98.94 180 SER A O 1
ATOM 1389 N N . PHE A 1 181 ? 5.387 -7.133 -7.422 1 98.88 181 PHE A N 1
ATOM 1390 C CA . PHE A 1 181 ? 6.84 -7.164 -7.305 1 98.88 181 PHE A CA 1
ATOM 1391 C C . PHE A 1 181 ? 7.266 -7.68 -5.934 1 98.88 181 PHE A C 1
ATOM 1393 O O . PHE A 1 181 ? 8.32 -7.305 -5.422 1 98.88 181 PHE A O 1
ATOM 1400 N N . TYR A 1 182 ? 6.332 -8.5 -5.289 1 98.38 182 TYR A N 1
ATOM 1401 C CA . TYR A 1 182 ? 6.734 -9.219 -4.086 1 98.38 182 TYR A CA 1
ATOM 1402 C C . TYR A 1 182 ? 8.117 -9.836 -4.258 1 98.38 182 TYR A C 1
ATOM 1404 O O . TYR A 1 182 ? 8.453 -10.336 -5.332 1 98.38 182 TYR A O 1
ATOM 1412 N N . PRO A 1 183 ? 8.938 -9.906 -3.246 1 98.38 183 PRO A N 1
ATOM 1413 C CA . PRO A 1 183 ? 10.359 -10.227 -3.383 1 98.38 183 PRO A CA 1
ATOM 1414 C C . PRO A 1 183 ? 10.594 -11.578 -4.055 1 98.38 183 PRO A C 1
ATOM 1416 O O . PRO A 1 183 ? 11.594 -11.758 -4.754 1 98.38 183 PRO A O 1
ATOM 1419 N N . GLY A 1 184 ? 9.727 -12.469 -3.912 1 98.25 184 GLY A N 1
ATOM 1420 C CA . GLY A 1 184 ? 9.922 -13.82 -4.418 1 98.25 184 GLY A CA 1
ATOM 1421 C C . GLY A 1 184 ? 9.539 -13.977 -5.875 1 98.25 184 GLY A C 1
ATOM 1422 O O . GLY A 1 184 ? 9.727 -15.039 -6.465 1 98.25 184 GLY A O 1
ATOM 1423 N N . LYS A 1 185 ? 9.008 -12.914 -6.52 1 98.81 185 LYS A N 1
ATOM 1424 C CA . LYS A 1 185 ? 8.617 -12.977 -7.926 1 98.81 185 LYS A CA 1
ATOM 1425 C C . LYS A 1 185 ? 9.836 -12.945 -8.836 1 98.81 185 LYS A C 1
ATOM 1427 O O . LYS A 1 185 ? 10.953 -12.695 -8.383 1 98.81 185 LYS A O 1
ATOM 1432 N N . ASN A 1 186 ? 9.609 -13.289 -10.109 1 98.88 186 ASN A N 1
ATOM 1433 C CA . ASN A 1 186 ? 10.711 -13.234 -11.062 1 98.88 186 ASN A CA 1
ATOM 1434 C C . ASN A 1 186 ? 11.367 -11.859 -11.094 1 98.88 186 ASN A C 1
ATOM 1436 O O . ASN A 1 186 ? 12.594 -11.75 -11.148 1 98.88 186 ASN A O 1
ATOM 1440 N N . LEU A 1 187 ? 10.586 -10.867 -11.07 1 98.88 187 LEU A N 1
ATOM 1441 C CA . LEU A 1 187 ? 11.016 -9.5 -10.812 1 98.88 187 LEU A CA 1
ATOM 1442 C C . LEU A 1 187 ? 10.5 -9.008 -9.469 1 98.88 187 LEU A C 1
ATOM 1444 O O . LEU A 1 187 ? 9.375 -8.516 -9.367 1 98.88 187 LEU A O 1
ATOM 1448 N N . GLY A 1 188 ? 11.383 -9.133 -8.461 1 98.62 188 GLY A N 1
ATOM 1449 C CA . GLY A 1 188 ? 10.969 -8.812 -7.102 1 98.62 188 GLY A CA 1
ATOM 1450 C C . GLY A 1 188 ? 11.672 -7.59 -6.535 1 98.62 188 GLY A C 1
ATOM 1451 O O . GLY A 1 188 ? 12.859 -7.387 -6.773 1 98.62 188 GLY A O 1
ATOM 1452 N N . ALA A 1 189 ? 10.938 -6.801 -5.809 1 98.44 189 ALA A N 1
ATOM 1453 C CA . ALA A 1 189 ? 11.5 -5.66 -5.09 1 98.44 189 ALA A CA 1
ATOM 1454 C C . ALA A 1 189 ? 12.156 -6.102 -3.783 1 98.44 189 ALA A C 1
ATOM 1456 O O . ALA A 1 189 ? 12.406 -7.289 -3.578 1 98.44 189 ALA A O 1
ATOM 1457 N N . LEU A 1 190 ? 12.672 -5.211 -2.949 1 98.19 190 LEU A N 1
ATOM 1458 C CA . LEU A 1 190 ? 13.102 -5.438 -1.575 1 98.19 190 LEU A CA 1
ATOM 1459 C C . LEU A 1 190 ? 12.047 -4.945 -0.587 1 98.19 190 LEU A C 1
ATOM 1461 O O . LEU A 1 190 ? 12.375 -4.246 0.374 1 98.19 190 LEU A O 1
ATOM 1465 N N . GLY A 1 191 ? 10.828 -5.152 -0.806 1 97.5 191 GLY A N 1
ATOM 1466 C CA . GLY A 1 191 ? 9.562 -4.785 -0.186 1 97.5 191 GLY A CA 1
ATOM 1467 C C . GLY A 1 191 ? 8.359 -5.105 -1.049 1 97.5 191 GLY A C 1
ATOM 1468 O O . GLY A 1 191 ? 8.406 -6.023 -1.871 1 97.5 191 GLY A O 1
ATOM 1469 N N . ASP A 1 192 ? 7.27 -4.441 -0.834 1 97.62 192 ASP A N 1
ATOM 1470 C CA . ASP A 1 192 ? 6.121 -4.613 -1.718 1 97.62 192 ASP A CA 1
ATOM 1471 C C . ASP A 1 192 ? 6.188 -3.654 -2.904 1 97.62 192 ASP A C 1
ATOM 1473 O O . ASP A 1 192 ? 6.895 -2.646 -2.852 1 97.62 192 ASP A O 1
ATOM 1477 N N . GLY A 1 193 ? 5.562 -3.947 -3.918 1 98.56 193 GLY A N 1
ATOM 1478 C CA . GLY A 1 193 ? 5.422 -3.156 -5.129 1 98.56 193 GLY A CA 1
ATOM 1479 C C . GLY A 1 193 ? 4.504 -3.795 -6.156 1 98.56 193 GLY A C 1
ATOM 1480 O O . GLY A 1 193 ? 4.293 -5.008 -6.137 1 98.56 193 GLY A O 1
ATOM 1481 N N . GLY A 1 194 ? 3.939 -3.016 -6.969 1 98.88 194 GLY A N 1
ATOM 1482 C CA . GLY A 1 194 ? 3.123 -3.479 -8.078 1 98.88 194 GLY A CA 1
ATOM 1483 C C . GLY A 1 194 ? 3.061 -2.488 -9.227 1 98.88 194 GLY A C 1
ATOM 1484 O O . GLY A 1 194 ? 3.646 -1.407 -9.148 1 98.88 194 GLY A O 1
ATOM 1485 N N . ALA A 1 195 ? 2.441 -2.91 -10.242 1 98.94 195 ALA A N 1
ATOM 1486 C CA . ALA A 1 195 ? 2.234 -2.049 -11.406 1 98.94 195 ALA A CA 1
ATOM 1487 C C . ALA A 1 195 ? 1.015 -2.494 -12.203 1 98.94 195 ALA A C 1
ATOM 1489 O O . ALA A 1 195 ? 0.563 -3.637 -12.078 1 98.94 195 ALA A O 1
ATOM 1490 N N . ILE A 1 196 ? 0.537 -1.565 -12.922 1 99 196 ILE A N 1
ATOM 1491 C CA . ILE A 1 196 ? -0.527 -1.806 -13.891 1 99 196 ILE A CA 1
ATOM 1492 C C . ILE A 1 196 ? -0.053 -1.41 -15.289 1 99 196 ILE A C 1
ATOM 1494 O O . ILE A 1 196 ? 0.522 -0.335 -15.477 1 99 196 ILE A O 1
ATOM 1498 N N . THR A 1 197 ? -0.195 -2.246 -16.25 1 98.94 197 THR A N 1
ATOM 1499 C CA . THR A 1 197 ? 0.067 -1.867 -17.641 1 98.94 197 THR A CA 1
ATOM 1500 C C . THR A 1 197 ? -1.222 -1.878 -18.453 1 98.94 197 THR A C 1
ATOM 1502 O O . THR A 1 197 ? -2.137 -2.654 -18.172 1 98.94 197 THR A O 1
ATOM 1505 N N . THR A 1 198 ? -1.324 -1.025 -19.406 1 98.94 198 THR A N 1
ATOM 1506 C CA . THR A 1 198 ? -2.467 -0.917 -20.312 1 98.94 198 THR A CA 1
ATOM 1507 C C . THR A 1 198 ? -2.1 -0.113 -21.562 1 98.94 198 THR A C 1
ATOM 1509 O O . THR A 1 198 ? -1.089 0.592 -21.562 1 98.94 198 THR A O 1
ATOM 1512 N N . ASN A 1 199 ? -2.863 -0.319 -22.594 1 98.81 199 ASN A N 1
ATOM 1513 C CA . ASN A 1 199 ? -2.717 0.482 -23.812 1 98.81 199 ASN A CA 1
ATOM 1514 C C . ASN A 1 199 ? -3.83 1.519 -23.922 1 98.81 199 ASN A C 1
ATOM 1516 O O . ASN A 1 199 ? -3.898 2.246 -24.922 1 98.81 199 ASN A O 1
ATOM 1520 N N . ASP A 1 200 ? -4.715 1.546 -22.953 1 98.75 200 ASP A N 1
ATOM 1521 C CA . ASP A 1 200 ? -5.844 2.473 -22.906 1 98.75 200 ASP A CA 1
ATOM 1522 C C . ASP A 1 200 ? -5.477 3.75 -22.156 1 98.75 200 ASP A C 1
ATOM 1524 O O . ASP A 1 200 ? -5.367 3.744 -20.922 1 98.75 200 ASP A O 1
ATOM 1528 N N . ALA A 1 201 ? -5.414 4.863 -22.859 1 98.69 201 ALA A N 1
ATOM 1529 C CA . ALA A 1 201 ? -4.984 6.133 -22.281 1 98.69 201 ALA A CA 1
ATOM 1530 C C . ALA A 1 201 ? -5.973 6.617 -21.234 1 98.69 201 ALA A C 1
ATOM 1532 O O . ALA A 1 201 ? -5.57 7.184 -20.203 1 98.69 201 ALA A O 1
ATOM 1533 N N . GLU A 1 202 ? -7.203 6.445 -21.516 1 98.56 202 GLU A N 1
ATOM 1534 C CA . GLU A 1 202 ? -8.227 6.883 -20.562 1 98.56 202 GLU A CA 1
ATOM 1535 C C . GLU A 1 202 ? -8.141 6.098 -19.266 1 98.56 202 GLU A C 1
ATOM 1537 O O . GLU A 1 202 ? -8.25 6.672 -18.172 1 98.56 202 GLU A O 1
ATOM 1542 N N . LEU A 1 203 ? -8.016 4.762 -19.375 1 98.75 203 LEU A N 1
ATOM 1543 C CA . LEU A 1 203 ? -7.844 3.928 -18.188 1 98.75 203 LEU A CA 1
ATOM 1544 C C . LEU A 1 203 ? -6.602 4.344 -17.406 1 98.75 203 LEU A C 1
ATOM 1546 O O . LEU A 1 203 ? -6.633 4.43 -16.188 1 98.75 203 LEU A O 1
ATOM 1550 N N . ALA A 1 204 ? -5.516 4.578 -18.156 1 98.88 204 ALA A N 1
ATOM 1551 C CA . ALA A 1 204 ? -4.262 4.973 -17.516 1 98.88 204 ALA A CA 1
ATOM 1552 C C . ALA A 1 204 ? -4.434 6.262 -16.719 1 98.88 204 ALA A C 1
ATOM 1554 O O . ALA A 1 204 ? -3.945 6.375 -15.594 1 98.88 204 ALA A O 1
ATOM 1555 N N . GLU A 1 205 ? -5.09 7.227 -17.281 1 98.44 205 GLU A N 1
ATOM 1556 C CA . GLU A 1 205 ? -5.328 8.5 -16.594 1 98.44 205 GLU A CA 1
ATOM 1557 C C . GLU A 1 205 ? -6.156 8.305 -15.328 1 98.44 205 GLU A C 1
ATOM 1559 O O . GLU A 1 205 ? -5.844 8.867 -14.281 1 98.44 205 GLU A O 1
ATOM 1564 N N . ARG A 1 206 ? -7.188 7.57 -15.438 1 98.5 206 ARG A N 1
ATOM 1565 C CA . ARG A 1 206 ? -8.047 7.297 -14.297 1 98.5 206 ARG A CA 1
ATOM 1566 C C . ARG A 1 206 ? -7.273 6.602 -13.18 1 98.5 206 ARG A C 1
ATOM 1568 O O . ARG A 1 206 ? -7.441 6.926 -12 1 98.5 206 ARG A O 1
ATOM 1575 N N . LEU A 1 207 ? -6.449 5.625 -13.562 1 98.88 207 LEU A N 1
ATOM 1576 C CA . LEU A 1 207 ? -5.652 4.875 -12.594 1 98.88 207 LEU A CA 1
ATOM 1577 C C . LEU A 1 207 ? -4.656 5.789 -11.891 1 98.88 207 LEU A C 1
ATOM 1579 O O . LEU A 1 207 ? -4.422 5.645 -10.688 1 98.88 207 LEU A O 1
ATOM 1583 N N . ASN A 1 208 ? -4.051 6.715 -12.648 1 98.62 208 ASN A N 1
ATOM 1584 C CA . ASN A 1 208 ? -3.135 7.684 -12.055 1 98.62 208 ASN A CA 1
ATOM 1585 C C . ASN A 1 208 ? -3.83 8.531 -10.992 1 98.62 208 ASN A C 1
ATOM 1587 O O . ASN A 1 208 ? -3.234 8.859 -9.969 1 98.62 208 ASN A O 1
ATOM 1591 N N . VAL A 1 209 ? -5.059 8.867 -11.25 1 98.5 209 VAL A N 1
ATOM 1592 C CA . VAL A 1 209 ? -5.844 9.695 -10.336 1 98.5 209 VAL A CA 1
ATOM 1593 C C . VAL A 1 209 ? -6.266 8.859 -9.133 1 98.5 209 VAL A C 1
ATOM 1595 O O . VAL A 1 209 ? -6.059 9.266 -7.984 1 98.5 209 VAL A O 1
ATOM 1598 N N . LEU A 1 210 ? -6.734 7.617 -9.344 1 98.69 210 LEU A N 1
ATOM 1599 C CA . LEU A 1 210 ? -7.277 6.75 -8.305 1 98.69 210 LEU A CA 1
ATOM 1600 C C . LEU A 1 210 ? -6.191 6.32 -7.324 1 98.69 210 LEU A C 1
ATOM 1602 O O . LEU A 1 210 ? -6.438 6.23 -6.121 1 98.69 210 LEU A O 1
ATOM 1606 N N . ARG A 1 211 ? -4.973 6.082 -7.816 1 98.56 211 ARG A N 1
ATOM 1607 C CA . ARG A 1 211 ? -3.926 5.531 -6.965 1 98.56 211 ARG A CA 1
ATOM 1608 C C . ARG A 1 211 ? -3.457 6.559 -5.938 1 98.56 211 ARG A C 1
ATOM 1610 O O . ARG A 1 211 ? -2.803 6.207 -4.953 1 98.56 211 ARG A O 1
ATOM 1617 N N . ASN A 1 212 ? -3.754 7.852 -6.227 1 98.19 212 ASN A N 1
ATOM 1618 C CA . ASN A 1 212 ? -3.275 8.961 -5.41 1 98.19 212 ASN A CA 1
ATOM 1619 C C . ASN A 1 212 ? -4.43 9.805 -4.875 1 98.19 212 ASN A C 1
ATOM 1621 O O . ASN A 1 212 ? -4.547 10.984 -5.203 1 98.19 212 ASN A O 1
ATOM 1625 N N . TYR A 1 213 ? -5.266 9.188 -4.074 1 98 213 TYR A N 1
ATOM 1626 C CA . TYR A 1 213 ? -6.363 9.781 -3.314 1 98 213 TYR A CA 1
ATOM 1627 C C . TYR A 1 213 ? -7.477 10.258 -4.242 1 98 213 TYR A C 1
ATOM 1629 O O . TYR A 1 213 ? -8.375 10.992 -3.824 1 98 213 TYR A O 1
ATOM 1637 N N . GLY A 1 214 ? -7.398 9.93 -5.512 1 98.06 214 GLY A N 1
ATOM 1638 C CA . GLY A 1 214 ? -8.359 10.43 -6.48 1 98.06 214 GLY A CA 1
ATOM 1639 C C . GLY A 1 214 ? -8.039 11.828 -6.969 1 98.06 214 GLY A C 1
ATOM 1640 O O . GLY A 1 214 ? -8.914 12.531 -7.484 1 98.06 214 GLY A O 1
ATOM 1641 N N . SER A 1 215 ? -6.824 12.242 -6.77 1 96.44 215 SER A N 1
ATOM 1642 C CA . SER A 1 215 ? -6.414 13.617 -7.035 1 96.44 215 SER A CA 1
ATOM 1643 C C . SER A 1 215 ? -5.734 13.742 -8.391 1 96.44 215 SER A C 1
ATOM 1645 O O . SER A 1 215 ? -4.711 13.102 -8.641 1 96.44 215 SER A O 1
ATOM 1647 N N . HIS A 1 216 ? -6.223 14.578 -9.328 1 94.06 216 HIS A N 1
ATOM 1648 C CA . HIS A 1 216 ? -5.602 14.852 -10.617 1 94.06 216 HIS A CA 1
ATOM 1649 C C . HIS A 1 216 ? -4.652 16.047 -10.531 1 94.06 216 HIS A C 1
ATOM 1651 O O . HIS A 1 216 ? -3.746 16.188 -11.352 1 94.06 216 HIS A O 1
ATOM 1657 N N . LYS A 1 217 ? -4.969 16.844 -9.617 1 93.06 217 LYS A N 1
ATOM 1658 C CA . LYS A 1 217 ? -4.176 18 -9.188 1 93.06 217 LYS A CA 1
ATOM 1659 C C . LYS A 1 217 ? -4.078 18.047 -7.668 1 93.06 217 LYS A C 1
ATOM 1661 O O . LYS A 1 217 ? -5.043 17.75 -6.965 1 93.06 217 LYS A O 1
ATOM 1666 N N . LYS A 1 218 ? -2.873 18.438 -7.219 1 92.62 218 LYS A N 1
ATOM 1667 C CA . LYS A 1 218 ? -2.65 18.438 -5.777 1 92.62 218 LYS A CA 1
ATOM 1668 C C . LYS A 1 218 ? -3.82 19.078 -5.039 1 92.62 218 LYS A C 1
ATOM 1670 O O . LYS A 1 218 ? -4.184 20.219 -5.324 1 92.62 218 LYS A O 1
ATOM 1675 N N . TYR A 1 219 ? -4.508 18.344 -4.18 1 94.19 219 TYR A N 1
ATOM 1676 C CA . TYR A 1 219 ? -5.574 18.719 -3.258 1 94.19 219 TYR A CA 1
ATOM 1677 C C . TYR A 1 219 ? -6.891 18.922 -3.998 1 94.19 219 TYR A C 1
ATOM 1679 O O . TYR A 1 219 ? -7.859 19.438 -3.43 1 94.19 219 TYR A O 1
ATOM 1687 N N . GLU A 1 220 ? -6.973 18.5 -5.281 1 96.75 220 GLU A N 1
ATOM 1688 C CA . GLU A 1 220 ? -8.227 18.422 -6.023 1 96.75 220 GLU A CA 1
ATOM 1689 C C . GLU A 1 220 ? -8.586 16.984 -6.348 1 96.75 220 GLU A C 1
ATOM 1691 O O . GLU A 1 220 ? -7.953 16.359 -7.199 1 96.75 220 GLU A O 1
ATOM 1696 N N . ASN A 1 221 ? -9.625 16.531 -5.719 1 97.69 221 ASN A N 1
ATOM 1697 C CA . ASN A 1 221 ? -9.992 15.125 -5.816 1 97.69 221 ASN A CA 1
ATOM 1698 C C . ASN A 1 221 ? -11.219 14.922 -6.699 1 97.69 221 ASN A C 1
ATOM 1700 O O . ASN A 1 221 ? -12.297 15.43 -6.391 1 97.69 221 ASN A O 1
ATOM 1704 N N . LEU A 1 222 ? -11.07 14.156 -7.754 1 97.19 222 LEU A N 1
ATOM 1705 C CA . LEU A 1 222 ? -12.141 13.859 -8.695 1 97.19 222 LEU A CA 1
ATOM 1706 C C . LEU A 1 222 ? -12.938 12.641 -8.25 1 97.19 222 LEU A C 1
ATOM 1708 O O . LEU A 1 222 ? -14.148 12.578 -8.453 1 97.19 222 LEU A O 1
ATOM 1712 N N . PHE A 1 223 ? -12.195 11.68 -7.652 1 96.5 223 PHE A N 1
ATOM 1713 C CA . PHE A 1 223 ? -12.766 10.398 -7.238 1 96.5 223 PHE A CA 1
ATOM 1714 C C . PHE A 1 223 ? -12.406 10.094 -5.789 1 96.5 223 PHE A C 1
ATOM 1716 O O . PHE A 1 223 ? -11.508 10.719 -5.219 1 96.5 223 PHE A O 1
ATOM 1723 N N . LYS A 1 224 ? -13.25 9.266 -5.242 1 97.81 224 LYS A N 1
ATOM 1724 C CA . LYS A 1 224 ? -12.828 8.68 -3.977 1 97.81 224 LYS A CA 1
ATOM 1725 C C . LYS A 1 224 ? -11.734 7.633 -4.195 1 97.81 224 LYS A C 1
ATOM 1727 O O . LYS A 1 224 ? -12.031 6.461 -4.434 1 97.81 224 LYS A O 1
ATOM 1732 N N . GLY A 1 225 ? -10.5 8.094 -4.145 1 98.19 225 GLY A N 1
ATOM 1733 C CA . GLY A 1 225 ? -9.344 7.266 -4.469 1 98.19 225 GLY A CA 1
ATOM 1734 C C . GLY A 1 225 ? -8.688 6.652 -3.244 1 98.19 225 GLY A C 1
ATOM 1735 O O . GLY A 1 225 ? -9.281 6.641 -2.16 1 98.19 225 GLY A O 1
ATOM 1736 N N . VAL A 1 226 ? -7.539 6.031 -3.496 1 98.56 226 VAL A N 1
ATOM 1737 C CA . VAL A 1 226 ? -6.75 5.391 -2.447 1 98.56 226 VAL A CA 1
ATOM 1738 C C . VAL A 1 226 ? -5.328 5.945 -2.457 1 98.56 226 VAL A C 1
ATOM 1740 O O . VAL A 1 226 ? -5.027 6.887 -3.195 1 98.56 226 VAL A O 1
ATOM 1743 N N . ASN A 1 227 ? -4.527 5.574 -1.51 1 98.62 227 ASN A N 1
ATOM 1744 C CA . ASN A 1 227 ? -3.08 5.75 -1.548 1 98.62 227 ASN A CA 1
ATOM 1745 C C . ASN A 1 227 ? -2.365 4.441 -1.869 1 98.62 227 ASN A C 1
ATOM 1747 O O . ASN A 1 227 ? -2.145 3.617 -0.981 1 98.62 227 ASN A O 1
ATOM 1751 N N . SER A 1 228 ? -2.08 4.227 -3.086 1 98.75 228 SER A N 1
ATOM 1752 C CA . SER A 1 228 ? -1.354 3.057 -3.566 1 98.75 228 SER A CA 1
ATOM 1753 C C . SER A 1 228 ? -0.303 3.445 -4.602 1 98.75 228 SER A C 1
ATOM 1755 O O . SER A 1 228 ? -0.603 3.539 -5.793 1 98.75 228 SER A O 1
ATOM 1757 N N . ARG A 1 229 ? 0.893 3.549 -4.105 1 97.81 229 ARG A N 1
ATOM 1758 C CA . ARG A 1 229 ? 1.976 4.074 -4.934 1 97.81 229 ARG A CA 1
ATOM 1759 C C . ARG A 1 229 ? 3.24 3.236 -4.773 1 97.81 229 ARG A C 1
ATOM 1761 O O . ARG A 1 229 ? 3.506 2.703 -3.693 1 97.81 229 ARG A O 1
ATOM 1768 N N . LEU A 1 230 ? 3.943 3.057 -5.852 1 98.19 230 LEU A N 1
ATOM 1769 C CA . LEU A 1 230 ? 5.293 2.508 -5.793 1 98.19 230 LEU A CA 1
ATOM 1770 C C . LEU A 1 230 ? 6.285 3.557 -5.301 1 98.19 230 LEU A C 1
ATOM 1772 O O . LEU A 1 230 ? 6.352 4.66 -5.848 1 98.19 230 LEU A O 1
ATOM 1776 N N . ASP A 1 231 ? 7.008 3.291 -4.215 1 95.12 231 ASP A N 1
ATOM 1777 C CA . ASP A 1 231 ? 7.91 4.34 -3.748 1 95.12 231 ASP A CA 1
ATOM 1778 C C . ASP A 1 231 ? 9.188 4.371 -4.574 1 95.12 231 ASP A C 1
ATOM 1780 O O . ASP A 1 231 ? 9.516 3.4 -5.266 1 95.12 231 ASP A O 1
ATOM 1784 N N . GLU A 1 232 ? 9.93 5.457 -4.438 1 98.44 232 GLU 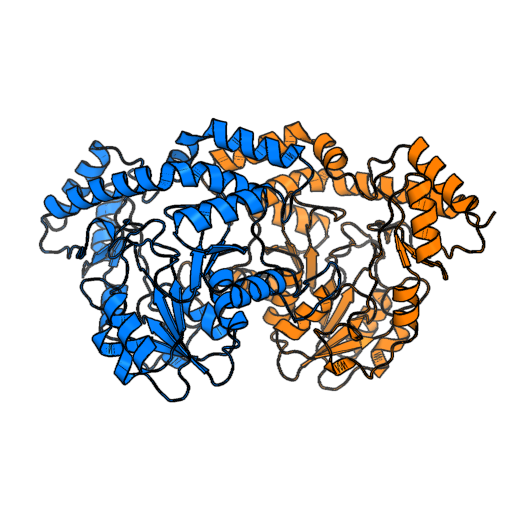A N 1
ATOM 1785 C CA . GLU A 1 232 ? 11.109 5.754 -5.246 1 98.44 232 GLU A CA 1
ATOM 1786 C C . GLU A 1 232 ? 12.219 4.734 -5 1 98.44 232 GLU A C 1
ATOM 1788 O O . GLU A 1 232 ? 12.938 4.355 -5.926 1 98.44 232 GLU A O 1
ATOM 1793 N N . LEU A 1 233 ? 12.406 4.227 -3.764 1 98.62 233 LEU A N 1
ATOM 1794 C CA . LEU A 1 233 ? 13.438 3.244 -3.459 1 98.62 233 LEU A CA 1
ATOM 1795 C C . LEU A 1 233 ? 13.203 1.95 -4.234 1 98.62 233 LEU A C 1
ATOM 1797 O O . LEU A 1 233 ? 14.109 1.462 -4.918 1 98.62 233 LEU A O 1
ATOM 1801 N N . GLN A 1 234 ? 11.992 1.43 -4.148 1 98.75 234 GLN A N 1
ATOM 1802 C CA . GLN A 1 234 ? 11.672 0.175 -4.82 1 98.75 234 GLN A CA 1
ATOM 1803 C C . GLN A 1 234 ? 11.727 0.332 -6.336 1 98.75 234 GLN A C 1
ATOM 1805 O O . GLN A 1 234 ? 12.172 -0.574 -7.043 1 98.75 234 GLN A O 1
ATOM 1810 N N . ALA A 1 235 ? 11.25 1.492 -6.812 1 98.88 235 ALA A N 1
ATOM 1811 C CA . ALA A 1 235 ? 11.305 1.749 -8.25 1 98.88 235 ALA A CA 1
ATOM 1812 C C . ALA A 1 235 ? 12.742 1.707 -8.758 1 98.88 235 ALA A C 1
ATOM 1814 O O . ALA A 1 235 ? 13.023 1.123 -9.805 1 98.88 235 ALA A O 1
ATOM 1815 N N . ALA A 1 236 ? 13.656 2.354 -8.047 1 98.88 236 ALA A N 1
ATOM 1816 C CA . ALA A 1 236 ? 15.062 2.373 -8.422 1 98.88 236 ALA A CA 1
ATOM 1817 C C . ALA A 1 236 ? 15.648 0.963 -8.445 1 98.88 236 ALA A C 1
ATOM 1819 O O . ALA A 1 236 ? 16.391 0.604 -9.359 1 98.88 236 ALA A O 1
ATOM 1820 N N . ILE A 1 237 ? 15.312 0.182 -7.465 1 98.81 237 ILE A N 1
ATOM 1821 C CA . ILE A 1 237 ? 15.797 -1.188 -7.344 1 98.81 237 ILE A CA 1
ATOM 1822 C C . ILE A 1 237 ? 15.242 -2.035 -8.484 1 98.81 237 ILE A C 1
ATOM 1824 O O . ILE A 1 237 ? 15.977 -2.791 -9.125 1 98.81 237 ILE A O 1
ATOM 1828 N N . LEU A 1 238 ? 13.969 -1.877 -8.734 1 98.94 238 LEU A N 1
ATOM 1829 C CA . LEU A 1 238 ? 13.297 -2.643 -9.781 1 98.94 238 LEU A CA 1
ATOM 1830 C C . LEU A 1 238 ? 13.883 -2.316 -11.148 1 98.94 238 LEU A C 1
ATOM 1832 O O . LEU A 1 238 ? 14.016 -3.199 -12 1 98.94 238 LEU A O 1
ATOM 1836 N N . SER A 1 239 ? 14.219 -1.053 -11.344 1 98.81 239 SER A N 1
ATOM 1837 C CA . SER A 1 239 ? 14.82 -0.649 -12.609 1 98.81 239 SER A CA 1
ATOM 1838 C C . SER A 1 239 ? 16.125 -1.396 -12.867 1 98.81 239 SER A C 1
ATOM 1840 O O . SER A 1 239 ? 16.406 -1.805 -13.992 1 98.81 239 SER A O 1
ATOM 1842 N N . ILE A 1 240 ? 16.922 -1.565 -11.867 1 98.75 240 ILE A N 1
ATOM 1843 C CA . ILE A 1 240 ? 18.172 -2.297 -11.977 1 98.75 240 ILE A CA 1
ATOM 1844 C C . ILE A 1 240 ? 17.891 -3.762 -12.297 1 98.75 240 ILE A C 1
ATOM 1846 O O . ILE A 1 240 ? 18.438 -4.309 -13.25 1 98.75 240 ILE A O 1
ATOM 1850 N N . LYS A 1 241 ? 17 -4.363 -11.594 1 98.75 241 LYS A N 1
ATOM 1851 C CA . LYS A 1 241 ? 16.75 -5.797 -11.711 1 98.75 241 LYS A CA 1
ATOM 1852 C C . LYS A 1 241 ? 16.062 -6.129 -13.031 1 98.75 241 LYS A C 1
ATOM 1854 O O . LYS A 1 241 ? 16.219 -7.23 -13.562 1 98.75 241 LYS A O 1
ATOM 1859 N N . LEU A 1 242 ? 15.281 -5.16 -13.5 1 98.88 242 LEU A N 1
ATOM 1860 C CA . LEU A 1 242 ? 14.609 -5.348 -14.781 1 98.88 242 LEU A CA 1
ATOM 1861 C C . LEU A 1 242 ? 15.617 -5.668 -15.883 1 98.88 242 LEU A C 1
ATOM 1863 O O . LEU A 1 242 ? 15.336 -6.465 -16.781 1 98.88 242 LEU A O 1
ATOM 1867 N N . SER A 1 243 ? 16.812 -5.102 -15.828 1 98.38 243 SER A N 1
ATOM 1868 C CA . SER A 1 243 ? 17.828 -5.281 -16.859 1 98.38 243 SER A CA 1
ATOM 1869 C C . SER A 1 243 ? 18.344 -6.715 -16.875 1 98.38 243 SER A C 1
ATOM 1871 O O . SER A 1 243 ? 18.969 -7.145 -17.844 1 98.38 243 SER A O 1
ATOM 1873 N N . TYR A 1 244 ? 18.062 -7.5 -15.812 1 98.56 244 TYR A N 1
ATOM 1874 C CA . TYR A 1 244 ? 18.578 -8.859 -15.695 1 98.56 244 TYR A CA 1
ATOM 1875 C C . TYR A 1 244 ? 17.453 -9.883 -15.781 1 98.56 244 TYR A C 1
ATOM 1877 O O . TYR A 1 244 ? 17.703 -11.094 -15.719 1 98.56 244 TYR A O 1
ATOM 1885 N N . LEU A 1 245 ? 16.266 -9.422 -15.961 1 98.81 245 LEU A N 1
ATOM 1886 C CA . LEU A 1 245 ? 15.086 -10.281 -15.844 1 98.81 245 LEU A CA 1
ATOM 1887 C C . LEU A 1 245 ? 15.102 -11.383 -16.906 1 98.81 245 LEU A C 1
ATOM 1889 O O . LEU A 1 245 ? 14.867 -12.547 -16.594 1 98.81 245 LEU A O 1
ATOM 1893 N N . ASP A 1 246 ? 15.383 -11.023 -18.109 1 98.75 246 ASP A N 1
ATOM 1894 C CA . ASP A 1 246 ? 15.352 -12.008 -19.188 1 98.75 246 ASP A CA 1
ATOM 1895 C C . ASP A 1 246 ? 16.406 -13.086 -18.984 1 98.75 246 ASP A C 1
ATOM 1897 O O . ASP A 1 246 ? 16.172 -14.266 -19.234 1 98.75 246 ASP A O 1
ATOM 1901 N N . ASP A 1 247 ? 17.594 -12.711 -18.531 1 98.75 247 ASP A N 1
ATOM 1902 C CA . ASP A 1 247 ? 18.641 -13.688 -18.234 1 98.75 247 ASP A CA 1
ATOM 1903 C C . ASP A 1 247 ? 18.219 -14.617 -17.109 1 98.75 247 ASP A C 1
ATOM 1905 O O . ASP A 1 247 ? 18.453 -15.828 -17.156 1 98.75 247 ASP A O 1
ATOM 1909 N N . ASP A 1 248 ? 17.656 -14.055 -16.094 1 98.81 248 ASP A N 1
ATOM 1910 C CA . ASP A 1 248 ? 17.172 -14.844 -14.961 1 98.81 248 ASP A CA 1
ATOM 1911 C C . ASP A 1 248 ? 16.094 -15.828 -15.398 1 98.81 248 ASP A C 1
ATOM 1913 O O . ASP A 1 248 ? 16.078 -16.984 -14.961 1 98.81 248 ASP A O 1
ATOM 1917 N N . ASN A 1 249 ? 15.141 -15.328 -16.219 1 98.81 249 ASN A N 1
ATOM 1918 C CA . ASN A 1 249 ? 14.102 -16.203 -16.75 1 98.81 249 ASN A CA 1
ATOM 1919 C C . ASN A 1 249 ? 14.688 -17.344 -17.578 1 98.81 249 ASN A C 1
ATOM 1921 O O . ASN A 1 249 ? 14.227 -18.484 -17.5 1 98.81 249 ASN A O 1
ATOM 1925 N N . GLN A 1 250 ? 15.664 -17.016 -18.359 1 98.62 250 GLN A N 1
ATOM 1926 C CA . GLN A 1 250 ? 16.297 -18.031 -19.188 1 98.62 250 GLN A CA 1
ATOM 1927 C C . GLN A 1 250 ? 16.969 -19.109 -18.328 1 98.62 250 GLN A C 1
ATOM 1929 O O . GLN A 1 250 ? 16.906 -20.297 -18.641 1 98.62 250 GLN A O 1
ATOM 1934 N N . ARG A 1 251 ? 17.641 -18.656 -17.281 1 98.75 251 ARG A N 1
ATOM 1935 C CA . ARG A 1 251 ? 18.266 -19.609 -16.375 1 98.75 251 ARG A CA 1
ATOM 1936 C C . ARG A 1 251 ? 17.219 -20.531 -15.758 1 98.75 251 ARG A C 1
ATOM 1938 O O . ARG A 1 251 ? 17.453 -21.75 -15.641 1 98.75 251 ARG A O 1
ATOM 1945 N N . ARG A 1 252 ? 16.125 -20.016 -15.352 1 98.75 252 ARG A N 1
ATOM 1946 C CA . ARG A 1 252 ? 15.039 -20.844 -14.828 1 98.75 252 ARG A CA 1
ATOM 1947 C C . ARG A 1 252 ? 14.555 -21.844 -15.875 1 98.75 252 ARG A C 1
ATOM 1949 O O . ARG A 1 252 ? 14.281 -23 -15.562 1 98.75 252 ARG A O 1
ATOM 1956 N N . ARG A 1 253 ? 14.438 -21.375 -17.109 1 98.62 253 ARG A N 1
ATOM 1957 C CA . ARG A 1 253 ? 14.016 -22.266 -18.203 1 98.62 253 ARG A CA 1
ATOM 1958 C C . ARG A 1 253 ? 14.992 -23.422 -18.375 1 98.62 253 ARG A C 1
ATOM 1960 O O . ARG A 1 253 ? 14.586 -24.547 -18.625 1 98.62 253 ARG A O 1
ATOM 1967 N N . GLU A 1 254 ? 16.25 -23.125 -18.234 1 98.5 254 GLU A N 1
ATOM 1968 C CA . GLU A 1 254 ? 17.266 -24.172 -18.359 1 98.5 254 GLU A CA 1
ATOM 1969 C C . GLU A 1 254 ? 17.141 -25.203 -17.25 1 98.5 254 GLU A C 1
ATOM 1971 O O . GLU A 1 254 ? 17.219 -26.406 -17.516 1 98.5 254 GLU A O 1
ATOM 1976 N N . ILE A 1 255 ? 16.953 -24.734 -16.078 1 98.75 255 ILE A N 1
ATOM 1977 C CA . ILE A 1 255 ? 16.797 -25.625 -14.938 1 98.75 255 ILE A CA 1
ATOM 1978 C C . ILE A 1 255 ? 15.523 -26.453 -15.102 1 98.75 255 ILE A C 1
ATOM 1980 O O . ILE A 1 255 ? 15.531 -27.672 -14.883 1 98.75 255 ILE A O 1
ATOM 1984 N N . ALA A 1 256 ? 14.438 -25.797 -15.492 1 98.62 256 ALA A N 1
ATOM 1985 C CA . ALA A 1 256 ? 13.172 -26.484 -15.703 1 98.62 256 ALA A CA 1
ATOM 1986 C C . ALA A 1 256 ? 13.305 -27.562 -16.766 1 98.62 256 ALA A C 1
ATOM 1988 O O . ALA A 1 256 ? 12.766 -28.672 -16.625 1 98.62 256 ALA A O 1
ATOM 1989 N N . ALA A 1 257 ? 13.992 -27.219 -17.828 1 98.25 257 ALA A N 1
ATOM 1990 C CA . ALA A 1 257 ? 14.227 -28.203 -18.891 1 98.25 257 ALA A CA 1
ATOM 1991 C C . ALA A 1 257 ? 14.969 -29.422 -18.359 1 98.25 257 ALA A C 1
ATOM 1993 O O . ALA A 1 257 ? 14.648 -30.547 -18.719 1 98.25 257 ALA A O 1
ATOM 1994 N N . TYR A 1 258 ? 15.961 -29.172 -17.531 1 98.69 258 TYR A N 1
ATOM 1995 C CA . TYR A 1 258 ? 16.703 -30.266 -16.922 1 98.69 258 TYR A CA 1
ATOM 1996 C C . TYR A 1 258 ? 15.797 -31.125 -16.062 1 98.69 258 TYR A C 1
ATOM 1998 O O . TYR A 1 258 ? 15.844 -32.344 -16.125 1 98.69 258 TYR A O 1
ATOM 2006 N N . TYR A 1 259 ? 14.984 -30.516 -15.164 1 98.81 259 TYR A N 1
ATOM 2007 C CA . TYR A 1 259 ? 14.031 -31.234 -14.336 1 98.81 259 TYR A CA 1
ATOM 2008 C C . TYR A 1 259 ? 13.109 -32.094 -15.195 1 98.81 259 TYR A C 1
ATOM 2010 O O . TYR A 1 259 ? 12.953 -33.281 -14.922 1 98.81 259 TYR A O 1
ATOM 2018 N N . LEU A 1 260 ? 12.555 -31.5 -16.25 1 98.38 260 LEU A N 1
ATOM 2019 C CA . LEU A 1 260 ? 11.586 -32.188 -17.109 1 98.38 260 LEU A CA 1
ATOM 2020 C C . LEU A 1 260 ? 12.227 -33.375 -17.812 1 98.38 260 LEU A C 1
ATOM 2022 O O . LEU A 1 260 ? 11.578 -34.406 -18.016 1 98.38 260 LEU A O 1
ATOM 2026 N N . GLU A 1 261 ? 13.445 -33.219 -18.125 1 98.38 261 GLU A N 1
ATOM 2027 C CA . GLU A 1 261 ? 14.156 -34.281 -18.875 1 98.38 261 GLU A CA 1
ATOM 2028 C C . GLU A 1 261 ? 14.594 -35.406 -17.938 1 98.38 261 GLU A C 1
ATOM 2030 O O . GLU A 1 261 ? 14.578 -36.562 -18.328 1 98.38 261 GLU A O 1
ATOM 2035 N N . HIS A 1 262 ? 14.93 -35.094 -16.719 1 98.75 262 HIS A N 1
ATOM 2036 C CA . HIS A 1 262 ? 15.703 -36.062 -15.945 1 98.75 262 HIS A CA 1
ATOM 2037 C C . HIS A 1 262 ? 14.898 -36.594 -14.773 1 98.75 262 HIS A C 1
ATOM 2039 O O . HIS A 1 262 ? 15.273 -37.625 -14.164 1 98.75 262 HIS A O 1
ATOM 2045 N N . ILE A 1 263 ? 13.852 -35.969 -14.359 1 98.62 263 ILE A N 1
ATOM 2046 C CA . ILE A 1 263 ? 13 -36.562 -13.328 1 98.62 263 ILE A CA 1
ATOM 2047 C C . ILE A 1 263 ? 12.172 -37.688 -13.914 1 98.62 263 ILE A C 1
ATOM 2049 O O . ILE A 1 263 ? 11.352 -37.469 -14.812 1 98.62 263 ILE A O 1
ATOM 2053 N N . LYS A 1 264 ? 12.531 -38.844 -13.438 1 97.94 264 LYS A N 1
ATOM 2054 C CA . LYS A 1 264 ? 11.836 -40.062 -13.844 1 97.94 264 LYS A CA 1
ATOM 2055 C C . LYS A 1 264 ? 11.312 -40.812 -12.625 1 97.94 264 LYS A C 1
ATOM 2057 O O . LYS A 1 264 ? 12.039 -41.625 -12.031 1 97.94 264 LYS A O 1
ATOM 2062 N N . ASN A 1 265 ? 10.211 -40.469 -12.195 1 97.94 265 ASN A N 1
ATOM 2063 C CA . ASN A 1 265 ? 9.547 -41.094 -11.062 1 97.94 265 ASN A CA 1
ATOM 2064 C C . ASN A 1 265 ? 8.039 -41.188 -11.281 1 97.94 265 ASN A C 1
ATOM 2066 O O . ASN A 1 265 ? 7.363 -40.156 -11.445 1 97.94 265 ASN A O 1
ATOM 2070 N N . PRO A 1 266 ? 7.473 -42.375 -11.281 1 96.88 266 PRO A N 1
ATOM 2071 C CA . PRO A 1 266 ? 6.059 -42.562 -11.609 1 96.88 266 PRO A CA 1
ATOM 2072 C C . PRO A 1 266 ? 5.125 -41.938 -10.57 1 96.88 266 PRO A C 1
ATOM 2074 O O . PRO A 1 266 ? 3.934 -41.781 -10.836 1 96.88 266 PRO A O 1
ATOM 2077 N N . PHE A 1 267 ? 5.598 -41.625 -9.375 1 97.5 267 PHE A N 1
ATOM 2078 C CA . PHE A 1 267 ? 4.777 -41.031 -8.328 1 97.5 267 PHE A CA 1
ATOM 2079 C C . PHE A 1 267 ? 4.66 -39.531 -8.508 1 97.5 267 PHE A C 1
ATOM 2081 O O . PHE A 1 267 ? 3.855 -38.875 -7.836 1 97.5 267 PHE A O 1
ATOM 2088 N N . ILE A 1 268 ? 5.48 -39 -9.453 1 98.06 268 ILE A N 1
ATOM 2089 C CA . ILE A 1 268 ? 5.562 -37.562 -9.633 1 98.06 268 ILE A CA 1
ATOM 2090 C C . ILE A 1 268 ? 4.973 -37.188 -10.992 1 98.06 268 ILE A C 1
ATOM 2092 O O . ILE A 1 268 ? 5.43 -37.656 -12.031 1 98.06 268 ILE A O 1
ATOM 2096 N N . HIS A 1 269 ? 3.898 -36.344 -10.977 1 98.25 269 HIS A N 1
ATOM 2097 C CA . HIS A 1 269 ? 3.35 -35.781 -12.211 1 98.25 269 HIS A CA 1
ATOM 2098 C C . HIS A 1 269 ? 4 -34.438 -12.539 1 98.25 269 HIS A C 1
ATOM 2100 O O . HIS A 1 269 ? 3.871 -33.469 -11.781 1 98.25 269 HIS A O 1
ATOM 2106 N N . LEU A 1 270 ? 4.695 -34.344 -13.648 1 98.25 270 LEU A N 1
ATOM 2107 C CA . LEU A 1 270 ? 5.418 -33.156 -14.07 1 98.25 270 LEU A CA 1
ATOM 2108 C C . LEU A 1 270 ? 4.48 -32.156 -14.758 1 98.25 270 LEU A C 1
ATOM 2110 O O . LEU A 1 270 ? 3.459 -32.562 -15.32 1 98.25 270 LEU A O 1
ATOM 2114 N N . PRO A 1 271 ? 4.789 -30.875 -14.625 1 96.25 271 PRO A N 1
ATOM 2115 C CA . PRO A 1 271 ? 3.986 -29.875 -15.328 1 96.25 271 PRO A CA 1
ATOM 2116 C C . PRO A 1 271 ? 4.184 -29.922 -16.844 1 96.25 271 PRO A C 1
ATOM 2118 O O . PRO A 1 271 ? 5.23 -30.375 -17.328 1 96.25 271 PRO A O 1
ATOM 2121 N N . THR A 1 272 ? 3.143 -29.438 -17.531 1 95.81 272 THR A N 1
ATOM 2122 C CA . THR A 1 272 ? 3.184 -29.375 -18.984 1 95.81 272 THR A CA 1
ATOM 2123 C C . THR A 1 272 ? 3.576 -27.984 -19.453 1 95.81 272 THR A C 1
ATOM 2125 O O . THR A 1 272 ? 3.076 -26.984 -18.922 1 95.81 272 THR A O 1
ATOM 2128 N N . VAL A 1 273 ? 4.461 -27.922 -20.391 1 94.06 273 VAL A N 1
ATOM 2129 C CA . VAL A 1 273 ? 4.871 -26.672 -21 1 94.06 273 VAL A CA 1
ATOM 2130 C C . VAL A 1 273 ? 4.277 -26.562 -22.406 1 94.06 273 VAL A C 1
ATOM 2132 O O . VAL A 1 273 ? 4.516 -27.422 -23.25 1 94.06 273 VAL A O 1
ATOM 2135 N N . THR A 1 274 ? 3.504 -25.578 -22.672 1 90 274 THR A N 1
ATOM 2136 C CA . THR A 1 274 ? 2.855 -25.406 -23.969 1 90 274 THR A CA 1
ATOM 2137 C C . THR A 1 274 ? 3.779 -24.672 -24.938 1 90 274 THR A C 1
ATOM 2139 O O . THR A 1 274 ? 3.748 -24.938 -26.141 1 90 274 THR A O 1
ATOM 2142 N N . ASP A 1 275 ? 4.465 -23.734 -24.406 1 90.06 275 ASP A N 1
ATOM 2143 C CA . ASP A 1 275 ? 5.453 -22.938 -25.141 1 90.06 275 ASP A CA 1
ATOM 2144 C C . ASP A 1 275 ? 6.586 -22.5 -24.203 1 90.06 275 ASP A C 1
ATOM 2146 O O . ASP A 1 275 ? 6.34 -21.891 -23.172 1 90.06 275 ASP A O 1
ATOM 2150 N N . ASP A 1 276 ? 7.766 -22.828 -24.672 1 91.44 276 ASP A N 1
ATOM 2151 C CA . ASP A 1 276 ? 8.93 -22.578 -23.828 1 91.44 276 ASP A CA 1
ATOM 2152 C C . ASP A 1 276 ? 9.031 -21.094 -23.453 1 91.44 276 ASP A C 1
ATOM 2154 O O . ASP A 1 276 ? 9.258 -20.766 -22.281 1 91.44 276 ASP A O 1
ATOM 2158 N N . LYS A 1 277 ? 8.766 -20.25 -24.391 1 94.69 277 LYS A N 1
ATOM 2159 C CA . LYS A 1 277 ? 8.922 -18.812 -24.125 1 94.69 277 LYS A CA 1
ATOM 2160 C C . LYS A 1 277 ? 7.758 -18.266 -23.312 1 94.69 277 LYS A C 1
ATOM 2162 O O . LYS A 1 277 ? 7.855 -17.188 -22.719 1 94.69 277 LYS A O 1
ATOM 2167 N N . ALA A 1 278 ? 6.75 -19.047 -23.234 1 96.56 278 ALA A N 1
ATOM 2168 C CA . ALA A 1 278 ? 5.543 -18.594 -22.547 1 96.56 278 ALA A CA 1
ATOM 2169 C C . ALA A 1 278 ? 5.578 -18.984 -21.062 1 96.56 278 ALA A C 1
ATOM 2171 O O . ALA A 1 278 ? 4.664 -18.641 -20.312 1 96.56 278 ALA A O 1
ATOM 2172 N N . HIS A 1 279 ? 6.602 -19.641 -20.688 1 98.38 279 HIS A N 1
ATOM 2173 C CA . HIS A 1 279 ? 6.738 -20.047 -19.297 1 98.38 279 HIS A CA 1
ATOM 2174 C C . HIS A 1 279 ? 8.016 -19.484 -18.672 1 98.38 279 HIS A C 1
ATOM 2176 O O . HIS A 1 279 ? 9.117 -19.734 -19.172 1 98.38 279 HIS A O 1
ATOM 2182 N N . VAL A 1 280 ? 7.879 -18.734 -17.562 1 98.81 280 VAL A N 1
ATOM 2183 C CA . VAL A 1 280 ? 9.047 -18.094 -16.953 1 98.81 280 VAL A CA 1
ATOM 2184 C C . VAL A 1 280 ? 9.406 -18.812 -15.656 1 98.81 280 VAL A C 1
ATOM 2186 O O . VAL A 1 280 ? 10.344 -18.422 -14.961 1 98.81 280 VAL A O 1
ATOM 2189 N N . TRP A 1 281 ? 8.664 -19.812 -15.297 1 98.62 281 TRP A N 1
ATOM 2190 C CA . TRP A 1 281 ? 8.953 -20.75 -14.211 1 98.62 281 TRP A CA 1
ATOM 2191 C C . TRP A 1 281 ? 9.164 -20 -12.898 1 98.62 281 TRP A C 1
ATOM 2193 O O . TRP A 1 281 ? 10.172 -20.219 -12.211 1 98.62 281 TRP A O 1
ATOM 2203 N N . HIS A 1 282 ? 8.125 -19.172 -12.656 1 98.75 282 HIS A N 1
ATOM 2204 C CA . HIS A 1 282 ? 8.07 -18.641 -11.305 1 98.75 282 HIS A CA 1
ATOM 2205 C C . HIS A 1 282 ? 8.156 -19.766 -10.266 1 98.75 282 HIS A C 1
ATOM 2207 O O . HIS A 1 282 ? 8.828 -19.625 -9.25 1 98.75 282 HIS A O 1
ATOM 2213 N N . LEU A 1 283 ? 7.484 -20.828 -10.555 1 98.81 283 LEU A N 1
ATOM 2214 C CA . LEU A 1 283 ? 7.508 -22.047 -9.758 1 98.81 283 LEU A CA 1
ATOM 2215 C C . LEU A 1 283 ? 7.598 -23.281 -10.641 1 98.81 283 LEU A C 1
ATOM 2217 O O . LEU A 1 283 ? 7.074 -23.297 -11.758 1 98.81 283 LEU A O 1
ATOM 2221 N N . PHE A 1 284 ? 8.32 -24.25 -10.172 1 98.75 284 PHE A N 1
ATOM 2222 C CA . PHE A 1 284 ? 8.25 -25.594 -10.734 1 98.75 284 PHE A CA 1
ATOM 2223 C C . PHE A 1 284 ? 7.387 -26.5 -9.867 1 98.75 284 PHE A C 1
ATOM 2225 O O . PHE A 1 284 ? 7.867 -27.062 -8.883 1 98.75 284 PHE A O 1
ATOM 2232 N N . VAL A 1 285 ? 6.172 -26.656 -10.273 1 98.75 285 VAL A N 1
ATOM 2233 C CA . VAL A 1 285 ? 5.164 -27.297 -9.445 1 98.75 285 VAL A CA 1
ATOM 2234 C C . VAL A 1 285 ? 4.895 -28.719 -9.977 1 98.75 285 VAL A C 1
ATOM 2236 O O . VAL A 1 285 ? 4.551 -28.891 -11.148 1 98.75 285 VAL A O 1
ATOM 2239 N N . VAL A 1 286 ? 5 -29.703 -9.148 1 98.69 286 VAL A N 1
ATOM 2240 C CA . VAL A 1 286 ? 4.645 -31.078 -9.469 1 98.69 286 VAL A CA 1
ATOM 2241 C C . VAL A 1 286 ? 3.428 -31.5 -8.656 1 98.69 286 VAL A C 1
ATOM 2243 O O . VAL A 1 286 ? 3.016 -30.797 -7.73 1 98.69 286 VAL A O 1
ATOM 2246 N N . ARG A 1 287 ? 2.777 -32.531 -9.039 1 98.62 287 ARG A N 1
ATOM 2247 C CA . ARG A 1 287 ? 1.695 -33.125 -8.266 1 98.62 287 ARG A CA 1
ATOM 2248 C C . ARG A 1 287 ? 2.094 -34.5 -7.742 1 98.62 287 ARG A C 1
ATOM 2250 O O . ARG A 1 287 ? 2.691 -35.312 -8.469 1 98.62 287 ARG A O 1
ATOM 2257 N N . VAL A 1 288 ? 1.896 -34.688 -6.547 1 98.5 288 VAL A N 1
ATOM 2258 C CA . VAL A 1 288 ? 2.195 -35.938 -5.848 1 98.5 288 VAL A CA 1
ATOM 2259 C C . VAL A 1 288 ? 1.021 -36.312 -4.953 1 98.5 288 VAL A C 1
ATOM 2261 O O . VAL A 1 288 ? 0.612 -35.531 -4.086 1 98.5 288 VAL A O 1
ATOM 2264 N N . LYS A 1 289 ? 0.46 -37.531 -5.098 1 97.69 289 LYS A N 1
ATOM 2265 C CA . LYS A 1 289 ? -0.704 -37.969 -4.324 1 97.69 289 LYS A CA 1
ATOM 2266 C C . LYS A 1 289 ? -0.405 -37.938 -2.83 1 97.69 289 LYS A C 1
ATOM 2268 O O . LYS A 1 289 ? -1.187 -37.406 -2.039 1 97.69 289 LYS A O 1
ATOM 2273 N N . GLU A 1 290 ? 0.723 -38.531 -2.48 1 97.56 290 GLU A N 1
ATOM 2274 C CA . GLU A 1 290 ? 1.157 -38.5 -1.088 1 97.56 290 GLU A CA 1
ATOM 2275 C C . GLU A 1 290 ? 2.096 -37.344 -0.826 1 97.56 290 GLU A C 1
ATOM 2277 O O . GLU A 1 290 ? 3.238 -37.531 -0.406 1 97.56 290 GLU A O 1
ATOM 2282 N N . ARG A 1 291 ? 1.579 -36.188 -0.965 1 97.31 291 ARG A N 1
ATOM 2283 C CA . ARG A 1 291 ? 2.348 -34.969 -0.978 1 97.31 291 ARG A CA 1
ATOM 2284 C C . ARG A 1 291 ? 3.115 -34.781 0.326 1 97.31 291 ARG A C 1
ATOM 2286 O O . ARG A 1 291 ? 4.293 -34.406 0.314 1 97.31 291 ARG A O 1
ATOM 2293 N N . GLU A 1 292 ? 2.473 -35.031 1.503 1 97.81 292 GLU A N 1
ATOM 2294 C CA . GLU A 1 292 ? 3.113 -34.844 2.799 1 97.81 292 GLU A CA 1
ATOM 2295 C C . GLU A 1 292 ? 4.328 -35.75 2.959 1 97.81 292 GLU A C 1
ATOM 2297 O O . GLU A 1 292 ? 5.375 -35.312 3.439 1 97.81 292 GLU A O 1
ATOM 2302 N N . ALA A 1 293 ? 4.172 -36.969 2.549 1 98.25 293 ALA A N 1
ATOM 2303 C CA . ALA A 1 293 ? 5.277 -37.906 2.615 1 98.25 293 ALA A CA 1
ATOM 2304 C C . ALA A 1 293 ? 6.43 -37.469 1.711 1 98.25 293 ALA A C 1
ATOM 2306 O O . ALA A 1 293 ? 7.598 -37.594 2.084 1 98.25 293 ALA A O 1
ATOM 2307 N N . PHE A 1 294 ? 6.094 -37.062 0.579 1 98.62 294 PHE A N 1
ATOM 2308 C CA . PHE A 1 294 ? 7.086 -36.594 -0.387 1 98.62 294 PHE A CA 1
ATOM 2309 C C . PHE A 1 294 ? 7.855 -35.375 0.152 1 98.62 294 PHE A C 1
ATOM 2311 O O . PHE A 1 294 ? 9.086 -35.344 0.09 1 98.62 294 PHE A O 1
ATOM 2318 N N . GLN A 1 295 ? 7.176 -34.375 0.705 1 98.56 295 GLN A N 1
ATOM 2319 C CA . GLN A 1 295 ? 7.812 -33.188 1.281 1 98.56 295 GLN A CA 1
ATOM 2320 C C . GLN A 1 295 ? 8.727 -33.594 2.443 1 98.56 295 GLN A C 1
ATOM 2322 O O . GLN A 1 295 ? 9.836 -33.062 2.568 1 98.56 295 GLN A O 1
ATOM 2327 N N . TYR A 1 296 ? 8.211 -34.406 3.348 1 98.44 296 TYR A N 1
ATOM 2328 C CA . TYR A 1 296 ? 9.008 -34.875 4.484 1 98.44 296 TYR A CA 1
ATOM 2329 C C . TYR A 1 296 ? 10.289 -35.562 4.016 1 98.44 296 TYR A C 1
ATOM 2331 O O . TYR A 1 296 ? 11.375 -35.281 4.531 1 98.44 296 TYR A O 1
ATOM 2339 N N . TYR A 1 297 ? 10.18 -36.438 3.047 1 98.5 297 TYR A N 1
ATOM 2340 C CA . TYR A 1 297 ? 11.328 -37.125 2.482 1 98.5 297 TYR A CA 1
ATOM 2341 C C . TYR A 1 297 ? 12.352 -36.156 1.937 1 98.5 297 TYR A C 1
ATOM 2343 O O . TYR A 1 297 ? 13.547 -36.25 2.236 1 98.5 297 TYR A O 1
ATOM 2351 N N . LEU A 1 298 ? 11.891 -35.188 1.078 1 98.75 298 LEU A N 1
ATOM 2352 C CA . LEU A 1 298 ? 12.82 -34.219 0.499 1 98.75 298 LEU A CA 1
ATOM 2353 C C . LEU A 1 298 ? 13.484 -33.375 1.586 1 98.75 298 LEU A C 1
ATOM 2355 O O . LEU A 1 298 ? 14.656 -33 1.474 1 98.75 298 LEU A O 1
ATOM 2359 N N . ALA A 1 299 ? 12.68 -33.031 2.617 1 98.62 299 ALA A N 1
ATOM 2360 C CA . ALA A 1 299 ? 13.25 -32.281 3.742 1 98.62 299 ALA A CA 1
ATOM 2361 C C . ALA A 1 299 ? 14.367 -33.094 4.41 1 98.62 299 ALA A C 1
ATOM 2363 O O . ALA A 1 299 ? 15.391 -32.531 4.809 1 98.62 299 ALA A O 1
ATOM 2364 N N . GLU A 1 300 ? 14.195 -34.375 4.594 1 98.12 300 GLU A N 1
ATOM 2365 C CA . GLU A 1 300 ? 15.219 -35.25 5.156 1 98.12 300 GLU A CA 1
ATOM 2366 C C . GLU A 1 300 ? 16.469 -35.281 4.281 1 98.12 300 GLU A C 1
ATOM 2368 O O . GLU A 1 300 ? 17.578 -35.5 4.77 1 98.12 300 GLU A O 1
ATOM 2373 N N . GLN A 1 301 ? 16.25 -35.062 3.002 1 98.19 301 GLN A N 1
ATOM 2374 C CA . GLN A 1 301 ? 17.359 -34.969 2.07 1 98.19 301 GLN A CA 1
ATOM 2375 C C . GLN A 1 301 ? 17.922 -33.562 2.014 1 98.19 301 GLN A C 1
ATOM 2377 O O . GLN A 1 301 ? 18.734 -33.25 1.148 1 98.19 301 GLN A O 1
ATOM 2382 N N . ASN A 1 302 ? 17.438 -32.656 2.828 1 98.38 302 ASN A N 1
ATOM 2383 C CA . ASN A 1 302 ? 17.875 -31.266 2.934 1 98.38 302 ASN A CA 1
ATOM 2384 C C . ASN A 1 302 ? 17.484 -30.453 1.698 1 98.38 302 ASN A C 1
ATOM 2386 O O . ASN A 1 302 ? 18.266 -29.625 1.228 1 98.38 302 ASN A O 1
ATOM 2390 N N . ILE A 1 303 ? 16.375 -30.797 1.093 1 98.81 303 ILE A N 1
ATOM 2391 C CA . ILE A 1 303 ? 15.781 -30.031 -0.01 1 98.81 303 ILE A CA 1
ATOM 2392 C C . ILE A 1 303 ? 14.453 -29.422 0.435 1 98.81 303 ILE A C 1
ATOM 2394 O O . ILE A 1 303 ? 13.516 -30.141 0.775 1 98.81 303 ILE A O 1
ATOM 2398 N N . GLN A 1 304 ? 14.398 -28.078 0.44 1 98.62 304 GLN A N 1
ATOM 2399 C CA . GLN A 1 304 ? 13.195 -27.391 0.863 1 98.62 304 GLN A CA 1
ATOM 2400 C C . GLN A 1 304 ? 12.164 -27.328 -0.266 1 98.62 304 GLN A C 1
ATOM 2402 O O . GLN A 1 304 ? 12.523 -27.109 -1.425 1 98.62 304 GLN A O 1
ATOM 2407 N N . THR A 1 305 ? 10.922 -27.594 0.033 1 98.69 305 THR A N 1
ATOM 2408 C CA . THR A 1 305 ? 9.789 -27.453 -0.875 1 98.69 305 THR A CA 1
ATOM 2409 C C . THR A 1 305 ? 8.695 -26.594 -0.245 1 98.69 305 THR A C 1
ATOM 2411 O O . THR A 1 305 ? 8.711 -26.359 0.964 1 98.69 305 THR A O 1
ATOM 2414 N N . LEU A 1 306 ? 7.871 -26.031 -1.061 1 98.38 306 LEU A N 1
ATOM 2415 C CA . LEU A 1 306 ? 6.699 -25.281 -0.604 1 98.38 306 LEU A CA 1
ATOM 2416 C C . LEU A 1 306 ? 5.445 -25.75 -1.338 1 98.38 306 LEU A C 1
ATOM 2418 O O . LEU A 1 306 ? 5.531 -26.5 -2.311 1 98.38 306 LEU A O 1
ATOM 2422 N N . ILE A 1 307 ? 4.293 -25.422 -0.796 1 98.5 307 ILE A N 1
ATOM 2423 C CA . ILE A 1 307 ? 3.01 -25.734 -1.415 1 98.5 307 ILE A CA 1
ATOM 2424 C C . ILE A 1 307 ? 2.342 -24.453 -1.908 1 98.5 307 ILE A C 1
ATOM 2426 O O . ILE A 1 307 ? 2.121 -23.531 -1.13 1 98.5 307 ILE A O 1
ATOM 2430 N N . HIS A 1 308 ? 2.062 -24.359 -3.191 1 98.12 308 HIS A N 1
ATOM 2431 C CA . HIS A 1 308 ? 1.352 -23.25 -3.809 1 98.12 308 HIS A CA 1
ATOM 2432 C C . HIS A 1 308 ? 0.124 -23.734 -4.574 1 98.12 308 HIS A C 1
ATOM 2434 O O . HIS A 1 308 ? 0.212 -24.047 -5.762 1 98.12 308 HIS A O 1
ATOM 2440 N N . TYR A 1 309 ? -0.963 -23.859 -3.998 1 97.31 309 TYR A N 1
ATOM 2441 C CA . TYR A 1 309 ? -1.337 -23.516 -2.631 1 97.31 309 TYR A CA 1
ATOM 2442 C C . TYR A 1 309 ? -2.104 -24.656 -1.975 1 97.31 309 TYR A C 1
ATOM 2444 O O . TYR A 1 309 ? -2.744 -25.453 -2.66 1 97.31 309 TYR A O 1
ATOM 2452 N N . PRO A 1 310 ? -2.188 -24.766 -0.709 1 97.81 310 PRO A N 1
ATOM 2453 C CA . PRO A 1 310 ? -2.74 -25.938 -0.025 1 97.81 310 PRO A CA 1
ATOM 2454 C C . PRO A 1 310 ? -4.266 -25.922 0.018 1 97.81 310 PRO A C 1
ATOM 2456 O O . PRO A 1 310 ? -4.891 -26.984 0.068 1 97.81 310 PRO A O 1
ATOM 2459 N N . ILE A 1 311 ? -4.91 -24.734 0.067 1 97.75 311 ILE A N 1
ATOM 2460 C CA . ILE A 1 311 ? -6.359 -24.609 0.158 1 97.75 311 ILE A CA 1
ATOM 2461 C C . ILE A 1 311 ? -6.879 -23.766 -1.002 1 97.75 311 ILE A C 1
ATOM 2463 O O . ILE A 1 311 ? -6.48 -22.609 -1.164 1 97.75 311 ILE A O 1
ATOM 2467 N N . PRO A 1 312 ? -7.719 -24.406 -1.846 1 98 312 PRO A N 1
ATOM 2468 C CA . PRO A 1 312 ? -8.281 -23.562 -2.916 1 98 312 PRO A CA 1
ATOM 2469 C C . PRO A 1 312 ? -9.117 -22.406 -2.385 1 98 312 PRO A C 1
ATOM 2471 O O . PRO A 1 312 ? -9.688 -22.5 -1.296 1 98 312 PRO A O 1
ATOM 2474 N N . PRO A 1 313 ? -9.242 -21.375 -3.137 1 97.81 313 PRO A N 1
ATOM 2475 C CA . PRO A 1 313 ? -9.945 -20.188 -2.666 1 97.81 313 PRO A CA 1
ATOM 2476 C C . PRO A 1 313 ? -11.375 -20.484 -2.207 1 97.81 313 PRO A C 1
ATOM 2478 O O . PRO A 1 313 ? -11.812 -19.969 -1.178 1 97.81 313 PRO A O 1
ATOM 2481 N N . HIS A 1 314 ? -12.094 -21.391 -2.893 1 98.12 314 HIS A N 1
ATOM 2482 C CA . HIS A 1 314 ? -13.508 -21.625 -2.592 1 98.12 314 HIS A CA 1
ATOM 2483 C C . HIS A 1 314 ? -13.672 -22.422 -1.301 1 98.12 314 HIS A C 1
ATOM 2485 O O . HIS A 1 314 ? -14.781 -22.531 -0.773 1 98.12 314 HIS A O 1
ATOM 2491 N N . LYS A 1 315 ? -12.555 -22.938 -0.767 1 97.94 315 LYS A N 1
ATOM 2492 C CA . LYS A 1 315 ? -12.609 -23.672 0.487 1 97.94 315 LYS A CA 1
ATOM 2493 C C . LYS A 1 315 ? -12.062 -22.844 1.646 1 97.94 315 LYS A C 1
ATOM 2495 O O . LYS A 1 315 ? -11.922 -23.344 2.764 1 97.94 315 LYS A O 1
ATOM 2500 N N . GLN A 1 316 ? -11.727 -21.594 1.433 1 98.12 316 GLN A N 1
ATOM 2501 C CA . GLN A 1 316 ? -11.258 -20.703 2.482 1 98.12 316 GLN A CA 1
ATOM 2502 C C . GLN A 1 316 ? -12.414 -20.203 3.334 1 98.12 316 GLN A C 1
ATOM 2504 O O . GLN A 1 316 ? -13.492 -19.906 2.814 1 98.12 316 GLN A O 1
ATOM 2509 N N . LYS A 1 317 ? -12.164 -19.953 4.637 1 97.62 317 LYS A N 1
ATOM 2510 C CA . LYS A 1 317 ? -13.164 -19.375 5.523 1 97.62 317 LYS A CA 1
ATOM 2511 C C . LYS A 1 317 ? -13.594 -17.984 5.039 1 97.62 317 LYS A C 1
ATOM 2513 O O . LYS A 1 317 ? -14.75 -17.609 5.207 1 97.62 317 LYS A O 1
ATOM 2518 N N . ALA A 1 318 ? -12.711 -17.25 4.422 1 97.94 318 ALA A N 1
ATOM 2519 C CA . ALA A 1 318 ? -12.984 -15.914 3.898 1 97.94 318 ALA A CA 1
ATOM 2520 C C . ALA A 1 318 ? -14.078 -15.953 2.842 1 97.94 318 ALA A C 1
ATOM 2522 O O . ALA A 1 318 ? -14.719 -14.938 2.564 1 97.94 318 ALA A O 1
ATOM 2523 N N . TYR A 1 319 ? -14.25 -17.109 2.229 1 98.12 319 TYR A N 1
ATOM 2524 C CA . TYR A 1 319 ? -15.289 -17.297 1.215 1 98.12 319 TYR A CA 1
ATOM 2525 C C . TYR A 1 319 ? -16.203 -18.453 1.584 1 98.12 319 TYR A C 1
ATOM 2527 O O . TYR A 1 319 ? -16.453 -19.344 0.767 1 98.12 319 TYR A O 1
ATOM 2535 N N . SER A 1 320 ? -16.703 -18.422 2.707 1 97.12 320 SER A N 1
ATOM 2536 C CA . SER A 1 320 ? -17.562 -19.469 3.244 1 97.12 320 SER A CA 1
ATOM 2537 C C . SER A 1 320 ? -18.828 -19.641 2.416 1 97.12 320 SER A C 1
ATOM 2539 O O . SER A 1 320 ? -19.469 -20.688 2.443 1 97.12 320 SER A O 1
ATOM 2541 N N . GLU A 1 321 ? -19.125 -18.594 1.657 1 96.06 321 GLU A N 1
ATOM 2542 C CA . GLU A 1 321 ? -20.297 -18.656 0.793 1 96.06 321 GLU A CA 1
ATOM 2543 C C . GLU A 1 321 ? -20.141 -19.719 -0.292 1 96.06 321 GLU A C 1
ATOM 2545 O O . GLU A 1 321 ? -21.125 -20.156 -0.886 1 96.06 321 GLU A O 1
ATOM 2550 N N . TRP A 1 322 ? -18.875 -20.172 -0.553 1 96.94 322 TRP A N 1
ATOM 2551 C CA . TRP A 1 322 ? -18.609 -21.172 -1.575 1 96.94 322 TRP A CA 1
ATOM 2552 C C . TRP A 1 322 ? -18.422 -22.547 -0.946 1 96.94 322 TRP A C 1
ATOM 2554 O O . TRP A 1 322 ? -18.109 -23.516 -1.641 1 96.94 322 TRP A O 1
ATOM 2564 N N . GLN A 1 323 ? -18.594 -22.703 0.308 1 91.19 323 GLN A N 1
ATOM 2565 C CA . GLN A 1 323 ? -18.219 -23.891 1.063 1 91.19 323 GLN A CA 1
ATOM 2566 C C . GLN A 1 323 ? -18.891 -25.141 0.49 1 91.19 323 GLN A C 1
ATOM 2568 O O . GLN A 1 323 ? -18.312 -26.219 0.513 1 91.19 323 GLN A O 1
ATOM 2573 N N . GLN A 1 324 ? -20.078 -25 -0.103 1 94.31 324 GLN A N 1
ATOM 2574 C CA . GLN A 1 324 ? -20.828 -26.156 -0.604 1 94.31 324 GLN A CA 1
ATOM 2575 C C . GLN A 1 324 ? -20.547 -26.375 -2.086 1 94.31 324 GLN A C 1
ATOM 2577 O O . GLN A 1 324 ? -21.016 -27.359 -2.664 1 94.31 324 GLN A O 1
ATOM 2582 N N . GLU A 1 325 ? -19.766 -25.469 -2.684 1 96.31 325 GLU A N 1
ATOM 2583 C CA . GLU A 1 325 ? -19.438 -25.609 -4.094 1 96.31 325 GLU A CA 1
ATOM 2584 C C . GLU A 1 325 ? -18.281 -26.594 -4.281 1 96.31 325 GLU A C 1
ATOM 2586 O O . GLU A 1 325 ? -17.5 -26.844 -3.352 1 96.31 325 GLU A O 1
ATOM 2591 N N . SER A 1 326 ? -18.359 -27.234 -5.461 1 97.31 326 SER A N 1
ATOM 2592 C CA . SER A 1 326 ? -17.297 -28.188 -5.777 1 97.31 326 SER A CA 1
ATOM 2593 C C . SER A 1 326 ? -16.625 -27.844 -7.098 1 97.31 326 SER A C 1
ATOM 2595 O O . SER A 1 326 ? -17.297 -27.547 -8.086 1 97.31 326 SER A O 1
ATOM 2597 N N . PHE A 1 327 ? -15.391 -27.781 -7.086 1 98.56 327 PHE A N 1
ATOM 2598 C CA . PHE A 1 327 ? -14.5 -27.672 -8.227 1 98.56 327 PHE A CA 1
ATOM 2599 C C . PHE A 1 327 ? -13.445 -28.766 -8.219 1 98.56 327 PHE A C 1
ATOM 2601 O O . PHE A 1 327 ? -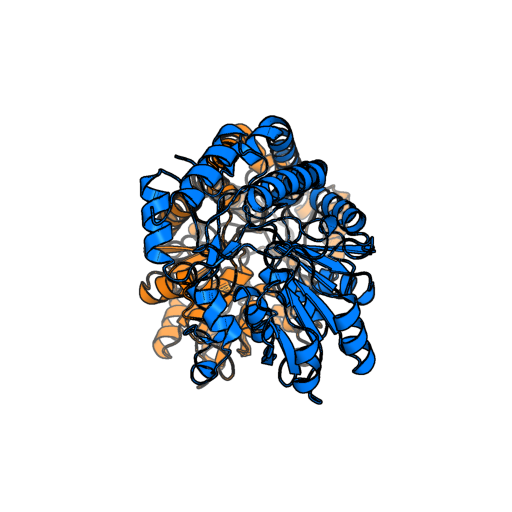12.312 -28.547 -7.789 1 98.56 327 PHE A O 1
ATOM 2608 N N . PRO A 1 328 ? -13.758 -29.906 -8.727 1 98.44 328 PRO A N 1
ATOM 2609 C CA . PRO A 1 328 ? -12.984 -31.125 -8.5 1 98.44 328 PRO A CA 1
ATOM 2610 C C . PRO A 1 328 ? -11.555 -31.016 -9.016 1 98.44 328 PRO A C 1
ATOM 2612 O O . PRO A 1 328 ? -10.633 -31.547 -8.398 1 98.44 328 PRO A O 1
ATOM 2615 N N . ILE A 1 329 ? -11.367 -30.375 -10.148 1 98.75 329 ILE A N 1
ATOM 2616 C CA . ILE A 1 329 ? -10.016 -30.281 -10.688 1 98.75 329 ILE A CA 1
ATOM 2617 C C . ILE A 1 329 ? -9.164 -29.391 -9.789 1 98.75 329 ILE A C 1
ATOM 2619 O O . ILE A 1 329 ? -8.039 -29.75 -9.438 1 98.75 329 ILE A O 1
ATOM 2623 N N . SER A 1 330 ? -9.734 -28.25 -9.422 1 98.62 330 SER A N 1
ATOM 2624 C CA . SER A 1 330 ? -9.039 -27.359 -8.492 1 98.62 330 SER A CA 1
ATOM 2625 C C . SER A 1 330 ? -8.719 -28.078 -7.184 1 98.62 330 SER A C 1
ATOM 2627 O O . SER A 1 330 ? -7.602 -27.969 -6.672 1 98.62 330 SER A O 1
ATOM 2629 N N . GLU A 1 331 ? -9.664 -28.797 -6.633 1 98.5 331 GLU A N 1
ATOM 2630 C CA . GLU A 1 331 ? -9.477 -29.516 -5.375 1 98.5 331 GLU A CA 1
ATOM 2631 C C . GLU A 1 331 ? -8.359 -30.547 -5.492 1 98.5 331 GLU A C 1
ATOM 2633 O O . GLU A 1 331 ? -7.531 -30.672 -4.59 1 98.5 331 GLU A O 1
ATOM 2638 N N . GLN A 1 332 ? -8.359 -31.219 -6.613 1 98.62 332 GLN A N 1
ATOM 2639 C CA . GLN A 1 332 ? -7.301 -32.188 -6.84 1 98.62 332 GLN A CA 1
ATOM 2640 C C . GLN A 1 332 ? -5.934 -31.516 -6.906 1 98.62 332 GLN A C 1
ATOM 2642 O O . GLN A 1 332 ? -4.98 -31.953 -6.262 1 98.62 332 GLN A O 1
ATOM 2647 N N . ILE A 1 333 ? -5.855 -30.453 -7.676 1 98.69 333 ILE A N 1
ATOM 2648 C CA . ILE A 1 333 ? -4.598 -29.719 -7.828 1 98.69 333 ILE A CA 1
ATOM 2649 C C . ILE A 1 333 ? -4.102 -29.25 -6.461 1 98.69 333 ILE A C 1
ATOM 2651 O O . ILE A 1 333 ? -2.98 -29.578 -6.059 1 98.69 333 ILE A O 1
ATOM 2655 N N . HIS A 1 334 ? -4.922 -28.609 -5.707 1 98.56 334 HIS A N 1
ATOM 2656 C CA . HIS A 1 334 ? -4.52 -28.016 -4.434 1 98.56 334 HIS A CA 1
ATOM 2657 C C . HIS A 1 334 ? -4.125 -29.094 -3.428 1 98.56 334 HIS A C 1
ATOM 2659 O O . HIS A 1 334 ? -3.285 -28.859 -2.557 1 98.56 334 HIS A O 1
ATOM 2665 N N . SER A 1 335 ? -4.637 -30.312 -3.568 1 98.31 335 SER A N 1
ATOM 2666 C CA . SER A 1 335 ? -4.328 -31.391 -2.631 1 98.31 335 SER A CA 1
ATOM 2667 C C . SER A 1 335 ? -3.01 -32.062 -2.984 1 98.31 335 SER A C 1
ATOM 2669 O O . SER A 1 335 ? -2.41 -32.75 -2.145 1 98.31 335 SER A O 1
ATOM 2671 N N . GLU A 1 336 ? -2.494 -31.828 -4.219 1 98.75 336 GLU A N 1
ATOM 2672 C CA . GLU A 1 336 ? -1.394 -32.656 -4.672 1 98.75 336 GLU A CA 1
ATOM 2673 C C . GLU A 1 336 ? -0.151 -31.844 -4.98 1 98.75 336 GLU A C 1
ATOM 2675 O O . GLU A 1 336 ? 0.948 -32.375 -5.109 1 98.75 336 GLU A O 1
ATOM 2680 N N . VAL A 1 337 ? -0.221 -30.547 -5.09 1 98.69 337 VAL A N 1
ATOM 2681 C CA . VAL A 1 337 ? 0.846 -29.734 -5.652 1 98.69 337 VAL A CA 1
ATOM 2682 C C . VAL A 1 337 ? 1.976 -29.578 -4.637 1 98.69 337 VAL A C 1
ATOM 2684 O O . VAL A 1 337 ? 1.726 -29.469 -3.436 1 98.69 337 VAL A O 1
ATOM 2687 N N . VAL A 1 338 ? 3.164 -29.625 -5.125 1 98.62 338 VAL A N 1
ATOM 2688 C CA . VAL A 1 338 ? 4.402 -29.344 -4.41 1 98.62 338 VAL A CA 1
ATOM 2689 C C . VAL A 1 338 ? 5.371 -28.609 -5.336 1 98.62 338 VAL A C 1
ATOM 2691 O O . VAL A 1 338 ? 5.578 -29.016 -6.48 1 98.62 338 VAL A O 1
ATOM 2694 N N . SER A 1 339 ? 5.906 -27.516 -4.863 1 98.81 339 SER A N 1
ATOM 2695 C CA . SER A 1 339 ? 6.859 -26.75 -5.652 1 98.81 339 SER A CA 1
ATOM 2696 C C . SER A 1 339 ? 8.297 -27.125 -5.32 1 98.81 339 SER A C 1
ATOM 2698 O O . SER A 1 339 ? 8.719 -27.031 -4.164 1 98.81 339 SER A O 1
ATOM 2700 N N . LEU A 1 340 ? 9.07 -27.516 -6.281 1 98.88 340 LEU A N 1
ATOM 2701 C CA . LEU A 1 340 ? 10.492 -27.781 -6.145 1 98.88 340 LEU A CA 1
ATOM 2702 C C . LEU A 1 340 ? 11.312 -26.5 -6.25 1 98.88 340 LEU A C 1
ATOM 2704 O O . LEU A 1 340 ? 10.852 -25.516 -6.828 1 98.88 340 LEU A O 1
ATOM 2708 N N . PRO A 1 341 ? 12.492 -26.5 -5.652 1 98.81 341 PRO A N 1
ATOM 2709 C CA . PRO A 1 341 ? 13.328 -25.312 -5.766 1 98.81 341 PRO A CA 1
ATOM 2710 C C . PRO A 1 341 ? 13.695 -24.969 -7.211 1 98.81 341 PRO A C 1
ATOM 2712 O O . PRO A 1 341 ? 14.047 -25.875 -7.984 1 98.81 341 PRO A O 1
ATOM 2715 N N . ILE A 1 342 ? 13.547 -23.797 -7.586 1 98.75 342 ILE A N 1
ATOM 2716 C CA . ILE A 1 342 ? 13.992 -23.281 -8.875 1 98.75 342 ILE A CA 1
ATOM 2717 C C . ILE A 1 342 ? 14.328 -21.797 -8.758 1 98.75 342 ILE A C 1
ATOM 2719 O O . ILE A 1 342 ? 13.539 -21.016 -8.227 1 98.75 342 ILE A O 1
ATOM 2723 N N . SER A 1 343 ? 15.484 -21.375 -9.141 1 97.56 343 SER A N 1
ATOM 2724 C CA . SER A 1 343 ? 15.961 -20 -9.07 1 97.56 343 SER A CA 1
ATOM 2725 C C . SER A 1 343 ? 17.125 -19.766 -10.031 1 97.56 343 SER A C 1
ATOM 2727 O O . SER A 1 343 ? 17.797 -20.719 -10.445 1 97.56 343 SER A O 1
ATOM 2729 N N . PRO A 1 344 ? 17.344 -18.5 -10.336 1 98.44 344 PRO A N 1
ATOM 2730 C CA . PRO A 1 344 ? 18.453 -18.219 -11.258 1 98.44 344 PRO A CA 1
ATOM 2731 C C . PRO A 1 344 ? 19.812 -18.453 -10.633 1 98.44 344 PRO A C 1
ATOM 2733 O O . PRO A 1 344 ? 20.828 -18.422 -11.336 1 98.44 344 PRO A O 1
ATOM 2736 N N . VAL A 1 345 ? 19.875 -18.797 -9.328 1 98.38 345 VAL A N 1
ATOM 2737 C CA . VAL A 1 345 ? 21.172 -18.844 -8.68 1 98.38 345 VAL A CA 1
ATOM 2738 C C . VAL A 1 345 ? 21.484 -20.281 -8.258 1 98.38 345 VAL A C 1
ATOM 2740 O O . VAL A 1 345 ? 22.453 -20.531 -7.547 1 98.38 345 VAL A O 1
ATOM 2743 N N . MET A 1 346 ? 20.641 -21.219 -8.633 1 98.5 346 MET A N 1
ATOM 2744 C CA . MET A 1 346 ? 20.922 -22.625 -8.305 1 98.5 346 MET A CA 1
ATOM 2745 C C . MET A 1 346 ? 22.125 -23.141 -9.086 1 98.5 346 MET A C 1
ATOM 2747 O O . MET A 1 346 ? 22.234 -22.891 -10.289 1 98.5 346 MET A O 1
ATOM 2751 N N . SER A 1 347 ? 23 -23.828 -8.406 1 98 347 SER A N 1
ATOM 2752 C CA . SER A 1 347 ? 24.141 -24.453 -9.078 1 98 347 SER A CA 1
ATOM 2753 C C . SER A 1 347 ? 23.719 -25.719 -9.805 1 98 347 SER A C 1
ATOM 2755 O O . SER A 1 347 ? 22.656 -26.281 -9.523 1 98 347 SER A O 1
ATOM 2757 N N . ARG A 1 348 ? 24.594 -26.125 -10.719 1 97.75 348 ARG A N 1
ATOM 2758 C CA . ARG A 1 348 ? 24.359 -27.391 -11.414 1 97.75 348 ARG A CA 1
ATOM 2759 C C . ARG A 1 348 ? 24.281 -28.547 -10.438 1 97.75 348 ARG A C 1
ATOM 2761 O O . ARG A 1 348 ? 23.453 -29.438 -10.586 1 97.75 348 ARG A O 1
ATOM 2768 N N . GLU A 1 349 ? 25.109 -28.516 -9.461 1 98.19 349 GLU A N 1
ATOM 2769 C CA . GLU A 1 349 ? 25.141 -29.562 -8.453 1 98.19 349 GLU A CA 1
ATOM 2770 C C . GLU A 1 349 ? 23.828 -29.625 -7.676 1 98.19 349 GLU A C 1
ATOM 2772 O O . GLU A 1 349 ? 23.297 -30.703 -7.41 1 98.19 349 GLU A O 1
ATOM 2777 N N . GLU A 1 350 ? 23.328 -28.5 -7.285 1 98.62 350 GLU A N 1
ATOM 2778 C CA . GLU A 1 350 ? 22.047 -28.438 -6.574 1 98.62 350 GLU A CA 1
ATOM 2779 C C . GLU A 1 350 ? 20.922 -29 -7.426 1 98.62 350 GLU A C 1
ATOM 2781 O O . GLU A 1 350 ? 20.078 -29.766 -6.934 1 98.62 350 GLU A O 1
ATOM 2786 N N . VAL A 1 351 ? 20.922 -28.625 -8.695 1 98.75 351 VAL A N 1
ATOM 2787 C CA . VAL A 1 351 ? 19.891 -29.078 -9.625 1 98.75 351 VAL A CA 1
ATOM 2788 C C . VAL A 1 351 ? 19.938 -30.594 -9.766 1 98.75 351 VAL A C 1
ATOM 2790 O O . VAL A 1 351 ? 18.906 -31.266 -9.695 1 98.75 351 VAL A O 1
ATOM 2793 N N . GLU A 1 352 ? 21.125 -31.141 -9.898 1 98.69 352 GLU A N 1
ATOM 2794 C CA . GLU A 1 352 ? 21.312 -32.562 -10.031 1 98.69 352 GLU A CA 1
ATOM 2795 C C . GLU A 1 352 ? 20.891 -33.312 -8.758 1 98.69 352 GLU A C 1
ATOM 2797 O O . GLU A 1 352 ? 20.297 -34.375 -8.82 1 98.69 352 GLU A O 1
ATOM 2802 N N . ARG A 1 353 ? 21.188 -32.688 -7.645 1 98.62 353 ARG A N 1
ATOM 2803 C CA . ARG A 1 353 ? 20.812 -33.281 -6.363 1 98.62 353 ARG A CA 1
ATOM 2804 C C . ARG A 1 353 ? 19.297 -33.375 -6.207 1 98.62 353 ARG A C 1
ATOM 2806 O O . ARG A 1 353 ? 18.781 -34.344 -5.68 1 98.62 353 ARG A O 1
ATOM 2813 N N . VAL A 1 354 ? 18.594 -32.312 -6.621 1 98.88 354 VAL A N 1
ATOM 2814 C CA . VAL A 1 354 ? 17.141 -32.344 -6.559 1 98.88 354 VAL A CA 1
ATOM 2815 C C . VAL A 1 354 ? 16.578 -33.469 -7.418 1 98.88 354 VAL A C 1
ATOM 2817 O O . VAL A 1 354 ? 15.734 -34.25 -6.965 1 98.88 354 VAL A O 1
ATOM 2820 N N . VAL A 1 355 ? 17.109 -33.625 -8.625 1 98.81 355 VAL A N 1
ATOM 2821 C CA . VAL A 1 355 ? 16.641 -34.656 -9.555 1 98.81 355 VAL A CA 1
ATOM 2822 C C . VAL A 1 355 ? 16.891 -36.031 -8.961 1 98.81 355 VAL A C 1
ATOM 2824 O O . VAL A 1 355 ? 16.016 -36.906 -8.992 1 98.81 355 VAL A O 1
ATOM 2827 N N . GLU A 1 356 ? 18.078 -36.188 -8.398 1 98.62 356 GLU A N 1
ATOM 2828 C CA . GLU A 1 356 ? 18.438 -37.5 -7.805 1 98.62 356 GLU A CA 1
ATOM 2829 C C . GLU A 1 356 ? 17.5 -37.844 -6.652 1 98.62 356 GLU A C 1
ATOM 2831 O O . GLU A 1 356 ? 17.016 -38.969 -6.574 1 98.62 356 GLU A O 1
ATOM 2836 N N . ALA A 1 357 ? 17.328 -36.875 -5.785 1 98.75 357 ALA A N 1
ATOM 2837 C CA . ALA A 1 357 ? 16.469 -37.094 -4.633 1 98.75 357 ALA A CA 1
ATOM 2838 C C . ALA A 1 357 ? 15.039 -37.406 -5.074 1 98.75 357 ALA A C 1
ATOM 2840 O O . ALA A 1 357 ? 14.406 -38.344 -4.539 1 98.75 357 ALA A O 1
ATOM 2841 N N . VAL A 1 358 ? 14.516 -36.688 -6.066 1 98.81 358 VAL A N 1
ATOM 2842 C CA . VAL A 1 358 ? 13.148 -36.875 -6.543 1 98.81 358 VAL A CA 1
ATOM 2843 C C . VAL A 1 358 ? 13.023 -38.281 -7.168 1 98.81 358 VAL A C 1
ATOM 2845 O O . VAL A 1 358 ? 12.039 -38.969 -6.926 1 98.81 358 VAL A O 1
ATOM 2848 N N . ASN A 1 359 ? 14.016 -38.688 -7.922 1 98.62 359 ASN A N 1
ATOM 2849 C CA . ASN A 1 359 ? 13.984 -39.969 -8.609 1 98.62 359 ASN A CA 1
ATOM 2850 C C . ASN A 1 359 ? 14.086 -41.125 -7.629 1 98.62 359 ASN A C 1
ATOM 2852 O O . ASN A 1 359 ? 13.648 -42.25 -7.934 1 98.62 359 ASN A O 1
ATOM 2856 N N . ARG A 1 360 ? 14.602 -40.875 -6.426 1 98 360 ARG A N 1
ATOM 2857 C CA . ARG A 1 360 ? 14.797 -41.938 -5.438 1 98 360 ARG A CA 1
ATOM 2858 C C . ARG A 1 360 ? 13.578 -42.062 -4.535 1 98 360 ARG A C 1
ATOM 2860 O O . ARG A 1 360 ? 13.453 -43.062 -3.795 1 98 360 ARG A O 1
ATOM 2867 N N . TYR A 1 361 ? 12.742 -41.156 -4.555 1 97.88 361 TYR A N 1
ATOM 2868 C CA . TYR A 1 361 ? 11.562 -41.188 -3.703 1 97.88 361 TYR A CA 1
ATOM 2869 C C . TYR A 1 361 ? 10.734 -42.438 -3.986 1 97.88 361 TYR A C 1
ATOM 2871 O O . TYR A 1 361 ? 10.422 -42.75 -5.145 1 97.88 361 TYR A O 1
ATOM 2879 N N . GLY A 1 362 ? 10.344 -43.125 -2.904 1 92.5 362 GLY A N 1
ATOM 2880 C CA . GLY A 1 362 ? 9.531 -44.312 -3.027 1 92.5 362 GLY A CA 1
ATOM 2881 C C . GLY A 1 362 ? 10.344 -45.594 -3.223 1 92.5 362 GLY A C 1
ATOM 2882 O O . GLY A 1 362 ? 9.789 -46.688 -3.402 1 92.5 362 GLY A O 1
ATOM 2883 N N . TYR A 1 363 ? 11.633 -45.469 -3.307 1 88.19 363 TYR A N 1
ATOM 2884 C CA . TYR A 1 363 ? 12.508 -46.625 -3.471 1 88.19 363 TYR A CA 1
ATOM 2885 C C . TYR A 1 363 ? 13.523 -46.688 -2.334 1 88.19 363 TYR A C 1
ATOM 2887 O O . TYR A 1 363 ? 13.883 -45.656 -1.74 1 88.19 363 TYR A O 1
ATOM 2895 N N . MET B 1 1 ? 16.828 31.109 -1.302 1 92.94 1 MET B N 1
ATOM 2896 C CA . MET B 1 1 ? 15.438 30.641 -1.228 1 92.94 1 MET B CA 1
ATOM 2897 C C . MET B 1 1 ? 15.227 29.766 -0.006 1 92.94 1 MET B C 1
ATOM 2899 O O . MET B 1 1 ? 16.047 28.891 0.294 1 92.94 1 MET B O 1
ATOM 2903 N N . ILE B 1 2 ? 14.352 30.156 0.84 1 98.06 2 ILE B N 1
ATOM 2904 C CA . ILE B 1 2 ? 13.945 29.328 1.974 1 98.06 2 ILE B CA 1
ATOM 2905 C C . ILE B 1 2 ? 12.852 28.359 1.538 1 98.06 2 ILE B C 1
ATOM 2907 O O . ILE B 1 2 ? 11.711 28.766 1.292 1 98.06 2 ILE B O 1
ATOM 2911 N N . PRO B 1 3 ? 13.219 27.016 1.421 1 98.06 3 PRO B N 1
ATOM 2912 C CA . PRO B 1 3 ? 12.203 26.047 1.013 1 98.06 3 PRO B CA 1
ATOM 2913 C C . PRO B 1 3 ? 11.141 25.812 2.086 1 98.06 3 PRO B C 1
ATOM 2915 O O . PRO B 1 3 ? 11.398 26.031 3.273 1 98.06 3 PRO B O 1
ATOM 2918 N N . PHE B 1 4 ? 9.977 25.453 1.656 1 98.44 4 PHE B N 1
ATOM 2919 C CA . PHE B 1 4 ? 8.93 25.109 2.619 1 98.44 4 PHE B CA 1
ATOM 2920 C C . PHE B 1 4 ? 9.391 24 3.551 1 98.44 4 PHE B C 1
ATOM 2922 O O . PHE B 1 4 ? 9.219 24.094 4.77 1 98.44 4 PHE B O 1
ATOM 2929 N N . LEU B 1 5 ? 9.953 22.906 2.953 1 98.31 5 LEU B N 1
ATOM 2930 C CA . LEU B 1 5 ? 10.477 21.75 3.676 1 98.31 5 LEU B CA 1
ATOM 2931 C C . LEU B 1 5 ? 11.633 21.109 2.914 1 98.31 5 LEU B C 1
ATOM 2933 O O . LEU B 1 5 ? 11.492 20.766 1.736 1 98.31 5 LEU B O 1
ATOM 2937 N N . ASP B 1 6 ? 12.773 20.984 3.543 1 98.19 6 ASP B N 1
ATOM 2938 C CA . ASP B 1 6 ? 13.953 20.391 2.924 1 98.19 6 ASP B CA 1
ATOM 2939 C C . ASP B 1 6 ? 14.195 18.969 3.451 1 98.19 6 ASP B C 1
ATOM 2941 O O . ASP B 1 6 ? 15.008 18.781 4.359 1 98.19 6 ASP B O 1
ATOM 2945 N N . LEU B 1 7 ? 13.609 18.031 2.762 1 98.31 7 LEU B N 1
ATOM 2946 C CA . LEU B 1 7 ? 13.672 16.641 3.215 1 98.31 7 LEU B CA 1
ATOM 2947 C C . LEU B 1 7 ? 15.094 16.094 3.098 1 98.31 7 LEU B C 1
ATOM 2949 O O . LEU B 1 7 ? 15.508 15.258 3.9 1 98.31 7 LEU B O 1
ATOM 2953 N N . ARG B 1 8 ? 15.781 16.562 2.057 1 98.12 8 ARG B N 1
ATOM 2954 C CA . ARG B 1 8 ? 17.172 16.125 1.921 1 98.12 8 ARG B CA 1
ATOM 2955 C C . ARG B 1 8 ? 17.984 16.516 3.154 1 98.12 8 ARG B C 1
ATOM 2957 O O . ARG B 1 8 ? 18.641 15.664 3.754 1 98.12 8 ARG B O 1
ATOM 2964 N N . GLN B 1 9 ? 17.875 17.766 3.523 1 98.25 9 GLN B N 1
ATOM 2965 C CA . GLN B 1 9 ? 18.641 18.25 4.668 1 98.25 9 GLN B CA 1
ATOM 2966 C C . GLN B 1 9 ? 18.234 17.516 5.945 1 98.25 9 GLN B C 1
ATOM 2968 O O . GLN B 1 9 ? 19.078 17.203 6.785 1 98.25 9 GLN B O 1
ATOM 2973 N N . ILE B 1 10 ? 16.984 17.25 6.121 1 98.5 10 ILE B N 1
ATOM 2974 C CA . ILE B 1 10 ? 16.484 16.562 7.305 1 98.5 10 ILE B CA 1
ATOM 2975 C C . ILE B 1 10 ? 17.109 15.172 7.391 1 98.5 10 ILE B C 1
ATOM 2977 O O . ILE B 1 10 ? 17.625 14.773 8.438 1 98.5 10 ILE B O 1
ATOM 2981 N N . ASN B 1 11 ? 17.156 14.422 6.297 1 98.44 11 ASN B N 1
ATOM 2982 C CA . ASN B 1 11 ? 17.578 13.023 6.305 1 98.44 11 ASN B CA 1
ATOM 2983 C C . ASN B 1 11 ? 19.094 12.898 6.281 1 98.44 11 ASN B C 1
ATOM 2985 O O . ASN B 1 11 ? 19.656 11.938 6.812 1 98.44 11 ASN B O 1
ATOM 2989 N N . MET B 1 12 ? 19.781 13.891 5.73 1 98.06 12 MET B N 1
ATOM 2990 C CA . MET B 1 12 ? 21.234 13.812 5.594 1 98.06 12 MET B CA 1
ATOM 2991 C C . MET B 1 12 ? 21.922 13.898 6.957 1 98.06 12 MET B C 1
ATOM 2993 O O . MET B 1 12 ? 23.094 13.547 7.098 1 98.06 12 MET B O 1
ATOM 2997 N N . ARG B 1 13 ? 21.188 14.383 7.965 1 97.44 13 ARG B N 1
ATOM 2998 C CA . ARG B 1 13 ? 21.703 14.391 9.328 1 97.44 13 ARG B CA 1
ATOM 2999 C C . ARG B 1 13 ? 22.047 12.984 9.797 1 97.44 13 ARG B C 1
ATOM 3001 O O . ARG B 1 13 ? 22.906 12.797 10.664 1 97.44 13 ARG B O 1
ATOM 3008 N N . TYR B 1 14 ? 21.312 11.992 9.18 1 96.75 14 TYR B N 1
ATOM 3009 C CA . TYR B 1 14 ? 21.453 10.602 9.602 1 96.75 14 TYR B CA 1
ATOM 3010 C C . TYR B 1 14 ? 21.875 9.719 8.43 1 96.75 14 TYR B C 1
ATOM 3012 O O . TYR B 1 14 ? 21.516 8.539 8.375 1 96.75 14 TYR B O 1
ATOM 3020 N N . GLN B 1 15 ? 22.547 10.297 7.551 1 98.12 15 GLN B N 1
ATOM 3021 C CA . GLN B 1 15 ? 22.859 9.641 6.285 1 98.12 15 GLN B CA 1
ATOM 3022 C C . GLN B 1 15 ? 23.547 8.297 6.516 1 98.12 15 GLN B C 1
ATOM 3024 O O . GLN B 1 15 ? 23.125 7.277 5.973 1 98.12 15 GLN B O 1
ATOM 3029 N N . LYS B 1 16 ? 24.609 8.234 7.312 1 98.44 16 LYS B N 1
ATOM 3030 C CA . LYS B 1 16 ? 25.391 7.023 7.527 1 98.44 16 LYS B CA 1
ATOM 3031 C C . LYS B 1 16 ? 24.562 5.938 8.195 1 98.44 16 LYS B C 1
ATOM 3033 O O . LYS B 1 16 ? 24.609 4.77 7.801 1 98.44 16 LYS B O 1
ATOM 3038 N N . GLU B 1 17 ? 23.797 6.305 9.203 1 98.75 17 GLU B N 1
ATOM 3039 C CA . GLU B 1 17 ? 22.953 5.352 9.898 1 98.75 17 GLU B CA 1
ATOM 3040 C C . GLU B 1 17 ? 21.891 4.766 8.969 1 98.75 17 GLU B C 1
ATOM 3042 O O . GLU B 1 17 ? 21.641 3.559 8.992 1 98.75 17 GLU B O 1
ATOM 3047 N N . ILE B 1 18 ? 21.328 5.598 8.133 1 98.75 18 ILE B N 1
ATOM 3048 C CA . ILE B 1 18 ? 20.297 5.164 7.203 1 98.75 18 ILE B CA 1
ATOM 3049 C C . ILE B 1 18 ? 20.891 4.23 6.156 1 98.75 18 ILE B C 1
ATOM 3051 O O . ILE B 1 18 ? 20.328 3.18 5.852 1 98.75 18 ILE B O 1
ATOM 3055 N N . GLN B 1 19 ? 22.031 4.625 5.613 1 98.69 19 GLN B N 1
ATOM 3056 C CA . GLN B 1 19 ? 22.703 3.787 4.625 1 98.69 19 GLN B CA 1
ATOM 3057 C C . GLN B 1 19 ? 23.047 2.416 5.203 1 98.69 19 GLN B C 1
ATOM 3059 O O . GLN B 1 19 ? 22.859 1.395 4.535 1 98.69 19 GLN B O 1
ATOM 3064 N N . GLN B 1 20 ? 23.484 2.383 6.418 1 98.56 20 GLN B N 1
ATOM 3065 C CA . GLN B 1 20 ? 23.812 1.125 7.078 1 98.56 20 GLN B CA 1
ATOM 3066 C C . GLN B 1 20 ? 22.578 0.263 7.273 1 98.56 20 GLN B C 1
ATOM 3068 O O . GLN B 1 20 ? 22.625 -0.955 7.086 1 98.56 20 GLN B O 1
ATOM 3073 N N . ALA B 1 21 ? 21.547 0.868 7.684 1 98.62 21 ALA B N 1
ATOM 3074 C CA . ALA B 1 21 ? 20.297 0.147 7.875 1 98.62 21 ALA B CA 1
ATOM 3075 C C . ALA B 1 21 ? 19.781 -0.432 6.559 1 98.62 21 ALA B C 1
ATOM 3077 O O . ALA B 1 21 ? 19.328 -1.576 6.512 1 98.62 21 ALA B O 1
ATOM 3078 N N . MET B 1 22 ? 19.797 0.382 5.477 1 98.62 22 MET B N 1
ATOM 3079 C CA . MET B 1 22 ? 19.375 -0.087 4.16 1 98.62 22 MET B CA 1
ATOM 3080 C C . MET B 1 22 ? 20.219 -1.277 3.707 1 98.62 22 MET B C 1
ATOM 3082 O O . MET B 1 22 ? 19.688 -2.256 3.186 1 98.62 22 MET B O 1
ATOM 3086 N N . ASN B 1 23 ? 21.484 -1.174 3.92 1 98.44 23 ASN B N 1
ATOM 3087 C CA . ASN B 1 23 ? 22.375 -2.26 3.535 1 98.44 23 ASN B CA 1
ATOM 3088 C C . ASN B 1 23 ? 22.109 -3.523 4.348 1 98.44 23 ASN B C 1
ATOM 3090 O O . ASN B 1 23 ? 22.188 -4.633 3.818 1 98.44 23 ASN B O 1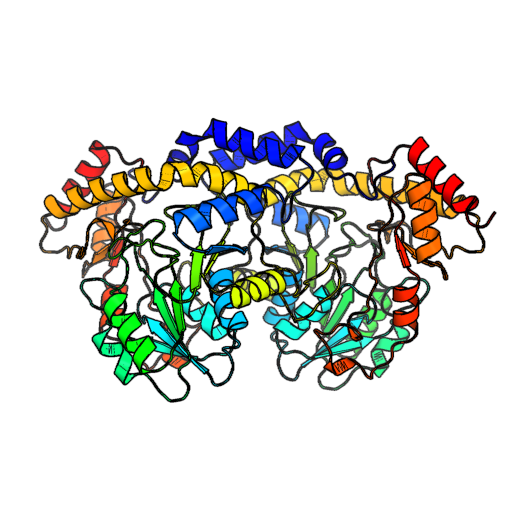
ATOM 3094 N N . ARG B 1 24 ? 21.844 -3.336 5.637 1 98.44 24 ARG B N 1
ATOM 3095 C CA . ARG B 1 24 ? 21.516 -4.469 6.496 1 98.44 24 ARG B CA 1
ATOM 3096 C C . ARG B 1 24 ? 20.297 -5.215 5.977 1 98.44 24 ARG B C 1
ATOM 3098 O O . ARG B 1 24 ? 20.281 -6.445 5.922 1 98.44 24 ARG B O 1
ATOM 3105 N N . VAL B 1 25 ? 19.312 -4.508 5.582 1 98.69 25 VAL B N 1
ATOM 3106 C CA . VAL B 1 25 ? 18.094 -5.129 5.055 1 98.69 25 VAL B CA 1
ATOM 3107 C C . VAL B 1 25 ? 18.406 -5.836 3.736 1 98.69 25 VAL B C 1
ATOM 3109 O O . VAL B 1 25 ? 18.016 -6.984 3.531 1 98.69 25 VAL B O 1
ATOM 3112 N N . LEU B 1 26 ? 19.109 -5.133 2.809 1 98.56 26 LEU B N 1
ATOM 3113 C CA . LEU B 1 26 ? 19.5 -5.727 1.535 1 98.56 26 LEU B CA 1
ATOM 3114 C C . LEU B 1 26 ? 20.203 -7.059 1.75 1 98.56 26 LEU B C 1
ATOM 3116 O O . LEU B 1 26 ? 19.859 -8.055 1.105 1 98.56 26 LEU B O 1
ATOM 3120 N N . GLU B 1 27 ? 21.047 -7.102 2.693 1 98.12 27 GLU B N 1
ATOM 3121 C CA . GLU B 1 27 ? 21.938 -8.242 2.893 1 98.12 27 GLU B CA 1
ATOM 3122 C C . GLU B 1 27 ? 21.234 -9.344 3.686 1 98.12 27 GLU B C 1
ATOM 3124 O O . GLU B 1 27 ? 21.703 -10.492 3.705 1 98.12 27 GLU B O 1
ATOM 3129 N N . SER B 1 28 ? 20.156 -9 4.309 1 97.75 28 SER B N 1
ATOM 3130 C CA . SER B 1 28 ? 19.469 -9.961 5.176 1 97.75 28 SER B CA 1
ATOM 3131 C C . SER B 1 28 ? 18.797 -11.062 4.363 1 97.75 28 SER B C 1
ATOM 3133 O O . SER B 1 28 ? 18.656 -12.188 4.84 1 97.75 28 SER B O 1
ATOM 3135 N N . GLY B 1 29 ? 18.297 -10.672 3.154 1 97.56 29 GLY B N 1
ATOM 3136 C CA . GLY B 1 29 ? 17.531 -11.602 2.348 1 97.56 29 GLY B CA 1
ATOM 3137 C C . GLY B 1 29 ? 16.078 -11.688 2.768 1 97.56 29 GLY B C 1
ATOM 3138 O O . GLY B 1 29 ? 15.305 -12.461 2.199 1 97.56 29 GLY B O 1
ATOM 3139 N N . TRP B 1 30 ? 15.695 -10.953 3.758 1 97.44 30 TRP B N 1
ATOM 3140 C CA . TRP B 1 30 ? 14.32 -10.891 4.242 1 97.44 30 TRP B CA 1
ATOM 3141 C C . TRP B 1 30 ? 13.75 -9.484 4.082 1 97.44 30 TRP B C 1
ATOM 3143 O O . TRP B 1 30 ? 14.289 -8.523 4.625 1 97.44 30 TRP B O 1
ATOM 3153 N N . TYR B 1 31 ? 12.57 -9.344 3.4 1 98 31 TYR B N 1
ATOM 3154 C CA . TYR B 1 31 ? 12.203 -8.016 2.934 1 98 31 TYR B CA 1
ATOM 3155 C C . TYR B 1 31 ? 10.758 -7.688 3.314 1 98 31 TYR B C 1
ATOM 3157 O O . TYR B 1 31 ? 10.312 -6.551 3.146 1 98 31 TYR B O 1
ATOM 3165 N N . ILE B 1 32 ? 9.945 -8.664 3.766 1 97.44 32 ILE B N 1
ATOM 3166 C CA . ILE B 1 32 ? 8.539 -8.484 4.109 1 97.44 32 ILE B CA 1
ATOM 3167 C C . ILE B 1 32 ? 8.281 -9.008 5.52 1 97.44 32 ILE B C 1
ATOM 3169 O O . ILE B 1 32 ? 8.633 -10.148 5.84 1 97.44 32 ILE B O 1
ATOM 3173 N N . LEU B 1 33 ? 7.691 -8.203 6.332 1 97.25 33 LEU B N 1
ATOM 3174 C CA . LEU B 1 33 ? 7.242 -8.602 7.664 1 97.25 33 LEU B CA 1
ATOM 3175 C C . LEU B 1 33 ? 8.32 -9.406 8.391 1 97.25 33 LEU B C 1
ATOM 3177 O O . LEU B 1 33 ? 8.07 -10.531 8.828 1 97.25 33 LEU B O 1
ATOM 3181 N N . GLY B 1 34 ? 9.461 -8.836 8.539 1 97.94 34 GLY B N 1
ATOM 3182 C CA . GLY B 1 34 ? 10.586 -9.453 9.211 1 97.94 34 GLY B CA 1
ATOM 3183 C C . GLY B 1 34 ? 10.984 -8.75 10.492 1 97.94 34 GLY B C 1
ATOM 3184 O O . GLY B 1 34 ? 10.133 -8.195 11.195 1 97.94 34 GLY B O 1
ATOM 3185 N N . GLY B 1 35 ? 12.234 -8.922 10.82 1 98.44 35 GLY B N 1
ATOM 3186 C CA . GLY B 1 35 ? 12.75 -8.422 12.086 1 98.44 35 GLY B CA 1
ATOM 3187 C C . GLY B 1 35 ? 12.719 -6.906 12.18 1 98.44 35 GLY B C 1
ATOM 3188 O O . GLY B 1 35 ? 12.539 -6.352 13.266 1 98.44 35 GLY B O 1
ATOM 3189 N N . GLU B 1 36 ? 12.938 -6.191 11.047 1 98.75 36 GLU B N 1
ATOM 3190 C CA . GLU B 1 36 ? 12.93 -4.73 11.062 1 98.75 36 GLU B CA 1
ATOM 3191 C C . GLU B 1 36 ? 11.539 -4.191 11.398 1 98.75 36 GLU B C 1
ATOM 3193 O O . GLU B 1 36 ? 11.406 -3.252 12.18 1 98.75 36 GLU B O 1
ATOM 3198 N N . VAL B 1 37 ? 10.516 -4.809 10.805 1 98.81 37 VAL B N 1
ATOM 3199 C CA . VAL B 1 37 ? 9.141 -4.391 11.062 1 98.81 37 VAL B CA 1
ATOM 3200 C C . VAL B 1 37 ? 8.766 -4.715 12.5 1 98.81 37 VAL B C 1
ATOM 3202 O O . VAL B 1 37 ? 8.18 -3.881 13.203 1 98.81 37 VAL B O 1
ATOM 3205 N N . ASP B 1 38 ? 9.141 -5.887 12.93 1 98.69 38 ASP B N 1
ATOM 3206 C CA . ASP B 1 38 ? 8.867 -6.277 14.312 1 98.69 38 ASP B CA 1
ATOM 3207 C C . ASP B 1 38 ? 9.492 -5.293 15.297 1 98.69 38 ASP B C 1
ATOM 3209 O O . ASP B 1 38 ? 8.852 -4.891 16.266 1 98.69 38 ASP B O 1
ATOM 3213 N N . ASP B 1 39 ? 10.703 -4.988 15.07 1 98.81 39 ASP B N 1
ATOM 3214 C CA . ASP B 1 39 ? 11.438 -4.07 15.938 1 98.81 39 ASP B CA 1
ATOM 3215 C C . ASP B 1 39 ? 10.789 -2.689 15.945 1 98.81 39 ASP B C 1
ATOM 3217 O O . ASP B 1 39 ? 10.57 -2.104 17 1 98.81 39 ASP B O 1
ATOM 3221 N N . PHE B 1 40 ? 10.5 -2.178 14.758 1 98.94 40 PHE B N 1
ATOM 3222 C CA . PHE B 1 40 ? 9.891 -0.858 14.672 1 98.94 40 PHE B CA 1
ATOM 3223 C C . PHE B 1 40 ? 8.539 -0.844 15.375 1 98.94 40 PHE B C 1
ATOM 3225 O O . PHE B 1 40 ? 8.227 0.095 16.109 1 98.94 40 PHE B O 1
ATOM 3232 N N . GLU B 1 41 ? 7.695 -1.881 15.102 1 98.94 41 GLU B N 1
ATOM 3233 C CA . GLU B 1 41 ? 6.383 -1.964 15.742 1 98.94 41 GLU B CA 1
ATOM 3234 C C . GLU B 1 41 ? 6.508 -1.925 17.266 1 98.94 41 GLU B C 1
ATOM 3236 O O . GLU B 1 41 ? 5.762 -1.208 17.938 1 98.94 41 GLU B O 1
ATOM 3241 N N . ARG B 1 42 ? 7.426 -2.635 17.797 1 98.88 42 ARG B N 1
ATOM 3242 C CA . ARG B 1 42 ? 7.645 -2.652 19.234 1 98.88 42 ARG B CA 1
ATOM 3243 C C . ARG B 1 42 ? 8.07 -1.278 19.734 1 98.88 42 ARG B C 1
ATOM 3245 O O . ARG B 1 42 ? 7.516 -0.774 20.719 1 98.88 42 ARG B O 1
ATOM 3252 N N . LYS B 1 43 ? 9.047 -0.681 19.094 1 98.94 43 LYS B N 1
ATOM 3253 C CA . LYS B 1 43 ? 9.578 0.618 19.5 1 98.94 43 LYS B CA 1
ATOM 3254 C C . LYS B 1 43 ? 8.508 1.7 19.422 1 98.94 43 LYS B C 1
ATOM 3256 O O . LYS B 1 43 ? 8.398 2.545 20.312 1 98.94 43 LYS B O 1
ATOM 3261 N N . PHE B 1 44 ? 7.758 1.673 18.375 1 98.94 44 PHE B N 1
ATOM 3262 C CA . PHE B 1 44 ? 6.77 2.723 18.141 1 98.94 44 PHE B CA 1
ATOM 3263 C C . PHE B 1 44 ? 5.598 2.582 19.109 1 98.94 44 PHE B C 1
ATOM 3265 O O . PHE B 1 44 ? 5.047 3.584 19.578 1 98.94 44 PHE B O 1
ATOM 3272 N N . ALA B 1 45 ? 5.137 1.311 19.328 1 98.94 45 ALA B N 1
ATOM 3273 C CA . ALA B 1 45 ? 4.129 1.088 20.359 1 98.94 45 ALA B CA 1
ATOM 3274 C C . ALA B 1 45 ? 4.578 1.664 21.688 1 98.94 45 ALA B C 1
ATOM 3276 O O . ALA B 1 45 ? 3.828 2.398 22.344 1 98.94 45 ALA B O 1
ATOM 3277 N N . SER B 1 46 ? 5.773 1.332 22.062 1 98.88 46 SER B N 1
ATOM 3278 C CA . SER B 1 46 ? 6.324 1.833 23.312 1 98.88 46 SER B CA 1
ATOM 3279 C C . SER B 1 46 ? 6.383 3.357 23.328 1 98.88 46 SER B C 1
ATOM 3281 O O . SER B 1 46 ? 6.02 3.992 24.312 1 98.88 46 SER B O 1
ATOM 3283 N N . TYR B 1 47 ? 6.852 3.914 22.234 1 98.94 47 TYR B N 1
ATOM 3284 C CA . TYR B 1 47 ? 6.957 5.363 22.109 1 98.94 47 TYR B CA 1
ATOM 3285 C C . TYR B 1 47 ? 5.605 6.031 22.312 1 98.94 47 TYR B C 1
ATOM 3287 O O . TYR B 1 47 ? 5.512 7.059 23 1 98.94 47 TYR B O 1
ATOM 3295 N N . CYS B 1 48 ? 4.535 5.465 21.781 1 98.88 48 CYS B N 1
ATOM 3296 C CA . CYS B 1 48 ? 3.193 6.039 21.844 1 98.88 48 CYS B CA 1
ATOM 3297 C C . CYS B 1 48 ? 2.52 5.723 23.172 1 98.88 48 CYS B C 1
ATOM 3299 O O . CYS B 1 48 ? 1.496 6.32 23.5 1 98.88 48 CYS B O 1
ATOM 3301 N N . GLY B 1 49 ? 3.111 4.789 23.938 1 98.81 49 GLY B N 1
ATOM 3302 C CA . GLY B 1 49 ? 2.451 4.324 25.141 1 98.81 49 GLY B CA 1
ATOM 3303 C C . GLY B 1 49 ? 1.291 3.387 24.875 1 98.81 49 GLY B C 1
ATOM 3304 O O . GLY B 1 49 ? 0.313 3.365 25.625 1 98.81 49 GLY B O 1
ATOM 3305 N N . ALA B 1 50 ? 1.285 2.703 23.766 1 98.88 50 ALA B N 1
ATOM 3306 C CA . ALA B 1 50 ? 0.286 1.71 23.375 1 98.88 50 ALA B CA 1
ATOM 3307 C C . ALA B 1 50 ? 0.827 0.293 23.547 1 98.88 50 ALA B C 1
ATOM 3309 O O . ALA B 1 50 ? 2.043 0.088 23.594 1 98.88 50 ALA B O 1
ATOM 3310 N N . LYS B 1 51 ? -0.024 -0.675 23.609 1 98.81 51 LYS B N 1
ATOM 3311 C CA . LYS B 1 51 ? 0.384 -2.068 23.766 1 98.81 51 LYS B CA 1
ATOM 3312 C C . LYS B 1 51 ? 0.775 -2.682 22.422 1 98.81 51 LYS B C 1
ATOM 3314 O O . LYS B 1 51 ? 1.67 -3.527 22.359 1 98.81 51 LYS B O 1
ATOM 3319 N N . TYR B 1 52 ? 0.1 -2.295 21.391 1 98.94 52 TYR B N 1
ATOM 3320 C CA . TYR B 1 52 ? 0.295 -2.928 20.094 1 98.94 52 TYR B CA 1
ATOM 3321 C C . TYR B 1 52 ? 0.504 -1.883 19 1 98.94 52 TYR B C 1
ATOM 3323 O O . TYR B 1 52 ? -0.061 -0.789 19.062 1 98.94 52 TYR B O 1
ATOM 3331 N N . CYS B 1 53 ? 1.303 -2.178 18.094 1 98.94 53 CYS B N 1
ATOM 3332 C CA . CYS B 1 53 ? 1.501 -1.428 16.859 1 98.94 53 CYS B CA 1
ATOM 3333 C C . CYS B 1 53 ? 1.52 -2.359 15.656 1 98.94 53 CYS B C 1
ATOM 3335 O O . CYS B 1 53 ? 2.146 -3.42 15.695 1 98.94 53 CYS B O 1
ATOM 3337 N N . ILE B 1 54 ? 0.775 -2.084 14.656 1 98.94 54 ILE B N 1
ATOM 3338 C CA . ILE B 1 54 ? 0.704 -2.834 13.406 1 98.94 54 ILE B CA 1
ATOM 3339 C C . ILE B 1 54 ? 1.144 -1.947 12.242 1 98.94 54 ILE B C 1
ATOM 3341 O O . ILE B 1 54 ? 0.472 -0.967 11.914 1 98.94 54 ILE B O 1
ATOM 3345 N N . GLY B 1 55 ? 2.314 -2.268 11.656 1 98.88 55 GLY B N 1
ATOM 3346 C CA . GLY B 1 55 ? 2.779 -1.527 10.492 1 98.88 55 GLY B CA 1
ATOM 3347 C C . GLY B 1 55 ? 1.973 -1.811 9.242 1 98.88 55 GLY B C 1
ATOM 3348 O O . GLY B 1 55 ? 1.638 -2.963 8.961 1 98.88 55 GLY B O 1
ATOM 3349 N N . VAL B 1 56 ? 1.578 -0.768 8.508 1 98.88 56 VAL B N 1
ATOM 3350 C CA . VAL B 1 56 ? 0.809 -0.894 7.273 1 98.88 56 VAL B CA 1
ATOM 3351 C C . VAL B 1 56 ? 1.43 -0.019 6.184 1 98.88 56 VAL B C 1
ATOM 3353 O O . VAL B 1 56 ? 2.471 0.606 6.398 1 98.88 56 VAL B O 1
ATOM 3356 N N . ALA B 1 57 ? 0.84 0.005 5.039 1 98.69 57 ALA B N 1
ATOM 3357 C CA . ALA B 1 57 ? 1.471 0.564 3.846 1 98.69 57 ALA B CA 1
ATOM 3358 C C . ALA B 1 57 ? 1.444 2.09 3.875 1 98.69 57 ALA B C 1
ATOM 3360 O O . ALA B 1 57 ? 2.312 2.744 3.291 1 98.69 57 ALA B O 1
ATOM 3361 N N . ASN B 1 58 ? 0.427 2.678 4.465 1 98.75 58 ASN B N 1
ATOM 3362 C CA . ASN B 1 58 ? 0.27 4.129 4.512 1 98.75 58 ASN B CA 1
ATOM 3363 C C . ASN B 1 58 ? -0.79 4.543 5.527 1 98.75 58 ASN B C 1
ATOM 3365 O O . ASN B 1 58 ? -1.444 3.691 6.129 1 98.75 58 ASN B O 1
ATOM 3369 N N . GLY B 1 59 ? -0.924 5.801 5.711 1 98.88 59 GLY B N 1
ATOM 3370 C CA . GLY B 1 59 ? -1.848 6.312 6.711 1 98.88 59 GLY B CA 1
ATOM 3371 C C . GLY B 1 59 ? -3.303 6.086 6.352 1 98.88 59 GLY B C 1
ATOM 3372 O O . GLY B 1 59 ? -4.129 5.816 7.223 1 98.88 59 GLY B O 1
ATOM 3373 N N . LEU B 1 60 ? -3.711 6.23 5.09 1 98.88 60 LEU B N 1
ATOM 3374 C CA . LEU B 1 60 ? -5.086 5.973 4.672 1 98.88 60 LEU B CA 1
ATOM 3375 C C . LEU B 1 60 ? -5.477 4.527 4.957 1 98.88 60 LEU B C 1
ATOM 3377 O O . LEU B 1 60 ? -6.562 4.262 5.477 1 98.88 60 LEU B O 1
ATOM 3381 N N . ASP B 1 61 ? -4.547 3.629 4.641 1 98.88 61 ASP B N 1
ATOM 3382 C CA . ASP B 1 61 ? -4.789 2.223 4.945 1 98.88 61 ASP B CA 1
ATOM 3383 C C . ASP B 1 61 ? -4.957 2.008 6.445 1 98.88 61 ASP B C 1
ATOM 3385 O O . ASP B 1 61 ? -5.777 1.192 6.875 1 98.88 61 ASP B O 1
ATOM 3389 N N . ALA B 1 62 ? -4.137 2.699 7.207 1 98.94 62 ALA B N 1
ATOM 3390 C CA . ALA B 1 62 ? -4.238 2.559 8.656 1 98.94 62 ALA B CA 1
ATOM 3391 C C . ALA B 1 62 ? -5.652 2.863 9.141 1 98.94 62 ALA B C 1
ATOM 3393 O O . ALA B 1 62 ? -6.262 2.059 9.852 1 98.94 62 ALA B O 1
ATOM 3394 N N . LEU B 1 63 ? -6.172 3.984 8.727 1 98.94 63 LEU B N 1
ATOM 3395 C CA . LEU B 1 63 ? -7.5 4.402 9.148 1 98.94 63 LEU B CA 1
ATOM 3396 C C . LEU B 1 63 ? -8.57 3.479 8.578 1 98.94 63 LEU B C 1
ATOM 3398 O O . LEU B 1 63 ? -9.508 3.096 9.281 1 98.94 63 LEU B O 1
ATOM 3402 N N . THR B 1 64 ? -8.445 3.1 7.305 1 98.94 64 THR B N 1
ATOM 3403 C CA . THR B 1 64 ? -9.406 2.223 6.641 1 98.94 64 THR B CA 1
ATOM 3404 C C . THR B 1 64 ? -9.492 0.878 7.355 1 98.94 64 THR B C 1
ATOM 3406 O O . THR B 1 64 ? -10.594 0.366 7.594 1 98.94 64 THR B O 1
ATOM 3409 N N . LEU B 1 65 ? -8.344 0.338 7.703 1 98.94 65 LEU B N 1
ATOM 3410 C CA . LEU B 1 65 ? -8.297 -0.989 8.305 1 98.94 65 LEU B CA 1
ATOM 3411 C C . LEU B 1 65 ? -8.852 -0.957 9.727 1 98.94 65 LEU B C 1
ATOM 3413 O O . LEU B 1 65 ? -9.461 -1.924 10.18 1 98.94 65 LEU B O 1
ATOM 3417 N N . ILE B 1 66 ? -8.602 0.154 10.477 1 98.94 66 ILE B N 1
ATOM 3418 C CA . ILE B 1 66 ? -9.188 0.291 11.805 1 98.94 66 ILE B CA 1
ATOM 3419 C C . ILE B 1 66 ? -10.711 0.211 11.703 1 98.94 66 ILE B C 1
ATOM 3421 O O . ILE B 1 66 ? -11.352 -0.557 12.43 1 98.94 66 ILE B O 1
ATOM 3425 N N . ILE B 1 67 ? -11.273 0.963 10.789 1 98.94 67 ILE B N 1
ATOM 3426 C CA . ILE B 1 67 ? -12.719 1.018 10.617 1 98.94 67 ILE B CA 1
ATOM 3427 C C . ILE B 1 67 ? -13.242 -0.359 10.219 1 98.94 67 ILE B C 1
ATOM 3429 O O . ILE B 1 67 ? -14.227 -0.841 10.773 1 98.94 67 ILE B O 1
ATOM 3433 N N . ARG B 1 68 ? -12.555 -0.991 9.305 1 98.75 68 ARG B N 1
ATOM 3434 C CA . ARG B 1 68 ? -12.93 -2.324 8.852 1 98.75 68 ARG B CA 1
ATOM 3435 C C . ARG B 1 68 ? -12.891 -3.326 10 1 98.75 68 ARG B C 1
ATOM 3437 O O . ARG B 1 68 ? -13.789 -4.164 10.133 1 98.75 68 ARG B O 1
ATOM 3444 N N . ALA B 1 69 ? -11.852 -3.271 10.758 1 98.81 69 ALA B N 1
ATOM 3445 C CA . ALA B 1 69 ? -11.641 -4.219 11.852 1 98.81 69 ALA B CA 1
ATOM 3446 C C . ALA B 1 69 ? -12.719 -4.066 12.922 1 98.81 69 ALA B C 1
ATOM 3448 O O . ALA B 1 69 ? -13.016 -5.016 13.656 1 98.81 69 ALA B O 1
ATOM 3449 N N . TYR B 1 70 ? -13.305 -2.877 13.039 1 98.81 70 TYR B N 1
ATOM 3450 C CA . TYR B 1 70 ? -14.406 -2.639 13.969 1 98.81 70 TYR B CA 1
ATOM 3451 C C . TYR B 1 70 ? -15.742 -3.047 13.352 1 98.81 70 TYR B C 1
ATOM 3453 O O . TYR B 1 70 ? -16.797 -2.857 13.953 1 98.81 70 TYR B O 1
ATOM 3461 N N . ASP B 1 71 ? -15.742 -3.529 12.125 1 98.19 71 ASP B N 1
ATOM 3462 C CA . ASP B 1 71 ? -16.938 -3.934 11.383 1 98.19 71 ASP B CA 1
ATOM 3463 C C . ASP B 1 71 ? -17.875 -2.752 11.18 1 98.19 71 ASP B C 1
ATOM 3465 O O . ASP B 1 71 ? -19.109 -2.904 11.273 1 98.19 71 ASP B O 1
ATOM 3469 N N . ILE B 1 72 ? -17.312 -1.549 11.062 1 98.81 72 ILE B N 1
ATOM 3470 C CA . ILE B 1 72 ? -18.078 -0.351 10.727 1 98.81 72 ILE B CA 1
ATOM 3471 C C . ILE B 1 72 ? -18.188 -0.214 9.211 1 98.81 72 ILE B C 1
ATOM 3473 O O . ILE B 1 72 ? -17.188 -0.189 8.508 1 98.81 72 ILE B O 1
ATOM 3477 N N . GLY B 1 73 ? -19.344 -0.111 8.664 1 98.19 73 GLY B N 1
ATOM 3478 C CA . GLY B 1 73 ? -19.547 -0.106 7.227 1 98.19 73 GLY B CA 1
ATOM 3479 C C . GLY B 1 73 ? -20.922 0.396 6.828 1 98.19 73 GLY B C 1
ATOM 3480 O O . GLY B 1 73 ? -21.422 1.389 7.375 1 98.19 73 GLY B O 1
ATOM 3481 N N . LEU B 1 74 ? -21.547 -0.281 5.832 1 97.38 74 LEU B N 1
ATOM 3482 C CA . LEU B 1 74 ? -22.828 0.127 5.27 1 97.38 74 LEU B CA 1
ATOM 3483 C C . LEU B 1 74 ? -23.875 0.302 6.363 1 97.38 74 LEU B C 1
ATOM 3485 O O . LEU B 1 74 ? -24.078 -0.598 7.184 1 97.38 74 LEU B O 1
ATOM 3489 N N . GLY B 1 75 ? -24.453 1.48 6.43 1 98.38 75 GLY B N 1
ATOM 3490 C CA . GLY B 1 75 ? -25.5 1.771 7.402 1 98.38 75 GLY B CA 1
ATOM 3491 C C . GLY B 1 75 ? -24.984 2.463 8.648 1 98.38 75 GLY B C 1
ATOM 3492 O O . GLY B 1 75 ? -25.75 3.018 9.422 1 98.38 75 GLY B O 1
ATOM 3493 N N . ASP B 1 76 ? -23.672 2.494 8.805 1 98.88 76 ASP B N 1
ATOM 3494 C CA . ASP B 1 76 ? -23.047 3.107 9.977 1 98.88 76 ASP B CA 1
ATOM 3495 C C . ASP B 1 76 ? -22.547 4.512 9.656 1 98.88 76 ASP B C 1
ATOM 3497 O O . ASP B 1 76 ? -22.312 4.848 8.492 1 98.88 76 ASP B O 1
ATOM 3501 N N . GLU B 1 77 ? -22.438 5.305 10.688 1 98.94 77 GLU B N 1
ATOM 3502 C CA . GLU B 1 77 ? -21.922 6.668 10.586 1 98.94 77 GLU B CA 1
ATOM 3503 C C . GLU B 1 77 ? -20.656 6.848 11.422 1 98.94 77 GLU B C 1
ATOM 3505 O O . GLU B 1 77 ? -20.531 6.277 12.508 1 98.94 77 GLU B O 1
ATOM 3510 N N . VAL B 1 78 ? -19.75 7.598 10.906 1 99 78 VAL B N 1
ATOM 3511 C CA . VAL B 1 78 ? -18.547 7.996 11.633 1 99 78 VAL B CA 1
ATOM 3512 C C . VAL B 1 78 ? -18.422 9.516 11.633 1 99 78 VAL B C 1
ATOM 3514 O O . VAL B 1 78 ? -18.406 10.148 10.57 1 99 78 VAL B O 1
ATOM 3517 N N . ILE B 1 79 ? -18.359 10.109 12.789 1 98.94 79 ILE B N 1
ATOM 3518 C CA . ILE B 1 79 ? -18.156 11.547 12.93 1 98.94 79 ILE B CA 1
ATOM 3519 C C . ILE B 1 79 ? -16.703 11.898 12.602 1 98.94 79 ILE B C 1
ATOM 3521 O O . ILE B 1 79 ? -15.773 11.211 13.031 1 98.94 79 ILE B O 1
ATOM 3525 N N . VAL B 1 80 ? -16.484 12.93 11.844 1 98.94 80 VAL B N 1
ATOM 3526 C CA . VAL B 1 80 ? -15.156 13.359 11.406 1 98.94 80 VAL B CA 1
ATOM 3527 C C . VAL B 1 80 ? -15.148 14.875 11.188 1 98.94 80 VAL B C 1
ATOM 3529 O O . VAL B 1 80 ? -16.188 15.477 10.922 1 98.94 80 VAL B O 1
ATOM 3532 N N . PRO B 1 81 ? -14.016 15.555 11.367 1 98.94 81 PRO B N 1
ATOM 3533 C CA . PRO B 1 81 ? -13.992 17 11.156 1 98.94 81 PRO B CA 1
ATOM 3534 C C . PRO B 1 81 ? -14.258 17.391 9.703 1 98.94 81 PRO B C 1
ATOM 3536 O O . PRO B 1 81 ? -13.789 16.719 8.781 1 98.94 81 PRO B O 1
ATOM 3539 N N . SER B 1 82 ? -14.961 18.531 9.539 1 98.75 82 SER B N 1
ATOM 3540 C CA . SER B 1 82 ? -15.172 19.094 8.211 1 98.75 82 SER B CA 1
ATOM 3541 C C . SER B 1 82 ? -13.898 19.75 7.68 1 98.75 82 SER B C 1
ATOM 3543 O O . SER B 1 82 ? -13.766 19.969 6.473 1 98.75 82 SER B O 1
ATOM 3545 N N . ASN B 1 83 ? -12.984 20.094 8.602 1 98.62 83 ASN B N 1
ATOM 3546 C CA . ASN B 1 83 ? -11.688 20.688 8.266 1 98.62 83 ASN B CA 1
ATOM 3547 C C . ASN B 1 83 ? -10.555 19.672 8.453 1 98.62 83 ASN B C 1
ATOM 3549 O O . ASN B 1 83 ? -9.977 19.578 9.539 1 98.62 83 ASN B O 1
ATOM 3553 N N . THR B 1 84 ? -10.219 18.984 7.402 1 98.25 84 THR B N 1
ATOM 3554 C CA . THR B 1 84 ? -9.148 17.984 7.414 1 98.25 84 THR B CA 1
ATOM 3555 C C . THR B 1 84 ? -8.68 17.672 5.996 1 98.25 84 THR B C 1
ATOM 3557 O O . THR B 1 84 ? -9.227 18.203 5.027 1 98.25 84 THR B O 1
ATOM 3560 N N . TYR B 1 85 ? -7.582 17 5.914 1 97.69 85 TYR B N 1
ATOM 3561 C CA . TYR B 1 85 ? -7.254 16.406 4.629 1 97.69 85 TYR B CA 1
ATOM 3562 C C . TYR B 1 85 ? -8.258 15.32 4.262 1 97.69 85 TYR B C 1
ATOM 3564 O O . TYR B 1 85 ? -8.703 14.562 5.125 1 97.69 85 TYR B O 1
ATOM 3572 N N . ILE B 1 86 ? -8.594 15.117 3.074 1 98.06 86 ILE B N 1
ATOM 3573 C CA . ILE B 1 86 ? -9.695 14.305 2.564 1 98.06 86 ILE B CA 1
ATOM 3574 C C . ILE B 1 86 ? -9.438 12.828 2.883 1 98.06 86 ILE B C 1
ATOM 3576 O O . ILE B 1 86 ? -10.367 12.023 2.918 1 98.06 86 ILE B O 1
ATOM 3580 N N . ALA B 1 87 ? -8.203 12.414 3.115 1 98.44 87 ALA B N 1
ATOM 3581 C CA . ALA B 1 87 ? -7.836 11.023 3.348 1 98.44 87 ALA B CA 1
ATOM 3582 C C . ALA B 1 87 ? -8.594 10.445 4.539 1 98.44 87 ALA B C 1
ATOM 3584 O O . ALA B 1 87 ? -8.992 9.281 4.523 1 98.44 87 ALA B O 1
ATOM 3585 N N . SER B 1 88 ? -8.781 11.234 5.605 1 98.75 88 SER B N 1
ATOM 3586 C CA . SER B 1 88 ? -9.547 10.766 6.758 1 98.75 88 SER B CA 1
ATOM 3587 C C . SER B 1 88 ? -10.961 10.383 6.363 1 98.75 88 SER B C 1
ATOM 3589 O O . SER B 1 88 ? -11.492 9.367 6.832 1 98.75 88 SER B O 1
ATOM 3591 N N . ILE B 1 89 ? -11.531 11.148 5.52 1 98.81 89 ILE B N 1
ATOM 3592 C CA . ILE B 1 89 ? -12.906 10.938 5.082 1 98.81 89 ILE B CA 1
ATOM 3593 C C . ILE B 1 89 ? -12.969 9.773 4.094 1 98.81 89 ILE B C 1
ATOM 3595 O O . ILE B 1 89 ? -13.891 8.961 4.141 1 98.81 89 ILE B O 1
ATOM 3599 N N . LEU B 1 90 ? -11.969 9.664 3.23 1 98.88 90 LEU B N 1
ATOM 3600 C CA . LEU B 1 90 ? -11.867 8.547 2.295 1 98.88 90 LEU B CA 1
ATOM 3601 C C . LEU B 1 90 ? -11.836 7.215 3.037 1 98.88 90 LEU B C 1
ATOM 3603 O O . LEU B 1 90 ? -12.414 6.227 2.578 1 98.88 90 LEU B O 1
ATOM 3607 N N . ALA B 1 91 ? -11.18 7.168 4.156 1 98.94 91 ALA B N 1
ATOM 3608 C CA . ALA B 1 91 ? -11.07 5.941 4.941 1 98.94 91 ALA B CA 1
ATOM 3609 C C . ALA B 1 91 ? -12.453 5.449 5.371 1 98.94 91 ALA B C 1
ATOM 3611 O O . ALA B 1 91 ? -12.711 4.242 5.398 1 98.94 91 ALA B O 1
ATOM 3612 N N . ILE B 1 92 ? -13.312 6.402 5.742 1 98.94 92 ILE B N 1
ATOM 3613 C CA . ILE B 1 92 ? -14.672 6.082 6.176 1 98.94 92 ILE B CA 1
ATOM 3614 C C . ILE B 1 92 ? -15.477 5.562 4.988 1 98.94 92 ILE B C 1
ATOM 3616 O O . ILE B 1 92 ? -16.094 4.5 5.07 1 98.94 92 ILE B O 1
ATOM 3620 N N . SER B 1 93 ? -15.375 6.262 3.857 1 98.56 93 SER B N 1
ATOM 3621 C CA . SER B 1 93 ? -16.141 5.91 2.664 1 98.56 93 SER B CA 1
ATOM 3622 C C . SER B 1 93 ? -15.664 4.582 2.078 1 98.56 93 SER B C 1
ATOM 3624 O O . SER B 1 93 ? -16.469 3.826 1.521 1 98.56 93 SER B O 1
ATOM 3626 N N . ALA B 1 94 ? -14.438 4.293 2.213 1 98.19 94 ALA B N 1
ATOM 3627 C CA . ALA B 1 94 ? -13.859 3.062 1.677 1 98.19 94 ALA B CA 1
ATOM 3628 C C . ALA B 1 94 ? -14.508 1.833 2.312 1 98.19 94 ALA B C 1
ATOM 3630 O O . ALA B 1 94 ? -14.477 0.742 1.736 1 98.19 94 ALA B O 1
ATOM 3631 N N . ASN B 1 95 ? -15.086 2.016 3.475 1 98.31 95 ASN B N 1
ATOM 3632 C CA . ASN B 1 95 ? -15.742 0.91 4.164 1 98.31 95 ASN B CA 1
ATOM 3633 C C . ASN B 1 95 ? -17.25 0.938 3.961 1 98.31 95 ASN B C 1
ATOM 3635 O O . ASN B 1 95 ? -17.984 0.139 4.555 1 98.31 95 ASN B O 1
ATOM 3639 N N . GLY B 1 96 ? -17.719 1.899 3.193 1 97.69 96 GLY B N 1
ATOM 3640 C CA . GLY B 1 96 ? -19.141 2.037 2.932 1 97.69 96 GLY B CA 1
ATOM 3641 C C . GLY B 1 96 ? -19.875 2.809 4.012 1 97.69 96 GLY B C 1
ATOM 3642 O O . GLY B 1 96 ? -21.094 3.023 3.918 1 97.69 96 GLY B O 1
ATOM 3643 N N . ALA B 1 97 ? -19.156 3.248 5.074 1 98.75 97 ALA B N 1
ATOM 3644 C CA . ALA B 1 97 ? -19.766 4.031 6.145 1 98.75 97 ALA B CA 1
ATOM 3645 C C . ALA B 1 97 ? -19.984 5.48 5.711 1 98.75 97 ALA B C 1
ATOM 3647 O O . ALA B 1 97 ? -19.375 5.941 4.746 1 98.75 97 ALA B O 1
ATOM 3648 N N . THR B 1 98 ? -20.859 6.164 6.395 1 98.75 98 THR B N 1
ATOM 3649 C CA . THR B 1 98 ? -21.188 7.551 6.086 1 98.75 98 THR B CA 1
ATOM 3650 C C . THR B 1 98 ? -20.391 8.508 6.977 1 98.75 98 THR B C 1
ATOM 3652 O O . THR B 1 98 ? -20.562 8.508 8.195 1 98.75 98 THR B O 1
ATOM 3655 N N . PRO B 1 99 ? -19.547 9.305 6.406 1 98.88 99 PRO B N 1
ATOM 3656 C CA . PRO B 1 99 ? -18.938 10.352 7.215 1 98.88 99 PRO B CA 1
ATOM 3657 C C . PRO B 1 99 ? -19.922 11.438 7.633 1 98.88 99 PRO B C 1
ATOM 3659 O O . PRO B 1 99 ? -20.719 11.898 6.816 1 98.88 99 PRO B O 1
ATOM 3662 N N . VAL B 1 100 ? -19.938 11.758 8.844 1 98.88 100 VAL B N 1
ATOM 3663 C CA . VAL B 1 100 ? -20.734 12.859 9.383 1 98.88 100 VAL B CA 1
ATOM 3664 C C . VAL B 1 100 ? -19.812 14 9.797 1 98.88 100 VAL B C 1
ATOM 3666 O O . VAL B 1 100 ? -19.109 13.898 10.812 1 98.88 100 VAL B O 1
ATOM 3669 N N . LEU B 1 101 ? -19.859 15.133 9.078 1 98.81 101 LEU B N 1
ATOM 3670 C CA . LEU B 1 101 ? -18.906 16.219 9.234 1 98.81 101 LEU B CA 1
ATOM 3671 C C . LEU B 1 101 ? -19.312 17.125 10.391 1 98.81 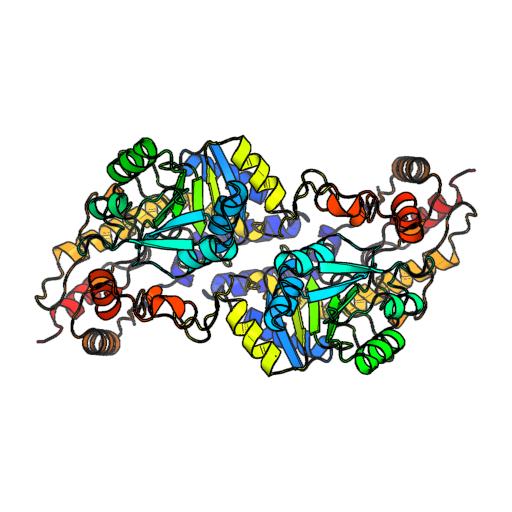101 LEU B C 1
ATOM 3673 O O . LEU B 1 101 ? -20.484 17.453 10.562 1 98.81 101 LEU B O 1
ATOM 3677 N N . VAL B 1 102 ? -18.328 17.484 11.164 1 98.88 102 VAL B N 1
ATOM 3678 C CA . VAL B 1 102 ? -18.5 18.406 12.266 1 98.88 102 VAL B CA 1
ATOM 3679 C C . VAL B 1 102 ? -17.516 19.578 12.125 1 98.88 102 VAL B C 1
ATOM 3681 O O . VAL B 1 102 ? -16.344 19.359 11.773 1 98.88 102 VAL B O 1
ATOM 3684 N N . GLU B 1 103 ? -17.922 20.797 12.375 1 98.81 103 GLU B N 1
ATOM 3685 C CA . GLU B 1 103 ? -17.109 22 12.18 1 98.81 103 GLU B CA 1
ATOM 3686 C C . GLU B 1 103 ? -16.016 22.094 13.242 1 98.81 103 GLU B C 1
ATOM 3688 O O . GLU B 1 103 ? -16.172 21.609 14.359 1 98.81 103 GLU B O 1
ATOM 3693 N N . PRO B 1 104 ? -14.992 22.688 12.875 1 98.75 104 PRO B N 1
ATOM 3694 C CA . PRO B 1 104 ? -13.867 22.891 13.797 1 98.75 104 PRO B CA 1
ATOM 3695 C C . PRO B 1 104 ? -14.023 24.156 14.648 1 98.75 104 PRO B C 1
ATOM 3697 O O . PRO B 1 104 ? -14.969 24.922 14.445 1 98.75 104 PRO B O 1
ATOM 3700 N N . ASP B 1 105 ? -13.125 24.219 15.695 1 98 105 ASP B N 1
ATOM 3701 C CA . ASP B 1 105 ? -12.852 25.484 16.344 1 98 105 ASP B CA 1
ATOM 3702 C C . ASP B 1 105 ? -11.93 26.359 15.484 1 98 105 ASP B C 1
ATOM 3704 O O . ASP B 1 105 ? -10.859 25.906 15.078 1 98 105 ASP B O 1
ATOM 3708 N N . ILE B 1 106 ? -12.281 27.594 15.141 1 97.62 106 ILE B N 1
ATOM 3709 C CA . ILE B 1 106 ? -11.578 28.453 14.203 1 97.62 106 ILE B CA 1
ATOM 3710 C C . ILE B 1 106 ? -10.18 28.766 14.719 1 97.62 106 ILE B C 1
ATOM 3712 O O . ILE B 1 106 ? -9.289 29.125 13.953 1 97.62 106 ILE B O 1
ATOM 3716 N N . ASN B 1 107 ? -10 28.578 16.031 1 94.44 107 ASN B N 1
ATOM 3717 C CA . ASN B 1 107 ? -8.727 28.953 16.641 1 94.44 107 ASN B CA 1
ATOM 3718 C C . ASN B 1 107 ? -7.742 27.781 16.641 1 94.44 107 ASN B C 1
ATOM 3720 O O . ASN B 1 107 ? -6.539 27.984 16.469 1 94.44 107 ASN B O 1
ATOM 3724 N N . THR B 1 108 ? -8.25 26.609 16.797 1 95.69 108 THR B N 1
ATOM 3725 C CA . THR B 1 108 ? -7.379 25.438 16.906 1 95.69 108 THR B CA 1
ATOM 3726 C C . THR B 1 108 ? -7.387 24.641 15.609 1 95.69 108 THR B C 1
ATOM 3728 O O . THR B 1 108 ? -6.516 23.797 15.391 1 95.69 108 THR B O 1
ATOM 3731 N N . TYR B 1 109 ? -8.383 24.828 14.805 1 98.06 109 TYR B N 1
ATOM 3732 C CA . TYR B 1 109 ? -8.602 24.141 13.531 1 98.06 109 TYR B CA 1
ATOM 3733 C C . TYR B 1 109 ? -9.039 22.703 13.758 1 98.06 109 TYR B C 1
ATOM 3735 O O . TYR B 1 109 ? -9.398 22 12.805 1 98.06 109 TYR B O 1
ATOM 3743 N N . ASN B 1 110 ? -9.039 22.219 15.008 1 98.62 110 ASN B N 1
ATOM 3744 C CA . ASN B 1 110 ? -9.484 20.859 15.336 1 98.62 110 ASN B CA 1
ATOM 3745 C C . ASN B 1 110 ? -11 20.797 15.508 1 98.62 110 ASN B C 1
ATOM 3747 O O . ASN B 1 110 ? -11.648 21.828 15.711 1 98.62 110 ASN B O 1
ATOM 3751 N N . ILE B 1 111 ? -11.516 19.625 15.43 1 98.88 111 ILE B N 1
ATOM 3752 C CA . ILE B 1 111 ? -12.945 19.391 15.586 1 98.88 111 ILE B CA 1
ATOM 3753 C C . ILE B 1 111 ? -13.422 20 16.906 1 98.88 111 ILE B C 1
ATOM 3755 O O . ILE B 1 111 ? -12.758 19.875 17.938 1 98.88 111 ILE B O 1
ATOM 3759 N N . ASP B 1 112 ? -14.562 20.781 16.859 1 98.81 112 ASP B N 1
ATOM 3760 C CA . ASP B 1 112 ? -15.141 21.391 18.062 1 98.81 112 ASP B CA 1
ATOM 3761 C C . ASP B 1 112 ? -15.969 20.375 18.844 1 98.81 112 ASP B C 1
ATOM 3763 O O . ASP B 1 112 ? -17.047 19.984 18.406 1 98.81 112 ASP B O 1
ATOM 3767 N N . PRO B 1 113 ? -15.492 20 20 1 98.62 113 PRO B N 1
ATOM 3768 C CA . PRO B 1 113 ? -16.25 19 20.75 1 98.62 113 PRO B CA 1
ATOM 3769 C C . PRO B 1 113 ? -17.672 19.438 21.062 1 98.62 113 PRO B C 1
ATOM 3771 O O . PRO B 1 113 ? -18.578 18.594 21.156 1 98.62 113 PRO B O 1
ATOM 3774 N N . LEU B 1 114 ? -17.938 20.719 21.156 1 98.44 114 LEU B N 1
ATOM 3775 C CA . LEU B 1 114 ? -19.25 21.234 21.531 1 98.44 114 LEU B CA 1
ATOM 3776 C C . LEU B 1 114 ? -20.266 21 20.406 1 98.44 114 LEU B C 1
ATOM 3778 O O . LEU B 1 114 ? -21.469 21.109 20.625 1 98.44 114 LEU B O 1
ATOM 3782 N N . LYS B 1 115 ? -19.781 20.609 19.281 1 98.75 115 LYS B N 1
ATOM 3783 C CA . LYS B 1 115 ? -20.656 20.469 18.125 1 98.75 115 LYS B CA 1
ATOM 3784 C C . LYS B 1 115 ? -20.844 19 17.766 1 98.75 115 LYS B C 1
ATOM 3786 O O . LYS B 1 115 ? -21.562 18.672 16.828 1 98.75 115 LYS B O 1
ATOM 3791 N N . ILE B 1 116 ? -20.266 18.078 18.484 1 98.88 116 ILE B N 1
ATOM 3792 C CA . ILE B 1 116 ? -20.234 16.656 18.125 1 98.88 116 ILE B CA 1
ATOM 3793 C C . ILE B 1 116 ? -21.562 16.016 18.5 1 98.88 116 ILE B C 1
ATOM 3795 O O . ILE B 1 116 ? -22.156 15.305 17.688 1 98.88 116 ILE B O 1
ATOM 3799 N N . GLU B 1 117 ? -22.062 16.297 19.656 1 98.5 117 GLU B N 1
ATOM 3800 C CA . GLU B 1 117 ? -23.188 15.562 20.219 1 98.5 117 GLU B CA 1
ATOM 3801 C C . GLU B 1 117 ? -24.438 15.719 19.344 1 98.5 117 GLU B C 1
ATOM 3803 O O . GLU B 1 117 ? -25.203 14.773 19.172 1 98.5 117 GLU B O 1
ATOM 3808 N N . GLU B 1 118 ? -24.672 16.891 18.828 1 98.25 118 GLU B N 1
ATOM 3809 C CA . GLU B 1 118 ? -25.875 17.172 18.047 1 98.25 118 GLU B CA 1
ATOM 3810 C C . GLU B 1 118 ? -25.875 16.375 16.75 1 98.25 118 GLU B C 1
ATOM 3812 O O . GLU B 1 118 ? -26.922 16.25 16.094 1 98.25 118 GLU B O 1
ATOM 3817 N N . LYS B 1 119 ? -24.75 15.766 16.375 1 98.62 119 LYS B N 1
ATOM 3818 C CA . LYS B 1 119 ? -24.641 15.039 15.109 1 98.62 119 LYS B CA 1
ATOM 3819 C C . LYS B 1 119 ? -24.766 13.539 15.336 1 98.62 119 LYS B C 1
ATOM 3821 O O . LYS B 1 119 ? -24.812 12.766 14.375 1 98.62 119 LYS B O 1
ATOM 3826 N N . ILE B 1 120 ? -24.875 13.102 16.547 1 98.81 120 ILE B N 1
ATOM 3827 C CA . ILE B 1 120 ? -24.922 11.68 16.875 1 98.81 120 ILE B CA 1
ATOM 3828 C C . ILE B 1 120 ? -26.344 11.148 16.625 1 98.81 120 ILE B C 1
ATOM 3830 O O . ILE B 1 120 ? -27.328 11.789 17 1 98.81 120 ILE B O 1
ATOM 3834 N N . THR B 1 121 ? -26.453 10.094 15.953 1 98.81 121 THR B N 1
ATOM 3835 C CA . THR B 1 121 ? -27.672 9.336 15.742 1 98.81 121 THR B CA 1
ATOM 3836 C C . THR B 1 121 ? -27.516 7.891 16.203 1 98.81 121 THR B C 1
ATOM 3838 O O . THR B 1 121 ? -26.453 7.52 16.719 1 98.81 121 THR B O 1
ATOM 3841 N N . SER B 1 122 ? -28.594 7.078 15.984 1 98.56 122 SER B N 1
ATOM 3842 C CA . SER B 1 122 ? -28.516 5.66 16.328 1 98.56 122 SER B CA 1
ATOM 3843 C C . SER B 1 122 ? -27.562 4.914 15.406 1 98.56 122 SER B C 1
ATOM 3845 O O . SER B 1 122 ? -27.141 3.795 15.711 1 98.56 122 SER B O 1
ATOM 3847 N N . ARG B 1 123 ? -27.141 5.516 14.305 1 98.75 123 ARG B N 1
ATOM 3848 C CA . ARG B 1 123 ? -26.281 4.883 13.312 1 98.75 123 ARG B CA 1
ATOM 3849 C C . ARG B 1 123 ? -24.812 5.211 13.586 1 98.75 123 ARG B C 1
ATOM 3851 O O . ARG B 1 123 ? -23.906 4.613 12.992 1 98.75 123 ARG B O 1
ATOM 3858 N N . THR B 1 124 ? -24.531 6.16 14.477 1 98.94 124 THR B N 1
ATOM 3859 C CA . THR B 1 124 ? -23.156 6.574 14.758 1 98.94 124 THR B CA 1
ATOM 3860 C C . THR B 1 124 ? -22.406 5.488 15.523 1 98.94 124 THR B C 1
ATOM 3862 O O . THR B 1 124 ? -22.891 5.004 16.562 1 98.94 124 THR B O 1
ATOM 3865 N N . LYS B 1 125 ? -21.203 5.113 15.008 1 98.94 125 LYS B N 1
ATOM 3866 C CA . LYS B 1 125 ? -20.453 4.031 15.641 1 98.94 125 LYS B CA 1
ATOM 3867 C C . LYS B 1 125 ? -19.109 4.527 16.172 1 98.94 125 LYS B C 1
ATOM 3869 O O . LYS B 1 125 ? -18.5 3.898 17.031 1 98.94 125 LYS B O 1
ATOM 3874 N N . ALA B 1 126 ? -18.625 5.664 15.633 1 98.94 126 ALA B N 1
ATOM 3875 C CA . ALA B 1 126 ? -17.281 6.121 16.016 1 98.94 126 ALA B CA 1
ATOM 3876 C C . ALA B 1 126 ? -17.141 7.625 15.789 1 98.94 126 ALA B C 1
ATOM 3878 O O . ALA B 1 126 ? -17.906 8.227 15.031 1 98.94 126 ALA B O 1
ATOM 3879 N N . ILE B 1 127 ? -16.234 8.219 16.516 1 99 127 ILE B N 1
ATOM 3880 C CA . ILE B 1 127 ? -15.664 9.539 16.25 1 99 127 ILE B CA 1
ATOM 3881 C C . ILE B 1 127 ? -14.211 9.406 15.805 1 99 127 ILE B C 1
ATOM 3883 O O . ILE B 1 127 ? -13.383 8.852 16.531 1 99 127 ILE B O 1
ATOM 3887 N N . MET B 1 128 ? -13.945 9.812 14.641 1 98.94 128 MET B N 1
ATOM 3888 C CA . MET B 1 128 ? -12.562 9.898 14.172 1 98.94 128 MET B CA 1
ATOM 3889 C C . MET B 1 128 ? -12.039 11.328 14.289 1 98.94 128 MET B C 1
ATOM 3891 O O . MET B 1 128 ? -12.477 12.219 13.562 1 98.94 128 MET B O 1
ATOM 3895 N N . VAL B 1 129 ? -11.125 11.547 15.148 1 98.94 129 VAL B N 1
ATOM 3896 C CA . VAL B 1 129 ? -10.531 12.867 15.297 1 98.94 129 VAL B CA 1
ATOM 3897 C C . VAL B 1 129 ? -9.258 12.961 14.461 1 98.94 129 VAL B C 1
ATOM 3899 O O . VAL B 1 129 ? -8.648 11.938 14.125 1 98.94 129 VAL B O 1
ATOM 3902 N N . VAL B 1 130 ? -8.961 14.102 14.047 1 98.94 130 VAL B N 1
ATOM 3903 C CA . VAL B 1 130 ? -7.707 14.414 13.367 1 98.94 130 VAL B CA 1
ATOM 3904 C C . VAL B 1 130 ? -6.918 15.438 14.18 1 98.94 130 VAL B C 1
ATOM 3906 O O . VAL B 1 130 ? -7.41 16.531 14.453 1 98.94 130 VAL B O 1
ATOM 3909 N N . HIS B 1 131 ? -5.734 15.016 14.648 1 98.88 131 HIS B N 1
ATOM 3910 C CA . HIS B 1 131 ? -4.848 15.977 15.297 1 98.88 131 HIS B CA 1
ATOM 3911 C C . HIS B 1 131 ? -4.16 16.875 14.266 1 98.88 131 HIS B C 1
ATOM 3913 O O . HIS B 1 131 ? -2.963 16.703 14 1 98.88 131 HIS B O 1
ATOM 3919 N N . LEU B 1 132 ? -4.949 17.766 13.789 1 98.56 132 LEU B N 1
ATOM 3920 C CA . LEU B 1 132 ? -4.594 18.516 12.586 1 98.56 132 LEU B CA 1
ATOM 3921 C C . LEU B 1 132 ? -3.438 19.469 12.859 1 98.56 132 LEU B C 1
ATOM 3923 O O . LEU B 1 132 ? -3.395 20.109 13.906 1 98.56 132 LEU B O 1
ATOM 3927 N N . TYR B 1 133 ? -2.482 19.594 11.93 1 98.62 133 TYR B N 1
ATOM 3928 C CA . TYR B 1 133 ? -1.318 20.469 11.875 1 98.62 133 TYR B CA 1
ATOM 3929 C C . TYR B 1 133 ? -0.361 20.188 13.023 1 98.62 133 TYR B C 1
ATOM 3931 O O . TYR B 1 133 ? 0.696 20.812 13.125 1 98.62 133 TYR B O 1
ATOM 3939 N N . GLY B 1 134 ? -0.701 19.234 13.867 1 98.62 134 GLY B N 1
ATOM 3940 C CA . GLY B 1 134 ? 0.252 18.812 14.883 1 98.62 134 GLY B CA 1
ATOM 3941 C C . GLY B 1 134 ? -0.269 18.984 16.297 1 98.62 134 GLY B C 1
ATOM 3942 O O . GLY B 1 134 ? 0.359 18.531 17.25 1 98.62 134 GLY B O 1
ATOM 3943 N N . GLN B 1 135 ? -1.415 19.656 16.469 1 98.25 135 GLN B N 1
ATOM 3944 C CA . GLN B 1 135 ? -1.975 19.875 17.797 1 98.25 135 GLN B CA 1
ATOM 3945 C C . GLN B 1 135 ? -3.031 18.828 18.141 1 98.25 135 GLN B C 1
ATOM 3947 O O . GLN B 1 135 ? -3.945 18.594 17.344 1 98.25 135 GLN B O 1
ATOM 3952 N N . SER B 1 136 ? -2.904 18.234 19.297 1 98.5 136 SER B N 1
ATOM 3953 C CA . SER B 1 136 ? -3.896 17.266 19.734 1 98.5 136 SER B CA 1
ATOM 3954 C C . SER B 1 136 ? -5.273 17.891 19.875 1 98.5 136 SER B C 1
ATOM 3956 O O . SER B 1 136 ? -5.391 19.047 20.297 1 98.5 136 SER B O 1
ATOM 3958 N N . CYS B 1 137 ? -6.277 17.125 19.578 1 98.69 137 CYS B N 1
ATOM 3959 C CA . CYS B 1 137 ? -7.648 17.531 19.875 1 98.69 137 CYS B CA 1
ATOM 3960 C C . CYS B 1 137 ? -7.898 17.562 21.375 1 98.69 137 CYS B C 1
ATOM 3962 O O . CYS B 1 137 ? -7.066 17.094 22.156 1 98.69 137 CYS B O 1
ATOM 3964 N N . ASP B 1 138 ? -9.023 18.219 21.766 1 98.25 138 ASP B N 1
ATOM 3965 C CA . ASP B 1 138 ? -9.508 18.109 23.141 1 98.25 138 ASP B CA 1
ATOM 3966 C C . ASP B 1 138 ? -10.047 16.719 23.422 1 98.25 138 ASP B C 1
ATOM 3968 O O . ASP B 1 138 ? -11.266 16.516 23.484 1 98.25 138 ASP B O 1
ATOM 3972 N N . MET B 1 139 ? -9.109 15.82 23.688 1 98.69 139 MET B N 1
ATOM 3973 C CA . MET B 1 139 ? -9.453 14.406 23.766 1 98.69 139 MET B CA 1
ATOM 3974 C C . MET B 1 139 ? -10.25 14.094 25.016 1 98.69 139 MET B C 1
ATOM 3976 O O . MET B 1 139 ? -11.055 13.156 25.047 1 98.69 139 MET B O 1
ATOM 3980 N N . GLU B 1 140 ? -10.047 14.852 26.062 1 98.25 140 GLU B N 1
ATOM 3981 C CA . GLU B 1 140 ? -10.859 14.656 27.266 1 98.25 140 GLU B CA 1
ATOM 3982 C C . GLU B 1 140 ? -12.344 14.844 26.953 1 98.25 140 GLU B C 1
ATOM 3984 O O . GLU B 1 140 ? -13.164 13.977 27.266 1 98.25 140 GLU B O 1
ATOM 3989 N N . SER B 1 141 ? -12.695 15.992 26.359 1 98.62 141 SER B N 1
ATOM 3990 C CA . SER B 1 141 ? -14.086 16.281 26.016 1 98.62 141 SER B CA 1
ATOM 3991 C C . SER B 1 141 ? -14.633 15.258 25.031 1 98.62 141 SER B C 1
ATOM 3993 O O . SER B 1 141 ? -15.773 14.812 25.172 1 98.62 141 SER B O 1
ATOM 3995 N N . ILE B 1 142 ? -13.875 14.859 24.078 1 98.88 142 ILE B N 1
ATOM 3996 C CA . ILE B 1 142 ? -14.305 13.938 23.031 1 98.88 142 ILE B CA 1
ATOM 3997 C C . ILE B 1 142 ? -14.555 12.555 23.641 1 98.88 142 ILE B C 1
ATOM 3999 O O . ILE B 1 142 ? -15.562 11.914 23.328 1 98.88 142 ILE B O 1
ATOM 4003 N N . ASN B 1 143 ? -13.602 12.125 24.453 1 98.88 143 ASN B N 1
ATOM 4004 C CA . ASN B 1 143 ? -13.75 10.812 25.078 1 98.88 143 ASN B CA 1
ATOM 4005 C C . ASN B 1 143 ? -14.961 10.766 26 1 98.88 143 ASN B C 1
ATOM 4007 O O . ASN B 1 143 ? -15.609 9.727 26.125 1 98.88 143 ASN B O 1
ATOM 4011 N N . LEU B 1 144 ? -15.234 11.867 26.656 1 98.81 144 LEU B N 1
ATOM 4012 C CA . LEU B 1 144 ? -16.422 11.938 27.5 1 98.81 144 LEU B CA 1
ATOM 4013 C C . LEU B 1 144 ? -17.688 11.742 26.688 1 98.81 144 LEU B C 1
ATOM 4015 O O . LEU B 1 144 ? -18.594 11.008 27.094 1 98.81 144 LEU B O 1
ATOM 4019 N N . ILE B 1 145 ? -17.766 12.406 25.547 1 98.88 145 ILE B N 1
ATOM 4020 C CA . IL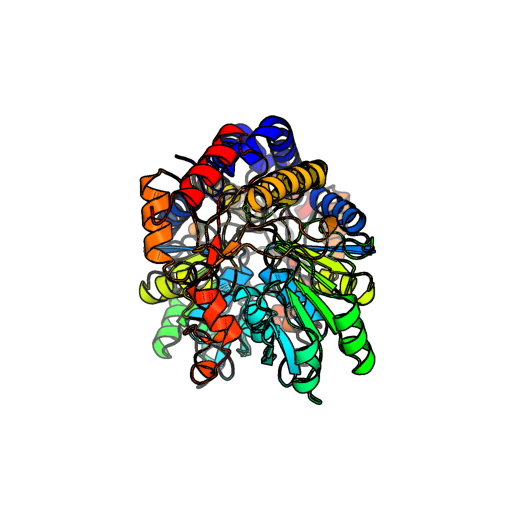E B 1 145 ? -18.906 12.266 24.641 1 98.88 145 ILE B CA 1
ATOM 4021 C C . ILE B 1 145 ? -18.984 10.828 24.141 1 98.88 145 ILE B C 1
ATOM 4023 O O . ILE B 1 145 ? -20.062 10.227 24.141 1 98.88 145 ILE B O 1
ATOM 4027 N N . ALA B 1 146 ? -17.859 10.281 23.719 1 98.88 146 ALA B N 1
ATOM 4028 C CA . ALA B 1 146 ? -17.828 8.93 23.172 1 98.88 146 ALA B CA 1
ATOM 4029 C C . ALA B 1 146 ? -18.312 7.906 24.203 1 98.88 146 ALA B C 1
ATOM 4031 O O . ALA B 1 146 ? -19.062 6.984 23.859 1 98.88 146 ALA B O 1
ATOM 4032 N N . LYS B 1 147 ? -17.891 8.062 25.406 1 98.69 147 LYS B N 1
ATOM 4033 C CA . LYS B 1 147 ? -18.312 7.168 26.484 1 98.69 147 LYS B CA 1
ATOM 4034 C C . LYS B 1 147 ? -19.812 7.254 26.719 1 98.69 147 LYS B C 1
ATOM 4036 O O . LYS B 1 147 ? -20.484 6.227 26.875 1 98.69 147 LYS B O 1
ATOM 4041 N N . LYS B 1 148 ? -20.297 8.453 26.75 1 98.62 148 LYS B N 1
ATOM 4042 C CA . LYS B 1 148 ? -21.719 8.68 26.969 1 98.62 148 LYS B CA 1
ATOM 4043 C C . LYS B 1 148 ? -22.562 7.953 25.922 1 98.62 148 LYS B C 1
ATOM 4045 O O . LYS B 1 148 ? -23.625 7.434 26.25 1 98.62 148 LYS B O 1
ATOM 4050 N N . TYR B 1 149 ? -22.125 7.859 24.719 1 98.69 149 TYR B N 1
ATOM 4051 C CA . TYR B 1 149 ? -22.938 7.328 23.641 1 98.69 149 TYR B CA 1
ATOM 4052 C C . TYR B 1 149 ? -22.406 5.98 23.156 1 98.69 149 TYR B C 1
ATOM 4054 O O . TYR B 1 149 ? -22.859 5.441 22.156 1 98.69 149 TYR B O 1
ATOM 4062 N N . ASN B 1 150 ? -21.406 5.441 23.859 1 98.56 150 ASN B N 1
ATOM 4063 C CA . ASN B 1 150 ? -20.812 4.148 23.547 1 98.56 150 ASN B CA 1
ATOM 4064 C C . ASN B 1 150 ? -20.25 4.121 22.125 1 98.56 150 ASN B C 1
ATOM 4066 O O . ASN B 1 150 ? -20.594 3.234 21.328 1 98.56 150 ASN B O 1
ATOM 4070 N N . LEU B 1 151 ? -19.453 5.098 21.781 1 98.94 151 LEU B N 1
ATOM 4071 C CA . LEU B 1 151 ? -18.812 5.219 20.469 1 98.94 151 LEU B CA 1
ATOM 4072 C C . LEU B 1 151 ? -17.328 4.898 20.562 1 98.94 151 LEU B C 1
ATOM 4074 O O . LEU B 1 151 ? -16.688 5.152 21.578 1 98.94 151 LEU B O 1
ATOM 4078 N N . LYS B 1 152 ? -16.734 4.281 19.516 1 98.94 152 LYS B N 1
ATOM 4079 C CA . LYS B 1 152 ? -15.289 4.152 19.391 1 98.94 152 LYS B CA 1
ATOM 4080 C C . LYS B 1 152 ? -14.648 5.5 19.078 1 98.94 152 LYS B C 1
ATOM 4082 O O . LYS B 1 152 ? -15.258 6.352 18.422 1 98.94 152 LYS B O 1
ATOM 4087 N N . VAL B 1 153 ? -13.477 5.734 19.562 1 98.94 153 VAL B N 1
ATOM 4088 C CA . VAL B 1 153 ? -12.688 6.914 19.234 1 98.94 153 VAL B CA 1
ATOM 4089 C C . VAL B 1 153 ? -11.453 6.496 18.438 1 98.94 153 VAL B C 1
ATOM 4091 O O . VAL B 1 153 ? -10.617 5.734 18.938 1 98.94 153 VAL B O 1
ATOM 4094 N N . ILE B 1 154 ? -11.344 6.941 17.234 1 99 154 ILE B N 1
ATOM 4095 C CA . ILE B 1 154 ? -10.219 6.68 16.344 1 99 154 ILE B CA 1
ATOM 4096 C C . ILE B 1 154 ? -9.398 7.957 16.156 1 99 154 ILE B C 1
ATOM 4098 O O . ILE B 1 154 ? -9.953 9.008 15.805 1 99 154 ILE B O 1
ATOM 4102 N N . GLU B 1 155 ? -8.094 7.875 16.391 1 99 155 GLU B N 1
ATOM 4103 C CA . GLU B 1 155 ? -7.203 9.016 16.203 1 99 155 GLU B CA 1
ATOM 4104 C C . GLU B 1 155 ? -6.523 8.969 14.836 1 99 155 GLU B C 1
ATOM 4106 O O . GLU B 1 155 ? -5.844 7.996 14.508 1 99 155 GLU B O 1
ATOM 4111 N N . ASP B 1 156 ? -6.766 9.969 14.047 1 98.94 156 ASP B N 1
ATOM 4112 C CA . ASP B 1 156 ? -5.836 10.211 12.945 1 98.94 156 ASP B CA 1
ATOM 4113 C C . ASP B 1 156 ? -4.637 11.039 13.414 1 98.94 156 ASP B C 1
ATOM 4115 O O . ASP B 1 156 ? -4.746 12.25 13.594 1 98.94 156 ASP B O 1
ATOM 4119 N N . CYS B 1 157 ? -3.518 10.375 13.523 1 98.94 157 CYS B N 1
ATOM 4120 C CA . CYS B 1 157 ? -2.318 10.977 14.102 1 98.94 157 CYS B CA 1
ATOM 4121 C C . CYS B 1 157 ? -1.299 11.305 13.016 1 98.94 157 CYS B C 1
ATOM 4123 O O . CYS B 1 157 ? -0.128 11.547 13.312 1 98.94 157 CYS B O 1
ATOM 4125 N N . ALA B 1 158 ? -1.736 11.336 11.781 1 98.88 158 ALA B N 1
ATOM 4126 C CA . ALA B 1 158 ? -0.825 11.469 10.648 1 98.88 158 ALA B CA 1
ATOM 4127 C C . ALA B 1 158 ? 0.024 12.734 10.781 1 98.88 158 ALA B C 1
ATOM 4129 O O . ALA B 1 158 ? 1.127 12.805 10.234 1 98.88 158 ALA B O 1
ATOM 4130 N N . GLN B 1 159 ? -0.433 13.75 11.547 1 98.88 159 GLN B N 1
ATOM 4131 C CA . GLN B 1 159 ? 0.284 15.016 11.602 1 98.88 159 GLN B CA 1
ATOM 4132 C C . GLN B 1 159 ? 0.747 15.328 13.023 1 98.88 159 GLN B C 1
ATOM 4134 O O . GLN B 1 159 ? 1.141 16.453 13.32 1 98.88 159 GLN B O 1
ATOM 4139 N N . ALA B 1 160 ? 0.709 14.305 13.922 1 98.88 160 ALA B N 1
ATOM 4140 C CA . ALA B 1 160 ? 0.909 14.672 15.32 1 98.88 160 ALA B CA 1
ATOM 4141 C C . ALA B 1 160 ? 1.873 13.703 16 1 98.88 160 ALA B C 1
ATOM 4143 O O . ALA B 1 160 ? 1.747 13.438 17.203 1 98.88 160 ALA B O 1
ATOM 4144 N N . HIS B 1 161 ? 2.797 13.188 15.273 1 98.88 161 HIS B N 1
ATOM 4145 C CA . HIS B 1 161 ? 3.756 12.234 15.82 1 98.88 161 HIS B CA 1
ATOM 4146 C C . HIS B 1 161 ? 4.465 12.812 17.047 1 98.88 161 HIS B C 1
ATOM 4148 O O . HIS B 1 161 ? 5.199 13.797 16.938 1 98.88 161 HIS B O 1
ATOM 4154 N N . GLY B 1 162 ? 4.203 12.172 18.188 1 98.88 162 GLY B N 1
ATOM 4155 C CA . GLY B 1 162 ? 4.957 12.531 19.375 1 98.88 162 GLY B CA 1
ATOM 4156 C C . GLY B 1 162 ? 4.258 13.57 20.234 1 98.88 162 GLY B C 1
ATOM 4157 O O . GLY B 1 162 ? 4.719 13.891 21.328 1 98.88 162 GLY B O 1
ATOM 4158 N N . ALA B 1 163 ? 3.121 14.117 19.828 1 98.88 163 ALA B N 1
ATOM 4159 C CA . ALA B 1 163 ? 2.379 15.086 20.625 1 98.88 163 ALA B CA 1
ATOM 4160 C C . ALA B 1 163 ? 1.94 14.469 21.953 1 98.88 163 ALA B C 1
ATOM 4162 O O . ALA B 1 163 ? 1.579 13.297 22.016 1 98.88 163 ALA B O 1
ATOM 4163 N N . ILE B 1 164 ? 1.977 15.25 23.016 1 98.5 164 ILE B N 1
ATOM 4164 C CA . ILE B 1 164 ? 1.633 14.789 24.344 1 98.5 164 ILE B CA 1
ATOM 4165 C C . ILE B 1 164 ? 0.428 15.57 24.875 1 98.5 164 ILE B C 1
ATOM 4167 O O . ILE B 1 164 ? 0.484 16.797 25 1 98.5 164 ILE B O 1
ATOM 4171 N N . TYR B 1 165 ? -0.641 14.906 25.047 1 98.12 165 TYR B N 1
ATOM 4172 C CA . TYR B 1 165 ? -1.865 15.469 25.609 1 98.12 165 TYR B CA 1
ATOM 4173 C C . TYR B 1 165 ? -2.1 14.953 27.031 1 98.12 165 TYR B C 1
ATOM 4175 O O . TYR B 1 165 ? -2.314 13.758 27.234 1 98.12 165 TYR B O 1
ATOM 4183 N N . ASN B 1 166 ? -2.098 15.844 28.016 1 96.56 166 ASN B N 1
ATOM 4184 C CA . ASN B 1 166 ? -2.309 15.492 29.422 1 96.56 166 ASN B CA 1
ATOM 4185 C C . ASN B 1 166 ? -1.408 14.336 29.859 1 96.56 166 ASN B C 1
ATOM 4187 O O . ASN B 1 166 ? -1.881 13.359 30.438 1 96.56 166 ASN B O 1
ATOM 4191 N N . GLY B 1 167 ? -0.16 14.383 29.406 1 97 167 GLY B N 1
ATOM 4192 C CA . GLY B 1 167 ? 0.87 13.461 29.859 1 97 167 GLY B CA 1
ATOM 4193 C C . GLY B 1 167 ? 0.923 12.18 29.047 1 97 167 GLY B C 1
ATOM 4194 O O . GLY B 1 167 ? 1.794 11.336 29.266 1 97 167 GLY B O 1
ATOM 4195 N N . LYS B 1 168 ? 0.04 12.023 28.094 1 98.12 168 LYS B N 1
ATOM 4196 C CA . LYS B 1 168 ? 0.008 10.828 27.25 1 98.12 168 LYS B CA 1
ATOM 4197 C C . LYS B 1 168 ? 0.193 11.188 25.781 1 98.12 168 LYS B C 1
ATOM 4199 O O . LYS B 1 168 ? -0.332 12.195 25.312 1 98.12 168 LYS B O 1
ATOM 4204 N N . ARG B 1 169 ? 0.872 10.391 25.078 1 98.62 169 ARG B N 1
ATOM 4205 C CA . ARG B 1 169 ? 1.132 10.656 23.672 1 98.62 169 ARG B CA 1
ATOM 4206 C C . ARG B 1 169 ? -0.07 10.281 22.812 1 98.62 169 ARG B C 1
ATOM 4208 O O . ARG B 1 169 ? -0.792 9.336 23.125 1 98.62 169 ARG B O 1
ATOM 4215 N N . VAL B 1 170 ? -0.26 11.102 21.766 1 98.69 170 VAL B N 1
ATOM 4216 C CA . VAL B 1 170 ? -1.231 10.688 20.75 1 98.69 170 VAL B CA 1
ATOM 4217 C C . VAL B 1 170 ? -0.917 9.273 20.281 1 98.69 170 VAL B C 1
ATOM 4219 O O . VAL B 1 170 ? 0.232 8.828 20.344 1 98.69 170 VAL B O 1
ATOM 4222 N N . GLY B 1 171 ? -1.869 8.539 19.812 1 98.75 171 GLY B N 1
ATOM 4223 C CA . GLY B 1 171 ? -1.705 7.141 19.453 1 98.75 171 GLY B CA 1
ATOM 4224 C C . GLY B 1 171 ? -2.184 6.191 20.531 1 98.75 171 GLY B C 1
ATOM 4225 O O . GLY B 1 171 ? -2.344 4.992 20.281 1 98.75 171 GLY B O 1
ATOM 4226 N N . SER B 1 172 ? -2.475 6.781 21.703 1 98.62 172 SER B N 1
ATOM 4227 C CA . SER B 1 172 ? -2.941 5.965 22.828 1 98.62 172 SER B CA 1
ATOM 4228 C C . SER B 1 172 ? -4.082 6.652 23.562 1 98.62 172 SER B C 1
ATOM 4230 O O . SER B 1 172 ? -4.438 6.246 24.672 1 98.62 172 SER B O 1
ATOM 4232 N N . LEU B 1 173 ? -4.641 7.719 23 1 98.81 173 LEU B N 1
ATOM 4233 C CA . LEU B 1 173 ? -5.625 8.539 23.703 1 98.81 173 LEU B CA 1
ATOM 4234 C C . LEU B 1 173 ? -7.039 8.016 23.453 1 98.81 173 LEU B C 1
ATOM 4236 O O . LEU B 1 173 ? -7.949 8.281 24.234 1 98.81 173 LEU B O 1
ATOM 4240 N N . GLY B 1 174 ? -7.32 7.379 22.25 1 98.81 174 GLY B N 1
ATOM 4241 C CA . GLY B 1 174 ? -8.586 6.758 21.922 1 98.81 174 GLY B CA 1
ATOM 4242 C C . GLY B 1 174 ? -8.516 5.242 21.875 1 98.81 174 GLY B C 1
ATOM 4243 O O . GLY B 1 174 ? -7.727 4.633 22.594 1 98.81 174 GLY B O 1
ATOM 4244 N N . ASP B 1 175 ? -9.406 4.594 21.109 1 98.94 175 ASP B N 1
ATOM 4245 C CA . ASP B 1 175 ? -9.469 3.139 21.016 1 98.94 175 ASP B CA 1
ATOM 4246 C C . ASP B 1 175 ? -8.422 2.607 20.047 1 98.94 175 ASP B C 1
ATOM 4248 O O . ASP B 1 175 ? -7.898 1.504 20.219 1 98.94 175 ASP B O 1
ATOM 4252 N N . ALA B 1 176 ? -8.164 3.324 19.016 1 98.94 176 ALA B N 1
ATOM 4253 C CA . ALA B 1 176 ? -7.156 3.014 18 1 98.94 176 ALA B CA 1
ATOM 4254 C C . ALA B 1 176 ? -6.668 4.281 17.312 1 98.94 176 ALA B C 1
ATOM 4256 O O . ALA B 1 176 ? -7.344 5.312 17.328 1 98.94 176 ALA B O 1
ATOM 4257 N N . ALA B 1 177 ? -5.496 4.215 16.766 1 99 177 ALA B N 1
ATOM 4258 C CA . ALA B 1 177 ? -4.926 5.387 16.109 1 99 177 ALA B CA 1
ATOM 4259 C C . ALA B 1 177 ? -4.207 4.992 14.82 1 99 177 ALA B C 1
ATOM 4261 O O . ALA B 1 177 ? -3.605 3.918 14.742 1 99 177 ALA B O 1
ATOM 4262 N N . GLY B 1 178 ? -4.34 5.789 13.812 1 98.94 178 GLY B N 1
ATOM 4263 C CA . GLY B 1 178 ? -3.609 5.625 12.562 1 98.94 178 GLY B CA 1
ATOM 4264 C C . GLY B 1 178 ? -2.523 6.664 12.367 1 98.94 178 GLY B C 1
ATOM 4265 O O . GLY B 1 178 ? -2.705 7.832 12.719 1 98.94 178 GLY B O 1
ATOM 4266 N N . PHE B 1 179 ? -1.422 6.254 11.836 1 98.94 179 PHE B N 1
ATOM 4267 C CA . PHE B 1 179 ? -0.283 7.121 11.555 1 98.94 179 PHE B CA 1
ATOM 4268 C C . PHE B 1 179 ? 0.122 7.02 10.094 1 98.94 179 PHE B C 1
ATOM 4270 O O . PHE B 1 179 ? 0.008 5.953 9.484 1 98.94 179 PHE B O 1
ATOM 4277 N N . SER B 1 180 ? 0.522 8.117 9.516 1 98.94 180 SER B N 1
ATOM 4278 C CA . SER B 1 180 ? 1.177 8.164 8.211 1 98.94 180 SER B CA 1
ATOM 4279 C C . SER B 1 180 ? 2.66 8.484 8.352 1 98.94 180 SER B C 1
ATOM 4281 O O . SER B 1 180 ? 3.039 9.383 9.109 1 98.94 180 SER B O 1
ATOM 4283 N N . PHE B 1 181 ? 3.469 7.762 7.668 1 98.88 181 PHE B N 1
ATOM 4284 C CA . PHE B 1 181 ? 4.898 8.039 7.664 1 98.88 181 PHE B CA 1
ATOM 4285 C C . PHE B 1 181 ? 5.332 8.633 6.328 1 98.88 181 PHE B C 1
ATOM 4287 O O . PHE B 1 181 ? 6.469 8.438 5.898 1 98.88 181 PHE B O 1
ATOM 4294 N N . TYR B 1 182 ? 4.32 9.273 5.602 1 98.44 182 TYR B N 1
ATOM 4295 C CA . TYR B 1 182 ? 4.684 10.062 4.426 1 98.44 182 TYR B CA 1
ATOM 4296 C C . TYR B 1 182 ? 5.922 10.906 4.699 1 98.44 182 TYR B C 1
ATOM 4298 O O . TYR B 1 182 ? 6.078 11.453 5.793 1 98.44 182 TYR B O 1
ATOM 4306 N N . PRO B 1 183 ? 6.785 11.133 3.756 1 98.5 183 PRO B N 1
ATOM 4307 C CA . PRO B 1 183 ? 8.109 11.703 4 1 98.5 183 PRO B CA 1
ATOM 4308 C C . PRO B 1 183 ? 8.047 13.07 4.676 1 98.5 183 PRO B C 1
ATOM 4310 O O . PRO B 1 183 ? 8.945 13.422 5.445 1 98.5 183 PRO B O 1
ATOM 4313 N N . GLY B 1 184 ? 7.059 13.789 4.465 1 98.31 184 GLY B N 1
ATOM 4314 C CA . GLY B 1 184 ? 6.973 15.148 4.973 1 98.31 184 GLY B CA 1
ATOM 4315 C C . GLY B 1 184 ? 6.449 15.227 6.395 1 98.31 184 GLY B C 1
ATOM 4316 O O . GLY B 1 184 ? 6.402 16.297 6.988 1 98.31 184 GLY B O 1
ATOM 4317 N N . LYS B 1 185 ? 6.062 14.094 7 1 98.88 185 LYS B N 1
ATOM 4318 C CA . LYS B 1 185 ? 5.559 14.07 8.375 1 98.88 185 LYS B CA 1
ATOM 4319 C C . LYS B 1 185 ? 6.691 14.258 9.375 1 98.88 185 LYS B C 1
ATOM 4321 O O . LYS B 1 185 ? 7.871 14.195 9.016 1 98.88 185 LYS B O 1
ATOM 4326 N N . ASN B 1 186 ? 6.312 14.547 10.617 1 98.88 186 ASN B N 1
ATOM 4327 C CA . ASN B 1 186 ? 7.324 14.688 11.656 1 98.88 186 ASN B CA 1
ATOM 4328 C C . ASN B 1 186 ? 8.211 13.445 11.75 1 98.88 186 ASN B C 1
ATOM 4330 O O . ASN B 1 186 ? 9.43 13.555 11.898 1 98.88 186 ASN B O 1
ATOM 4334 N N . LEU B 1 187 ? 7.613 12.336 11.672 1 98.88 187 LEU B N 1
ATOM 4335 C CA . LEU B 1 187 ? 8.305 11.07 11.461 1 98.88 187 LEU B CA 1
ATOM 4336 C C . LEU B 1 187 ? 7.988 10.5 10.086 1 98.88 187 LEU B C 1
ATOM 4338 O O . LEU B 1 187 ? 6.973 9.82 9.906 1 98.88 187 LEU B O 1
ATOM 4342 N N . GLY B 1 188 ? 8.906 10.766 9.141 1 98.62 188 GLY B N 1
ATOM 4343 C CA . GLY B 1 188 ? 8.664 10.383 7.762 1 98.62 188 GLY B CA 1
ATOM 4344 C C . GLY B 1 188 ? 9.617 9.312 7.258 1 98.62 188 GLY B C 1
ATOM 4345 O O . GLY B 1 188 ? 10.805 9.336 7.586 1 98.62 188 GLY B O 1
ATOM 4346 N N . ALA B 1 189 ? 9.102 8.422 6.477 1 98.44 189 ALA B N 1
ATOM 4347 C CA . ALA B 1 189 ? 9.914 7.406 5.812 1 98.44 189 ALA B CA 1
ATOM 4348 C C . ALA B 1 189 ? 10.578 7.965 4.555 1 98.44 189 ALA B C 1
ATOM 4350 O O . ALA B 1 189 ? 10.602 9.18 4.352 1 98.44 189 ALA B O 1
ATOM 4351 N N . LEU B 1 190 ? 11.305 7.191 3.773 1 98.25 190 LEU B N 1
ATOM 4352 C CA . LEU B 1 190 ? 11.789 7.504 2.434 1 98.25 190 LEU B CA 1
ATOM 4353 C C . LEU B 1 190 ? 10.922 6.84 1.37 1 98.25 190 LEU B C 1
ATOM 4355 O O . LEU B 1 190 ? 11.438 6.227 0.434 1 98.25 190 LEU B O 1
ATOM 4359 N N . GLY B 1 191 ? 9.672 6.805 1.514 1 97.62 191 GLY B N 1
ATOM 4360 C CA . GLY B 1 191 ? 8.547 6.223 0.8 1 97.62 191 GLY B CA 1
ATOM 4361 C C . GLY B 1 191 ? 7.242 6.312 1.571 1 97.62 191 GLY B C 1
ATOM 4362 O O . GLY B 1 191 ? 7.078 7.184 2.426 1 97.62 191 GLY B O 1
ATOM 4363 N N . ASP B 1 192 ? 6.297 5.484 1.253 1 97.62 192 ASP B N 1
ATOM 4364 C CA . ASP B 1 192 ? 5.07 5.449 2.041 1 97.62 192 ASP B CA 1
ATOM 4365 C C . ASP B 1 192 ? 5.211 4.504 3.232 1 97.62 192 ASP B C 1
ATOM 4367 O O . ASP B 1 192 ? 6.082 3.633 3.242 1 97.62 192 ASP B O 1
ATOM 4371 N N . GLY B 1 193 ? 4.465 4.676 4.195 1 98.56 193 GLY B N 1
ATOM 4372 C CA . GLY B 1 193 ? 4.371 3.863 5.398 1 98.56 193 GLY B CA 1
ATOM 4373 C C . GLY B 1 193 ? 3.281 4.324 6.348 1 98.56 193 GLY B C 1
ATOM 4374 O O . GLY B 1 193 ? 2.859 5.484 6.301 1 98.56 193 GLY B O 1
ATOM 4375 N N . GLY B 1 194 ? 2.799 3.455 7.121 1 98.88 194 GLY B N 1
ATOM 4376 C CA . GLY B 1 194 ? 1.831 3.76 8.164 1 98.88 194 GLY B CA 1
ATOM 4377 C C . GLY B 1 194 ? 1.853 2.766 9.305 1 98.88 194 GLY B C 1
ATOM 4378 O O . GLY B 1 194 ? 2.627 1.806 9.289 1 98.88 194 GLY B O 1
ATOM 4379 N N . ALA B 1 195 ? 1.084 3.064 10.273 1 98.94 195 ALA B N 1
ATOM 4380 C CA . ALA B 1 195 ? 0.942 2.172 11.422 1 98.94 195 ALA B CA 1
ATOM 4381 C C . ALA B 1 195 ? -0.395 2.389 12.125 1 98.94 195 ALA B C 1
ATOM 4383 O O . ALA B 1 195 ? -1.027 3.436 11.961 1 98.94 195 ALA B O 1
ATOM 4384 N N . ILE B 1 196 ? -0.756 1.39 12.812 1 99 196 ILE B N 1
ATOM 4385 C CA . ILE B 1 196 ? -1.919 1.431 13.695 1 99 196 ILE B CA 1
ATOM 4386 C C . ILE B 1 196 ? -1.494 1.115 15.125 1 99 196 ILE B C 1
ATOM 4388 O O . ILE B 1 196 ? -0.758 0.154 15.359 1 99 196 ILE B O 1
ATOM 4392 N N . THR B 1 197 ? -1.854 1.907 16.062 1 98.94 197 THR B N 1
ATOM 4393 C CA . THR B 1 197 ? -1.639 1.571 17.469 1 98.94 197 THR B CA 1
ATOM 4394 C C . THR B 1 197 ? -2.969 1.349 18.188 1 98.94 197 THR B C 1
ATOM 4396 O O . THR B 1 197 ? -3.98 1.952 17.828 1 98.94 197 THR B O 1
ATOM 4399 N N . THR B 1 198 ? -2.99 0.488 19.141 1 98.94 198 THR B N 1
ATOM 4400 C CA . THR B 1 198 ? -4.16 0.173 19.938 1 98.94 198 THR B CA 1
ATOM 4401 C C . THR B 1 198 ? -3.756 -0.561 21.219 1 98.94 198 THR B C 1
ATOM 4403 O O . THR B 1 198 ? -2.639 -1.071 21.312 1 98.94 198 THR B O 1
ATOM 4406 N N . ASN B 1 199 ? -4.629 -0.5 22.188 1 98.81 199 ASN B N 1
ATOM 4407 C CA . ASN B 1 199 ? -4.438 -1.27 23.406 1 98.81 199 ASN B CA 1
ATOM 4408 C C . ASN B 1 199 ? -5.355 -2.488 23.453 1 98.81 199 ASN B C 1
ATOM 4410 O O . ASN B 1 199 ? -5.375 -3.221 24.453 1 98.81 199 ASN B O 1
ATOM 4414 N N . ASP B 1 200 ? -6.152 -2.676 22.422 1 98.75 200 ASP B N 1
ATOM 4415 C CA . ASP B 1 200 ? -7.094 -3.787 22.297 1 98.75 200 ASP B CA 1
ATOM 4416 C C . ASP B 1 200 ? -6.449 -4.973 21.578 1 98.75 200 ASP B C 1
ATOM 4418 O O . ASP B 1 200 ? -6.246 -4.941 20.359 1 98.75 200 ASP B O 1
ATOM 4422 N N . ALA B 1 201 ? -6.25 -6.062 22.297 1 98.69 201 ALA B N 1
ATOM 4423 C CA . ALA B 1 201 ? -5.555 -7.23 21.766 1 98.69 201 ALA B CA 1
ATOM 4424 C C . ALA B 1 201 ? -6.352 -7.875 20.641 1 98.69 201 ALA B C 1
ATOM 4426 O O . ALA B 1 201 ? -5.777 -8.352 19.656 1 98.69 201 ALA B O 1
ATOM 4427 N N . GLU B 1 202 ? -7.617 -7.922 20.812 1 98.56 202 GLU B N 1
ATOM 4428 C CA . GLU B 1 202 ? -8.469 -8.531 19.797 1 98.56 202 GLU B CA 1
ATOM 4429 C C . GLU B 1 202 ? -8.422 -7.73 18.5 1 98.56 202 GLU B C 1
ATOM 4431 O O . GLU B 1 202 ? -8.344 -8.305 17.406 1 98.56 202 GLU B O 1
ATOM 4436 N N . LEU B 1 203 ? -8.547 -6.398 18.609 1 98.75 203 LEU B N 1
ATOM 4437 C CA . LEU B 1 203 ? -8.43 -5.539 17.438 1 98.75 203 LEU B CA 1
ATOM 4438 C C . LEU B 1 203 ? -7.074 -5.719 16.766 1 98.75 203 LEU B C 1
ATOM 4440 O O . LEU B 1 203 ? -6.996 -5.801 15.531 1 98.75 203 LEU B O 1
ATOM 4444 N N . ALA B 1 204 ? -6.035 -5.77 17.594 1 98.88 204 ALA B N 1
ATOM 4445 C CA . ALA B 1 204 ? -4.684 -5.93 17.062 1 98.88 204 ALA B CA 1
ATOM 4446 C C . ALA B 1 204 ? -4.562 -7.223 16.25 1 98.88 204 ALA B C 1
ATOM 4448 O O . ALA B 1 204 ? -3.973 -7.238 15.172 1 98.88 204 ALA B O 1
ATOM 4449 N N . GLU B 1 205 ? -5.074 -8.289 16.766 1 98.5 205 GLU B N 1
ATOM 4450 C CA . GLU B 1 205 ? -5.027 -9.578 16.078 1 98.5 205 GLU B CA 1
ATOM 4451 C C . GLU B 1 205 ? -5.777 -9.523 14.75 1 98.5 205 GLU B C 1
ATOM 4453 O O . GLU B 1 205 ? -5.285 -10.016 13.734 1 98.5 205 GLU B O 1
ATOM 4458 N N . ARG B 1 206 ? -6.922 -8.992 14.773 1 98.5 206 ARG B N 1
ATOM 4459 C CA . ARG B 1 206 ? -7.723 -8.867 13.555 1 98.5 206 ARG B CA 1
ATOM 4460 C C . ARG B 1 206 ? -6.996 -8.031 12.508 1 98.5 206 ARG B C 1
ATOM 4462 O O . ARG B 1 206 ? -7.016 -8.375 11.32 1 98.5 206 ARG B O 1
ATOM 4469 N N . LEU B 1 207 ? -6.395 -6.934 12.945 1 98.88 207 LEU B N 1
ATOM 4470 C CA . LEU B 1 207 ? -5.668 -6.047 12.039 1 98.88 207 LEU B CA 1
ATOM 4471 C C . LEU B 1 207 ? -4.473 -6.762 11.43 1 98.88 207 LEU B C 1
ATOM 4473 O O . LEU B 1 207 ? -4.168 -6.57 10.242 1 98.88 207 LEU B O 1
ATOM 4477 N N . ASN B 1 208 ? -3.777 -7.574 12.234 1 98.62 208 ASN B N 1
ATOM 4478 C CA . ASN B 1 208 ? -2.66 -8.359 11.727 1 98.62 208 ASN B CA 1
ATOM 4479 C C . ASN B 1 208 ? -3.105 -9.312 10.617 1 98.62 208 ASN B C 1
ATOM 4481 O O . ASN B 1 208 ? -2.379 -9.516 9.641 1 98.62 208 ASN B O 1
ATOM 4485 N N . VAL B 1 209 ? -4.27 -9.859 10.781 1 98.5 209 VAL B N 1
ATOM 4486 C CA . VAL B 1 209 ? -4.816 -10.797 9.812 1 98.5 209 VAL B CA 1
ATOM 4487 C C . VAL B 1 209 ? -5.285 -10.047 8.57 1 98.5 209 VAL B C 1
ATOM 4489 O O . VAL B 1 209 ? -4.918 -10.398 7.445 1 98.5 209 VAL B O 1
ATOM 4492 N N . LEU B 1 210 ? -5.988 -8.914 8.727 1 98.69 210 LEU B N 1
ATOM 4493 C CA . LEU B 1 210 ? -6.594 -8.148 7.645 1 98.69 210 LEU B CA 1
ATOM 4494 C C . LEU B 1 210 ? -5.523 -7.527 6.754 1 98.69 210 LEU B C 1
ATOM 4496 O O . LEU B 1 210 ? -5.68 -7.473 5.531 1 98.69 210 LEU B O 1
ATOM 4500 N N . ARG B 1 211 ? -4.406 -7.078 7.34 1 98.56 211 ARG B N 1
ATOM 4501 C CA . ARG B 1 211 ? -3.408 -6.344 6.566 1 98.56 211 ARG B CA 1
ATOM 4502 C C . ARG B 1 211 ? -2.684 -7.266 5.594 1 98.56 211 ARG B C 1
ATOM 4504 O O . ARG B 1 211 ? -2.018 -6.801 4.668 1 98.56 211 ARG B O 1
ATOM 4511 N N . ASN B 1 212 ? -2.777 -8.594 5.863 1 98.19 212 ASN B N 1
ATOM 4512 C CA . ASN B 1 212 ? -2.047 -9.594 5.094 1 98.19 212 ASN B CA 1
ATOM 4513 C C . ASN B 1 212 ? -2.988 -10.625 4.473 1 98.19 212 ASN B C 1
ATOM 4515 O O . ASN B 1 212 ? -2.92 -11.812 4.797 1 98.19 212 ASN B O 1
ATOM 4519 N N . TYR B 1 213 ? -3.852 -10.164 3.602 1 98.06 213 TYR B N 1
ATOM 4520 C CA . TYR B 1 213 ? -4.762 -10.938 2.762 1 98.06 213 TYR B CA 1
ATOM 4521 C C . TYR B 1 213 ? -5.84 -11.609 3.604 1 98.06 213 TYR B C 1
ATOM 4523 O O . TYR B 1 213 ? -6.555 -12.492 3.119 1 98.06 213 TYR B O 1
ATOM 4531 N N . GLY B 1 214 ? -5.922 -11.281 4.863 1 98.12 214 GLY B N 1
ATOM 4532 C CA . GLY B 1 214 ? -6.855 -11.953 5.754 1 98.12 214 GLY B CA 1
ATOM 4533 C C . GLY B 1 214 ? -6.332 -13.281 6.281 1 98.12 214 GLY B C 1
ATOM 4534 O O . GLY B 1 214 ? -7.105 -14.125 6.73 1 98.12 214 GLY B O 1
ATOM 4535 N N . SER B 1 215 ? -5.055 -13.484 6.176 1 96.44 215 SER B N 1
ATOM 4536 C CA . SER B 1 215 ? -4.43 -14.766 6.484 1 96.44 215 SER B CA 1
ATOM 4537 C C . SER B 1 215 ? -3.85 -14.773 7.895 1 96.44 215 SER B C 1
ATOM 4539 O O . SER B 1 215 ? -2.977 -13.961 8.219 1 96.44 215 SER B O 1
ATOM 4541 N N . HIS B 1 216 ? -4.258 -15.68 8.789 1 94.06 216 HIS B N 1
ATOM 4542 C CA . HIS B 1 216 ? -3.693 -15.852 10.125 1 94.06 216 HIS B CA 1
A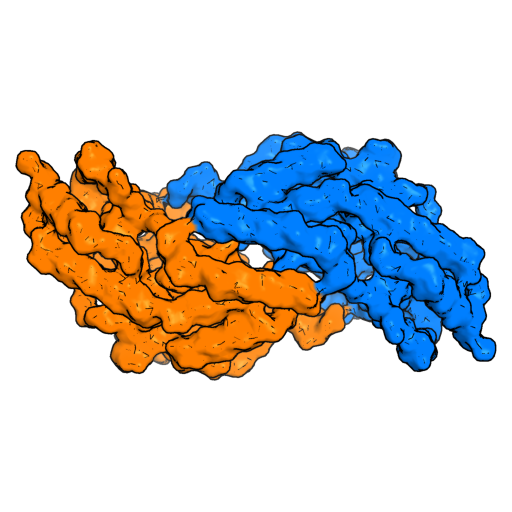TOM 4543 C C . HIS B 1 216 ? -2.549 -16.859 10.117 1 94.06 216 HIS B C 1
ATOM 4545 O O . HIS B 1 216 ? -1.695 -16.844 11.008 1 94.06 216 HIS B O 1
ATOM 4551 N N . LYS B 1 217 ? -2.643 -17.688 9.195 1 93.12 217 LYS B N 1
ATOM 4552 C CA . LYS B 1 217 ? -1.636 -18.688 8.828 1 93.12 217 LYS B CA 1
ATOM 4553 C C . LYS B 1 217 ? -1.412 -18.703 7.32 1 93.12 217 LYS B C 1
ATOM 4555 O O . LYS B 1 217 ? -2.359 -18.562 6.543 1 93.12 217 LYS B O 1
ATOM 4560 N N . LYS B 1 218 ? -0.133 -18.875 6.969 1 92.62 218 LYS B N 1
ATOM 4561 C CA . LYS B 1 218 ? 0.197 -18.812 5.547 1 92.62 218 LYS B CA 1
ATOM 4562 C C . LYS B 1 218 ? -0.776 -19.656 4.723 1 92.62 218 LYS B C 1
ATOM 4564 O O . LYS B 1 218 ? -0.955 -20.844 4.984 1 92.62 218 LYS B O 1
ATOM 4569 N N . TYR B 1 219 ? -1.515 -19.047 3.811 1 94.25 219 TYR B N 1
ATOM 4570 C CA . TYR B 1 219 ? -2.42 -19.594 2.809 1 94.25 219 TYR B CA 1
ATOM 4571 C C . TYR B 1 219 ? -3.734 -20.031 3.445 1 94.25 219 TYR B C 1
ATOM 4573 O O . TYR B 1 219 ? -4.547 -20.703 2.805 1 94.25 219 TYR B O 1
ATOM 4581 N N . GLU B 1 220 ? -3.979 -19.641 4.715 1 96.75 220 GLU B N 1
ATOM 4582 C CA . GLU B 1 220 ? -5.281 -19.797 5.359 1 96.75 220 GLU B CA 1
ATOM 4583 C C . GLU B 1 220 ? -5.914 -18.438 5.648 1 96.75 220 GLU B C 1
ATOM 4585 O O . GLU B 1 220 ? -5.461 -17.719 6.539 1 96.75 220 GLU B O 1
ATOM 4590 N N . ASN B 1 221 ? -6.965 -18.188 4.945 1 97.75 221 ASN B N 1
ATOM 4591 C CA . ASN B 1 221 ? -7.578 -16.859 5.004 1 97.75 221 ASN B CA 1
ATOM 4592 C C . ASN B 1 221 ? -8.883 -16.891 5.785 1 97.75 221 ASN B C 1
ATOM 4594 O O . ASN B 1 221 ? -9.836 -17.578 5.398 1 97.75 221 ASN B O 1
ATOM 4598 N N . LEU B 1 222 ? -8.945 -16.109 6.852 1 97.25 222 LEU B N 1
ATOM 4599 C CA . LEU B 1 222 ? -10.125 -16.016 7.703 1 97.25 222 LEU B CA 1
ATOM 4600 C C . LEU B 1 222 ? -11.086 -14.945 7.184 1 97.25 222 LEU B C 1
ATOM 4602 O O . LEU B 1 222 ? -12.305 -15.102 7.293 1 97.25 222 LEU B O 1
ATOM 4606 N N . PHE B 1 223 ? -10.492 -13.867 6.637 1 96.56 223 PHE B N 1
ATOM 4607 C CA . PHE B 1 223 ? -11.242 -12.703 6.168 1 96.56 223 PHE B CA 1
ATOM 4608 C C . PHE B 1 223 ? -10.828 -12.328 4.75 1 96.56 223 PHE B C 1
ATOM 4610 O O . PHE B 1 223 ? -9.797 -12.781 4.258 1 96.56 223 PHE B O 1
ATOM 4617 N N . LYS B 1 224 ? -11.75 -11.664 4.129 1 97.88 224 LYS B N 1
ATOM 4618 C CA . LYS B 1 224 ? -11.344 -10.992 2.898 1 97.88 224 LYS B CA 1
ATOM 4619 C C . LYS B 1 224 ? -10.469 -9.773 3.195 1 97.88 224 LYS B C 1
ATOM 4621 O O . LYS B 1 224 ? -10.984 -8.68 3.406 1 97.88 224 LYS B O 1
ATOM 4626 N N . GLY B 1 225 ? -9.172 -10.008 3.252 1 98.19 225 GLY B N 1
ATOM 4627 C CA . GLY B 1 225 ? -8.211 -9 3.662 1 98.19 225 GLY B CA 1
ATOM 4628 C C . GLY B 1 225 ? -7.582 -8.266 2.492 1 98.19 225 GLY B C 1
ATOM 4629 O O . GLY B 1 225 ? -8.07 -8.344 1.365 1 98.19 225 GLY B O 1
ATOM 4630 N N . VAL B 1 226 ? -6.586 -7.461 2.83 1 98.62 226 VAL B N 1
ATOM 4631 C CA . VAL B 1 226 ? -5.844 -6.68 1.845 1 98.62 226 VAL B CA 1
ATOM 4632 C C . VAL B 1 226 ? -4.352 -6.977 1.966 1 98.62 226 VAL B C 1
ATOM 4634 O O . VAL B 1 226 ? -3.945 -7.848 2.74 1 98.62 226 VAL B O 1
ATOM 4637 N N . ASN B 1 227 ? -3.555 -6.469 1.073 1 98.62 227 ASN B N 1
ATOM 4638 C CA . ASN B 1 227 ? -2.105 -6.387 1.223 1 98.62 227 ASN B CA 1
ATOM 4639 C C . ASN B 1 227 ? -1.66 -4.973 1.591 1 98.62 227 ASN B C 1
ATOM 4641 O O . ASN B 1 227 ? -1.512 -4.117 0.717 1 98.62 227 ASN B O 1
ATOM 4645 N N . SER B 1 228 ? -1.523 -4.715 2.826 1 98.75 228 SER B N 1
ATOM 4646 C CA . SER B 1 228 ? -1.057 -3.439 3.357 1 98.75 228 SER B CA 1
ATOM 4647 C C . SER B 1 228 ? -0.041 -3.645 4.477 1 98.75 228 SER B C 1
ATOM 4649 O O . SER B 1 228 ? -0.415 -3.814 5.641 1 98.75 228 SER B O 1
ATOM 4651 N N . ARG B 1 229 ? 1.19 -3.527 4.086 1 97.75 229 ARG B N 1
ATOM 4652 C CA . ARG B 1 229 ? 2.281 -3.863 4.996 1 97.75 229 ARG B CA 1
ATOM 4653 C C . ARG B 1 229 ? 3.383 -2.811 4.945 1 97.75 229 ARG B C 1
ATOM 4655 O O . ARG B 1 229 ? 3.635 -2.223 3.891 1 97.75 229 ARG B O 1
ATOM 4662 N N . LEU B 1 230 ? 3.941 -2.537 6.098 1 98 230 LEU B N 1
ATOM 4663 C CA . LEU B 1 230 ? 5.148 -1.719 6.148 1 98 230 LEU B CA 1
ATOM 4664 C C . LEU B 1 230 ? 6.359 -2.51 5.672 1 98 230 LEU B C 1
ATOM 4666 O O . LEU B 1 230 ? 6.613 -3.615 6.152 1 98 230 LEU B O 1
ATOM 4670 N N . ASP B 1 231 ? 7.109 -1.909 4.742 1 94.31 231 ASP B N 1
ATOM 4671 C CA . ASP B 1 231 ? 8.297 -2.545 4.172 1 94.31 231 ASP B CA 1
ATOM 4672 C C . ASP B 1 231 ? 9.438 -2.576 5.184 1 94.31 231 ASP B C 1
ATOM 4674 O O . ASP B 1 231 ? 9.594 -1.649 5.984 1 94.31 231 ASP B O 1
ATOM 4678 N N . GLU B 1 232 ? 10.289 -3.684 5.102 1 98.38 232 GLU B N 1
ATOM 4679 C CA . GLU B 1 232 ? 11.43 -3.816 6 1 98.38 232 GLU B CA 1
ATOM 4680 C C . GLU B 1 232 ? 12.391 -2.637 5.855 1 98.38 232 GLU B C 1
ATOM 4682 O O . GLU B 1 232 ? 12.961 -2.172 6.844 1 98.38 232 GLU B O 1
ATOM 4687 N N . LEU B 1 233 ? 12.602 -2.109 4.617 1 98.62 233 LEU B N 1
ATOM 4688 C CA . LEU B 1 233 ? 13.484 -0.967 4.406 1 98.62 233 LEU B CA 1
ATOM 4689 C C . LEU B 1 233 ? 12.977 0.261 5.152 1 98.62 233 LEU B C 1
ATOM 4691 O O . LEU B 1 233 ? 13.727 0.903 5.891 1 98.62 233 LEU B O 1
ATOM 4695 N N . GLN B 1 234 ? 11.711 0.554 4.984 1 98.69 234 GLN B N 1
ATOM 4696 C CA . GLN B 1 234 ? 11.125 1.73 5.613 1 98.69 234 GLN B CA 1
ATOM 4697 C C . GLN B 1 234 ? 11.086 1.577 7.133 1 98.69 234 GLN B C 1
ATOM 4699 O O . GLN B 1 234 ? 11.305 2.545 7.867 1 98.69 234 GLN B O 1
ATOM 4704 N N . ALA B 1 235 ? 10.773 0.344 7.574 1 98.88 235 ALA B N 1
ATOM 4705 C CA . ALA B 1 235 ? 10.766 0.091 9.016 1 98.88 235 ALA B CA 1
ATOM 4706 C C . ALA B 1 235 ? 12.133 0.375 9.633 1 98.88 235 ALA B C 1
ATOM 4708 O O . ALA B 1 235 ? 12.219 0.986 10.695 1 98.88 235 ALA B O 1
ATOM 4709 N N . ALA B 1 236 ? 13.188 -0.096 8.992 1 98.88 236 ALA B N 1
ATOM 4710 C CA . ALA B 1 236 ? 14.547 0.124 9.477 1 98.88 236 ALA B CA 1
ATOM 4711 C C . ALA B 1 236 ? 14.867 1.613 9.539 1 98.88 236 ALA B C 1
ATOM 4713 O O . ALA B 1 236 ? 15.461 2.088 10.508 1 98.88 236 ALA B O 1
ATOM 4714 N N . ILE B 1 237 ? 14.484 2.33 8.531 1 98.81 237 ILE B N 1
ATOM 4715 C CA . ILE B 1 237 ? 14.734 3.766 8.445 1 98.81 237 ILE B CA 1
ATOM 4716 C C . ILE B 1 237 ? 13.945 4.496 9.531 1 98.81 237 ILE B C 1
ATOM 4718 O O . ILE B 1 237 ? 14.484 5.363 10.219 1 98.81 237 ILE B O 1
ATOM 4722 N N . LEU B 1 238 ? 12.711 4.109 9.688 1 98.94 238 LEU B N 1
ATOM 4723 C CA . LEU B 1 238 ? 11.836 4.738 10.672 1 98.94 238 LEU B CA 1
ATOM 4724 C C . LEU B 1 238 ? 12.367 4.512 12.086 1 98.94 238 LEU B C 1
ATOM 4726 O O . LEU B 1 238 ? 12.273 5.398 12.938 1 98.94 238 LEU B O 1
ATOM 4730 N N . SER B 1 239 ? 12.906 3.324 12.312 1 98.81 239 SER B N 1
ATOM 4731 C CA . SER B 1 239 ? 13.461 3.023 13.625 1 98.81 239 SER B CA 1
ATOM 4732 C C . SER B 1 239 ? 14.594 3.986 13.977 1 98.81 239 SER B C 1
ATOM 4734 O O . SER B 1 239 ? 14.703 4.426 15.125 1 98.81 239 SER B O 1
ATOM 4736 N N . ILE B 1 240 ? 15.414 4.297 13.039 1 98.75 240 ILE B N 1
ATOM 4737 C CA . ILE B 1 240 ? 16.516 5.234 13.242 1 98.75 240 ILE B CA 1
ATOM 4738 C C . ILE B 1 240 ? 15.953 6.629 13.531 1 98.75 240 ILE B C 1
ATOM 4740 O O . ILE B 1 240 ? 16.312 7.258 14.523 1 98.75 240 ILE B O 1
ATOM 4744 N N . LYS B 1 241 ? 15.023 7.059 12.75 1 98.75 241 LYS B N 1
ATOM 4745 C CA . LYS B 1 241 ? 14.516 8.422 12.836 1 98.75 241 LYS B CA 1
ATOM 4746 C C . LYS B 1 241 ? 13.68 8.625 14.102 1 98.75 241 LYS B C 1
ATOM 4748 O O . LYS B 1 241 ? 13.602 9.734 14.625 1 98.75 241 LYS B O 1
ATOM 4753 N N . LEU B 1 242 ? 13.055 7.527 14.516 1 98.88 242 LEU B N 1
ATOM 4754 C CA . LEU B 1 242 ? 12.258 7.586 15.734 1 98.88 242 LEU B CA 1
ATOM 4755 C C . LEU B 1 242 ? 13.102 8.07 16.906 1 98.88 242 LEU B C 1
ATOM 4757 O O . LEU B 1 242 ? 12.609 8.797 17.781 1 98.88 242 LEU B O 1
ATOM 4761 N N . SER B 1 243 ? 14.375 7.727 16.953 1 98.38 243 SER B N 1
ATOM 4762 C CA . SER B 1 243 ? 15.266 8.078 18.062 1 98.38 243 SER B CA 1
ATOM 4763 C C . SER B 1 243 ? 15.516 9.578 18.109 1 98.38 243 SER B C 1
ATOM 4765 O O . SER B 1 243 ? 15.969 10.109 19.125 1 98.38 243 SER B O 1
ATOM 4767 N N . TYR B 1 244 ? 15.18 10.312 17.016 1 98.56 244 TYR B N 1
ATOM 4768 C CA . TYR B 1 244 ? 15.461 11.742 16.938 1 98.56 244 TYR B CA 1
ATOM 4769 C C . TYR B 1 244 ? 14.172 12.555 16.922 1 98.56 244 TYR B C 1
ATOM 4771 O O . TYR B 1 244 ? 14.203 13.781 16.875 1 98.56 244 TYR B O 1
ATOM 4779 N N . LEU B 1 245 ? 13.055 11.891 17.016 1 98.81 245 LEU B N 1
ATOM 4780 C CA . LEU B 1 245 ? 11.758 12.523 16.797 1 98.81 245 LEU B CA 1
ATOM 4781 C C . LEU B 1 245 ? 11.5 13.602 17.844 1 98.81 245 LEU B C 1
ATOM 4783 O O . LEU B 1 245 ? 11.078 14.711 17.516 1 98.81 245 LEU B O 1
ATOM 4787 N N . ASP B 1 246 ? 11.742 13.297 19.078 1 98.75 246 ASP B N 1
ATOM 4788 C CA . ASP B 1 246 ? 11.453 14.25 20.141 1 98.75 246 ASP B CA 1
ATOM 4789 C C . ASP B 1 246 ? 12.312 15.5 20.016 1 98.75 246 ASP B C 1
ATOM 4791 O O . ASP B 1 246 ? 11.844 16.609 20.234 1 98.75 246 ASP B O 1
ATOM 4795 N N . ASP B 1 247 ? 13.57 15.336 19.656 1 98.75 247 ASP B N 1
ATOM 4796 C CA . ASP B 1 247 ? 14.453 16.484 19.438 1 98.75 247 ASP B CA 1
ATOM 4797 C C . ASP B 1 247 ? 13.961 17.328 18.25 1 98.75 247 ASP B C 1
ATOM 4799 O O . ASP B 1 247 ? 13.977 18.562 18.328 1 98.75 247 ASP B O 1
ATOM 4803 N N . ASP B 1 248 ? 13.586 16.688 17.219 1 98.81 248 ASP B N 1
ATOM 4804 C CA . ASP B 1 248 ? 13.07 17.375 16.047 1 98.81 248 ASP B CA 1
ATOM 4805 C C . ASP B 1 248 ? 11.797 18.156 16.391 1 98.81 248 ASP B C 1
ATOM 4807 O O . ASP B 1 248 ? 11.609 19.281 15.938 1 98.81 248 ASP B O 1
ATOM 4811 N N . ASN B 1 249 ? 10.898 17.5 17.141 1 98.81 249 ASN B N 1
ATOM 4812 C CA . ASN B 1 249 ? 9.672 18.172 17.578 1 98.81 249 ASN B CA 1
ATOM 4813 C C . ASN B 1 249 ? 9.984 19.391 18.438 1 98.81 249 ASN B C 1
ATOM 4815 O O . ASN B 1 249 ? 9.336 20.422 18.312 1 98.81 249 ASN B O 1
ATOM 4819 N N . GLN B 1 250 ? 10.938 19.234 19.297 1 98.62 250 GLN B N 1
ATOM 4820 C CA . GLN B 1 250 ? 11.312 20.344 20.156 1 98.62 250 GLN B CA 1
ATOM 4821 C C . GLN B 1 250 ? 11.859 21.516 19.344 1 98.62 250 GLN B C 1
ATOM 4823 O O . GLN B 1 250 ? 11.562 22.672 19.641 1 98.62 250 GLN B O 1
ATOM 4828 N N . ARG B 1 251 ? 12.68 21.203 18.375 1 98.75 251 ARG B N 1
ATOM 4829 C CA . ARG B 1 251 ? 13.195 22.25 17.5 1 98.75 251 ARG B CA 1
ATOM 4830 C C . ARG B 1 251 ? 12.055 22.984 16.797 1 98.75 251 ARG B C 1
ATOM 4832 O O . ARG B 1 251 ? 12.078 24.219 16.688 1 98.75 251 ARG B O 1
ATOM 4839 N N . ARG B 1 252 ? 11.102 22.281 16.312 1 98.75 252 ARG B N 1
ATOM 4840 C CA . ARG B 1 252 ? 9.93 22.906 15.695 1 98.75 252 ARG B CA 1
ATOM 4841 C C . ARG B 1 252 ? 9.195 23.797 16.703 1 98.75 252 ARG B C 1
ATOM 4843 O O . ARG B 1 252 ? 8.75 24.891 16.344 1 98.75 252 ARG B O 1
ATOM 4850 N N . ARG B 1 253 ? 9.078 23.312 17.922 1 98.62 253 ARG B N 1
ATOM 4851 C CA . ARG B 1 253 ? 8.422 24.109 18.953 1 98.62 253 ARG B CA 1
ATOM 4852 C C . ARG B 1 253 ? 9.164 25.422 19.203 1 98.62 253 ARG B C 1
ATOM 4854 O O . ARG B 1 253 ? 8.539 26.453 19.406 1 98.62 253 ARG B O 1
ATOM 4861 N N . GLU B 1 254 ? 10.453 25.359 19.172 1 98.5 254 GLU B N 1
ATOM 4862 C CA . GLU B 1 254 ? 11.258 26.562 19.375 1 98.5 254 GLU B CA 1
ATOM 4863 C C . GLU B 1 254 ? 11.031 27.562 18.25 1 98.5 254 GLU B C 1
ATOM 4865 O O . GLU B 1 254 ? 10.891 28.766 18.5 1 98.5 254 GLU B O 1
ATOM 4870 N N . ILE B 1 255 ? 11.039 27.078 17.062 1 98.75 255 ILE B N 1
ATOM 4871 C CA . ILE B 1 255 ? 10.82 27.938 15.906 1 98.75 255 ILE B CA 1
ATOM 4872 C C . ILE B 1 255 ? 9.414 28.516 15.953 1 98.75 255 ILE B C 1
ATOM 4874 O O . ILE B 1 255 ? 9.227 29.719 15.727 1 98.75 255 ILE B O 1
ATOM 4878 N N . ALA B 1 256 ? 8.43 27.672 16.266 1 98.62 256 ALA B N 1
ATOM 4879 C CA . ALA B 1 256 ? 7.043 28.141 16.375 1 98.62 256 ALA B CA 1
ATOM 4880 C C . ALA B 1 256 ? 6.902 29.219 17.438 1 98.62 256 ALA B C 1
ATOM 4882 O O . ALA B 1 256 ? 6.191 30.203 17.25 1 98.62 256 ALA B O 1
ATOM 4883 N N . ALA B 1 257 ? 7.551 28.984 18.547 1 98.25 257 ALA B N 1
ATOM 4884 C CA . ALA B 1 257 ? 7.523 29.984 19.625 1 98.25 257 ALA B CA 1
ATOM 4885 C C . ALA B 1 257 ? 8.086 31.328 19.141 1 98.25 257 ALA B C 1
ATOM 4887 O O . ALA B 1 257 ? 7.543 32.375 19.469 1 98.25 257 ALA B O 1
ATOM 4888 N N . TYR B 1 258 ? 9.172 31.25 18.406 1 98.69 258 TYR B N 1
ATOM 4889 C CA . TYR B 1 258 ? 9.758 32.469 17.844 1 98.69 258 TYR B CA 1
ATOM 4890 C C . TYR B 1 258 ? 8.781 33.156 16.891 1 98.69 258 TYR B C 1
ATOM 4892 O O . TYR B 1 258 ? 8.609 34.375 16.953 1 98.69 258 TYR B O 1
ATOM 4900 N N . TYR B 1 259 ? 8.172 32.406 15.945 1 98.81 259 TYR B N 1
ATOM 4901 C CA . TYR B 1 259 ? 7.168 32.969 15.039 1 98.81 259 TYR B CA 1
ATOM 4902 C C . TYR B 1 259 ? 6.051 33.656 15.812 1 98.81 259 TYR B C 1
ATOM 4904 O O . TYR B 1 259 ? 5.699 34.781 15.523 1 98.81 259 TYR B O 1
ATOM 4912 N N . LEU B 1 260 ? 5.523 32.969 16.828 1 98.38 260 LEU B N 1
ATOM 4913 C CA . LEU B 1 260 ? 4.387 33.469 17.594 1 98.38 260 LEU B CA 1
ATOM 4914 C C . LEU B 1 260 ? 4.75 34.75 18.344 1 98.38 260 LEU B C 1
ATOM 4916 O O . LEU B 1 260 ? 3.916 35.656 18.484 1 98.38 260 LEU B O 1
ATOM 4920 N N . GLU B 1 261 ? 5.945 34.812 18.766 1 98.38 261 GLU B N 1
ATOM 4921 C CA . GLU B 1 261 ? 6.402 35.969 19.547 1 98.38 261 GLU B CA 1
ATOM 4922 C C . GLU B 1 261 ? 6.707 37.156 18.641 1 98.38 261 GLU B C 1
ATOM 4924 O O . GLU B 1 261 ? 6.457 38.281 19.016 1 98.38 261 GLU B O 1
ATOM 4929 N N . HIS B 1 262 ? 7.195 36.906 17.438 1 98.75 262 HIS B N 1
ATOM 4930 C CA . HIS B 1 262 ? 7.844 38 16.719 1 98.75 262 HIS B CA 1
ATOM 4931 C C . HIS B 1 262 ? 7.047 38.406 15.484 1 98.75 262 HIS B C 1
ATOM 4933 O O . HIS B 1 262 ? 7.293 39.469 14.898 1 98.75 262 HIS B O 1
ATOM 4939 N N . ILE B 1 263 ? 6.16 37.594 15.008 1 98.62 263 ILE B N 1
ATOM 4940 C CA . ILE B 1 263 ? 5.309 38 13.898 1 98.62 263 ILE B CA 1
ATOM 4941 C C . ILE B 1 263 ? 4.25 39 14.414 1 98.62 263 ILE B C 1
ATOM 4943 O O . ILE B 1 263 ? 3.41 38.625 15.242 1 98.62 263 ILE B O 1
ATOM 4947 N N . LYS B 1 264 ? 4.434 40.188 13.953 1 98 264 LYS B N 1
ATOM 4948 C CA . LYS B 1 264 ? 3.504 41.25 14.281 1 98 264 LYS B CA 1
ATOM 4949 C C . LYS B 1 264 ? 2.967 41.906 13.023 1 98 264 LYS B C 1
ATOM 4951 O O . LYS B 1 264 ? 3.592 42.844 12.484 1 98 264 LYS B O 1
ATOM 4956 N N . ASN B 1 265 ? 1.957 41.406 12.523 1 98 265 ASN B N 1
ATOM 4957 C CA . ASN B 1 265 ? 1.287 41.906 11.336 1 98 265 ASN B CA 1
ATOM 4958 C C . ASN B 1 265 ? -0.226 41.719 11.43 1 98 265 ASN B C 1
ATOM 4960 O O . ASN B 1 265 ? -0.724 40.594 11.547 1 98 265 ASN B O 1
ATOM 4964 N N . PRO B 1 266 ? -1 42.812 11.359 1 96.94 266 PRO B N 1
ATOM 4965 C CA . PRO B 1 266 ? -2.447 42.75 11.578 1 96.94 266 PRO B CA 1
ATOM 4966 C C . PRO B 1 266 ? -3.172 42 10.477 1 96.94 266 PRO B C 1
ATOM 4968 O O . PRO B 1 266 ? -4.328 41.594 10.648 1 96.94 266 PRO B O 1
ATOM 4971 N N . PHE B 1 267 ? -2.555 41.75 9.336 1 97.5 267 PHE B N 1
ATOM 4972 C CA . PHE B 1 267 ? -3.172 41.031 8.227 1 97.5 267 PHE B CA 1
ATOM 4973 C C . PHE B 1 267 ? -3.037 39.5 8.414 1 97.5 267 PHE B C 1
ATOM 4975 O O . PHE B 1 267 ? -3.662 38.719 7.695 1 97.5 267 PHE B O 1
ATOM 4982 N N . ILE B 1 268 ? -2.213 39.156 9.43 1 98 268 ILE B N 1
ATOM 4983 C CA . ILE B 1 268 ? -1.895 37.75 9.633 1 98 268 ILE B CA 1
ATOM 4984 C C . ILE B 1 268 ? -2.51 37.25 10.938 1 98 268 ILE B C 1
ATOM 4986 O O . ILE B 1 268 ? -2.229 37.812 12.008 1 98 268 ILE B O 1
ATOM 4990 N N . HIS B 1 269 ? -3.408 36.219 10.859 1 98.25 269 HIS B N 1
ATOM 4991 C CA . HIS B 1 269 ? -3.941 35.562 12.047 1 98.25 269 HIS B CA 1
ATOM 4992 C C . HIS B 1 269 ? -3.088 34.375 12.445 1 98.25 269 HIS B C 1
ATOM 4994 O O . HIS B 1 269 ? -2.984 33.406 11.688 1 98.25 269 HIS B O 1
ATOM 5000 N N . LEU B 1 270 ? -2.482 34.406 13.602 1 98.25 270 LEU B N 1
ATOM 5001 C CA . LEU B 1 270 ? -1.592 33.344 14.078 1 98.25 270 LEU B CA 1
ATOM 5002 C C . LEU B 1 270 ? -2.387 32.219 14.695 1 98.25 270 LEU B C 1
ATOM 5004 O O . LEU B 1 270 ? -3.508 32.406 15.172 1 98.25 270 LEU B O 1
ATOM 5008 N N . PRO B 1 271 ? -1.838 31 14.609 1 96.38 271 PRO B N 1
ATOM 5009 C CA . PRO B 1 271 ? -2.504 29.859 15.258 1 96.38 271 PRO B CA 1
ATOM 5010 C C . PRO B 1 271 ? -2.445 29.938 16.781 1 96.38 271 PRO B C 1
ATOM 5012 O O . PRO B 1 271 ? -1.544 30.578 17.344 1 96.38 271 PRO B O 1
ATOM 5015 N N . THR B 1 272 ? -3.432 29.281 17.375 1 95.81 272 THR B N 1
ATOM 5016 C CA . THR B 1 272 ? -3.5 29.203 18.828 1 95.81 272 THR B CA 1
ATOM 5017 C C . THR B 1 272 ? -2.91 27.891 19.344 1 95.81 272 THR B C 1
ATOM 5019 O O . THR B 1 272 ? -3.18 26.828 18.781 1 95.81 272 THR B O 1
ATOM 5022 N N . VAL B 1 273 ? -2.113 27.984 20.344 1 93.94 273 VAL B N 1
ATOM 5023 C CA . VAL B 1 273 ? -1.543 26.812 21 1 93.94 273 VAL B CA 1
ATOM 5024 C C . VAL B 1 273 ? -2.221 26.594 22.344 1 93.94 273 VAL B C 1
ATOM 5026 O O . VAL B 1 273 ? -2.213 27.469 23.203 1 93.94 273 VAL B O 1
ATOM 5029 N N . THR B 1 274 ? -2.818 25.484 22.547 1 90 274 THR B N 1
ATOM 5030 C CA . THR B 1 274 ? -3.531 25.188 23.797 1 90 274 THR B CA 1
ATOM 5031 C C . THR B 1 274 ? -2.578 24.641 24.844 1 90 274 THR B C 1
ATOM 5033 O O . THR B 1 274 ? -2.758 24.875 26.047 1 90 274 THR B O 1
ATOM 5036 N N . ASP B 1 275 ? -1.695 23.828 24.375 1 90.25 275 ASP B N 1
ATOM 5037 C CA . ASP B 1 275 ? -0.644 23.234 25.188 1 90.25 275 ASP B CA 1
ATOM 5038 C C . ASP B 1 275 ? 0.619 23 24.359 1 90.25 275 ASP B C 1
ATOM 5040 O O . ASP B 1 275 ? 0.569 22.344 23.312 1 90.25 275 ASP B O 1
ATOM 5044 N N . ASP B 1 276 ? 1.688 23.516 24.938 1 91.5 276 ASP B N 1
ATOM 5045 C CA . ASP B 1 276 ? 2.936 23.484 24.172 1 91.5 276 ASP B CA 1
ATOM 5046 C C . ASP B 1 276 ? 3.328 22.047 23.828 1 91.5 276 ASP B C 1
ATOM 5048 O O . ASP B 1 276 ? 3.715 21.766 22.688 1 91.5 276 ASP B O 1
ATOM 5052 N N . LYS B 1 277 ? 3.145 21.156 24.734 1 94.69 277 LYS B N 1
ATOM 5053 C CA . LYS B 1 277 ? 3.57 19.781 24.516 1 94.69 277 LYS B CA 1
ATOM 5054 C C . LYS B 1 277 ? 2.588 19.047 23.609 1 94.69 277 LYS B C 1
ATOM 5056 O O . LYS B 1 277 ? 2.918 18.016 23.031 1 94.69 277 LYS B O 1
ATOM 5061 N N . ALA B 1 278 ? 1.467 19.625 23.438 1 96.56 278 ALA B N 1
ATOM 5062 C CA . ALA B 1 278 ? 0.416 18.984 22.656 1 96.56 278 ALA B CA 1
ATOM 5063 C C . ALA B 1 278 ? 0.491 19.375 21.188 1 96.56 278 ALA B C 1
ATOM 5065 O O . ALA B 1 278 ? -0.291 18.891 20.359 1 96.56 278 ALA B O 1
ATOM 5066 N N . HIS B 1 279 ? 1.416 20.203 20.891 1 98.38 279 HIS B N 1
ATOM 5067 C CA . HIS B 1 279 ? 1.585 20.641 19.5 1 98.38 279 HIS B CA 1
ATOM 5068 C C . HIS B 1 279 ? 2.986 20.312 19 1 98.38 279 HIS B C 1
ATOM 5070 O O . HIS B 1 279 ? 3.98 20.766 19.578 1 98.38 279 HIS B O 1
ATOM 5076 N N . VAL B 1 280 ? 3.066 19.547 17.875 1 98.81 280 VAL B N 1
ATOM 5077 C CA . VAL B 1 280 ? 4.371 19.141 17.375 1 98.81 280 VAL B CA 1
ATOM 5078 C C . VAL B 1 280 ? 4.699 19.922 16.094 1 98.81 280 VAL B C 1
ATOM 5080 O O . VAL B 1 280 ? 5.742 19.703 15.477 1 98.81 280 VAL B O 1
ATOM 5083 N N . TRP B 1 281 ? 3.826 20.781 15.68 1 98.62 281 TRP B N 1
ATOM 5084 C CA . TRP B 1 281 ? 4.031 21.75 14.609 1 98.62 281 TRP B CA 1
ATOM 5085 C C . TRP B 1 281 ? 4.473 21.062 13.32 1 98.62 281 TRP B C 1
ATOM 5087 O O . TRP B 1 281 ? 5.477 21.453 12.719 1 98.62 281 TRP B O 1
ATOM 5097 N N . HIS B 1 282 ? 3.613 20.078 13 1 98.75 282 HIS B N 1
ATOM 5098 C CA . HIS B 1 282 ? 3.762 19.547 11.648 1 98.75 282 HIS B CA 1
ATOM 5099 C C . HIS B 1 282 ? 3.727 20.672 10.617 1 98.75 282 HIS B C 1
ATOM 5101 O O . HIS B 1 282 ? 4.488 20.656 9.648 1 98.75 282 HIS B O 1
ATOM 5107 N N . LEU B 1 283 ? 2.863 21.609 10.852 1 98.81 283 LEU B N 1
ATOM 5108 C CA . LEU B 1 283 ? 2.73 22.812 10.047 1 98.81 283 LEU B CA 1
ATOM 5109 C C . LEU B 1 283 ? 2.537 24.047 10.93 1 98.81 283 LEU B C 1
ATOM 5111 O O . LEU B 1 283 ? 1.939 23.953 12.008 1 98.81 283 LEU B O 1
ATOM 5115 N N . PHE B 1 284 ? 3.113 25.125 10.508 1 98.75 284 PHE B N 1
ATOM 5116 C CA . PHE B 1 284 ? 2.766 26.422 11.055 1 98.75 284 PHE B CA 1
ATOM 5117 C C . PHE B 1 284 ? 1.827 27.172 10.117 1 98.75 284 PHE B C 1
ATOM 5119 O O . PHE B 1 284 ? 2.275 27.828 9.164 1 98.75 284 PHE B O 1
ATOM 5126 N N . VAL B 1 285 ? 0.576 27.109 10.438 1 98.75 285 VAL B N 1
ATOM 5127 C CA . VAL B 1 285 ? -0.465 27.578 9.523 1 98.75 285 VAL B CA 1
ATOM 5128 C C . VAL B 1 285 ? -1.015 28.922 10.016 1 98.75 285 VAL B C 1
ATOM 5130 O O . VAL B 1 285 ? -1.475 29.031 11.156 1 98.75 285 VAL B O 1
ATOM 5133 N N . VAL B 1 286 ? -1.014 29.906 9.188 1 98.69 286 VAL B N 1
ATOM 5134 C CA . VAL B 1 286 ? -1.631 31.203 9.469 1 98.69 286 VAL B CA 1
ATOM 5135 C C . VAL B 1 286 ? -2.84 31.406 8.562 1 98.69 286 VAL B C 1
ATOM 5137 O O . VAL B 1 286 ? -3.051 30.641 7.617 1 98.69 286 VAL B O 1
ATOM 5140 N N . ARG B 1 287 ? -3.688 32.312 8.883 1 98.62 287 ARG B N 1
ATOM 5141 C CA . ARG B 1 287 ? -4.797 32.688 8.023 1 98.62 287 ARG B CA 1
ATOM 5142 C C . ARG B 1 287 ? -4.609 34.125 7.52 1 98.62 287 ARG B C 1
ATOM 5144 O O . ARG B 1 287 ? -4.211 35 8.281 1 98.62 287 ARG B O 1
ATOM 5151 N N . VAL B 1 288 ? -4.746 34.281 6.309 1 98.5 288 VAL B N 1
ATOM 5152 C CA . VAL B 1 288 ? -4.621 35.562 5.625 1 98.5 288 VAL B CA 1
ATOM 5153 C C . VAL B 1 288 ? -5.773 35.719 4.637 1 98.5 288 VAL B C 1
ATOM 5155 O O . VAL B 1 288 ? -5.965 34.906 3.748 1 98.5 288 VAL B O 1
ATOM 5158 N N . LYS B 1 289 ? -6.562 36.812 4.727 1 97.69 289 LYS B N 1
ATOM 5159 C CA . LYS B 1 289 ? -7.719 37.031 3.865 1 97.69 289 LYS B CA 1
ATOM 5160 C C . LYS B 1 289 ? -7.309 37.062 2.395 1 97.69 289 LYS B C 1
ATOM 5162 O O . LYS B 1 289 ? -7.922 36.406 1.554 1 97.69 289 LYS B O 1
ATOM 5167 N N . GLU B 1 290 ? -6.277 37.844 2.129 1 97.5 290 GLU B N 1
ATOM 5168 C CA . GLU B 1 290 ? -5.738 37.906 0.774 1 97.5 290 GLU B CA 1
ATOM 5169 C C . GLU B 1 290 ? -4.582 36.906 0.602 1 97.5 290 GLU B C 1
ATOM 5171 O O . GLU B 1 290 ? -3.465 37.312 0.273 1 97.5 290 GLU B O 1
ATOM 5176 N N . ARG B 1 291 ? -4.895 35.719 0.705 1 97.12 291 ARG B N 1
ATOM 5177 C CA . ARG B 1 291 ? -3.912 34.625 0.796 1 97.12 291 ARG B CA 1
ATOM 5178 C C . ARG B 1 291 ? -3.027 34.594 -0.446 1 97.12 291 ARG B C 1
ATOM 5180 O O . ARG B 1 291 ? -1.812 34.406 -0.342 1 97.12 291 ARG B O 1
ATOM 5187 N N . GLU B 1 292 ? -3.609 34.75 -1.672 1 97.75 292 GLU B N 1
ATOM 5188 C CA . GLU B 1 292 ? -2.846 34.656 -2.912 1 97.75 292 GLU B CA 1
ATOM 5189 C C . GLU B 1 292 ? -1.803 35.781 -2.986 1 97.75 292 GLU B C 1
ATOM 5191 O O . GLU B 1 292 ? -0.661 35.531 -3.385 1 97.75 292 GLU B O 1
ATOM 5196 N N . ALA B 1 293 ? -2.207 36.938 -2.607 1 98.25 293 ALA B N 1
ATOM 5197 C CA . ALA B 1 293 ? -1.287 38.094 -2.596 1 98.25 293 ALA B CA 1
ATOM 5198 C C . ALA B 1 293 ? -0.15 37.875 -1.604 1 98.25 293 ALA B C 1
ATOM 5200 O O . ALA B 1 293 ? 1.004 38.188 -1.886 1 98.25 293 ALA B O 1
ATOM 5201 N N . PHE B 1 294 ? -0.491 37.375 -0.494 1 98.62 294 PHE B N 1
ATOM 5202 C CA . PHE B 1 294 ? 0.488 37.094 0.55 1 98.62 294 PHE B CA 1
ATOM 5203 C C . PHE B 1 294 ? 1.497 36.031 0.08 1 98.62 294 PHE B C 1
ATOM 5205 O O . PHE B 1 294 ? 2.705 36.219 0.236 1 98.62 294 PHE B O 1
ATOM 5212 N N . GLN B 1 295 ? 1.06 34.938 -0.509 1 98.56 295 GLN B N 1
ATOM 5213 C CA . GLN B 1 295 ? 1.938 33.875 -1.025 1 98.56 295 GLN B CA 1
ATOM 5214 C C . GLN B 1 295 ? 2.855 34.438 -2.117 1 98.56 295 GLN B C 1
ATOM 5216 O O . GLN B 1 295 ? 4.047 34.094 -2.152 1 98.56 295 GLN B O 1
ATOM 5221 N N . TYR B 1 296 ? 2.275 35.156 -3.07 1 98.44 296 TYR B N 1
ATOM 5222 C CA . TYR B 1 296 ? 3.057 35.781 -4.145 1 98.44 296 TYR B CA 1
ATOM 5223 C C . TYR B 1 296 ? 4.16 36.656 -3.584 1 98.44 296 TYR B C 1
ATOM 5225 O O . TYR B 1 296 ? 5.312 36.562 -4.016 1 98.44 296 TYR B O 1
ATOM 5233 N N . TYR B 1 297 ? 3.82 37.5 -2.637 1 98.5 297 TYR B N 1
ATOM 5234 C CA . TYR B 1 297 ? 4.777 38.375 -1.991 1 98.5 297 TYR B CA 1
ATOM 5235 C C . TYR B 1 297 ? 5.918 37.594 -1.361 1 98.5 297 TYR B C 1
ATOM 5237 O O . TYR B 1 297 ? 7.09 37.906 -1.569 1 98.5 297 TYR B O 1
ATOM 5245 N N . LEU B 1 298 ? 5.574 36.562 -0.533 1 98.75 298 LEU B N 1
ATOM 5246 C CA . LEU B 1 298 ? 6.609 35.75 0.125 1 98.75 298 LEU B CA 1
ATOM 5247 C C . LEU B 1 298 ? 7.492 35.062 -0.902 1 98.75 298 LEU B C 1
ATOM 5249 O O . LEU B 1 298 ? 8.695 34.906 -0.695 1 98.75 298 LEU B O 1
ATOM 5253 N N . ALA B 1 299 ? 6.852 34.594 -1.982 1 98.62 299 ALA B N 1
ATOM 5254 C CA . ALA B 1 299 ? 7.629 33.969 -3.057 1 98.62 299 ALA B CA 1
ATOM 5255 C C . ALA B 1 299 ? 8.633 34.969 -3.641 1 98.62 299 ALA B C 1
ATOM 5257 O O . ALA B 1 299 ? 9.766 34.594 -3.957 1 98.62 299 ALA B O 1
ATOM 5258 N N . GLU B 1 300 ? 8.25 36.188 -3.855 1 98.12 300 GLU B N 1
ATOM 5259 C CA . GLU B 1 300 ? 9.148 37.219 -4.344 1 98.12 300 GLU B CA 1
ATOM 5260 C C . GLU B 1 300 ? 10.297 37.469 -3.375 1 98.12 300 GLU B C 1
ATOM 5262 O O . GLU B 1 300 ? 11.383 37.906 -3.781 1 98.12 300 GLU B O 1
ATOM 5267 N N . GLN B 1 301 ? 10.016 37.219 -2.123 1 98.19 301 GLN B N 1
ATOM 5268 C CA . GLN B 1 301 ? 11.062 37.312 -1.109 1 98.19 301 GLN B CA 1
ATOM 5269 C C . GLN B 1 301 ? 11.852 36.031 -1.002 1 98.19 301 GLN B C 1
ATOM 5271 O O . GLN B 1 301 ? 12.648 35.844 -0.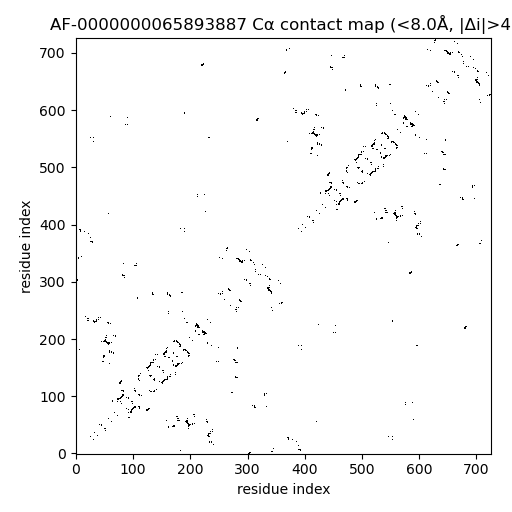079 1 98.19 301 GLN B O 1
ATOM 5276 N N . ASN B 1 302 ? 11.578 35.031 -1.831 1 98.44 302 ASN B N 1
ATOM 5277 C CA . ASN B 1 302 ? 12.266 33.75 -1.895 1 98.44 302 ASN B CA 1
ATOM 5278 C C . ASN B 1 302 ? 11.93 32.875 -0.688 1 98.44 302 ASN B C 1
ATOM 5280 O O . ASN B 1 302 ? 12.797 32.188 -0.156 1 98.44 302 ASN B O 1
ATOM 5284 N N . ILE B 1 303 ? 10.734 33.031 -0.169 1 98.81 303 ILE B N 1
ATOM 5285 C CA . ILE B 1 303 ? 10.203 32.156 0.891 1 98.81 303 ILE B CA 1
ATOM 5286 C C . ILE B 1 303 ? 9.047 31.328 0.351 1 98.81 303 ILE B C 1
ATOM 5288 O O . ILE B 1 303 ? 8.023 31.875 -0.07 1 98.81 303 ILE B O 1
ATOM 5292 N N . GLN B 1 304 ? 9.234 30.016 0.361 1 98.69 304 GLN B N 1
ATOM 5293 C CA . GLN B 1 304 ? 8.203 29.109 -0.148 1 98.69 304 GLN B CA 1
ATOM 5294 C C . GLN B 1 304 ? 7.117 28.875 0.9 1 98.69 304 GLN B C 1
ATOM 5296 O O . GLN B 1 304 ? 7.418 28.703 2.084 1 98.69 304 GLN B O 1
ATOM 5301 N N . THR B 1 305 ? 5.863 28.922 0.505 1 98.69 305 THR B N 1
ATOM 5302 C CA . THR B 1 305 ? 4.707 28.578 1.325 1 98.69 305 THR B CA 1
ATOM 5303 C C . THR B 1 305 ? 3.836 27.531 0.622 1 98.69 305 THR B C 1
ATOM 5305 O O . THR B 1 305 ? 3.982 27.312 -0.581 1 98.69 305 THR B O 1
ATOM 5308 N N . LEU B 1 306 ? 3.066 26.828 1.367 1 98.38 306 LEU B N 1
ATOM 5309 C CA . LEU B 1 306 ? 2.084 25.891 0.83 1 98.38 306 LEU B CA 1
ATOM 5310 C C . LEU B 1 306 ? 0.714 26.125 1.46 1 98.38 306 LEU B C 1
ATOM 5312 O O . LEU B 1 306 ? 0.592 26.859 2.436 1 98.38 306 LEU B O 1
ATOM 5316 N N . ILE B 1 307 ? -0.319 25.594 0.842 1 98.5 307 ILE B N 1
ATOM 5317 C CA . ILE B 1 307 ? -1.682 25.688 1.357 1 98.5 307 ILE B CA 1
ATOM 5318 C C . ILE B 1 307 ? -2.152 24.297 1.806 1 98.5 307 ILE B C 1
ATOM 5320 O O . ILE B 1 307 ? -2.15 23.359 1.018 1 98.5 307 ILE B O 1
ATOM 5324 N N . HIS B 1 308 ? -2.498 24.156 3.066 1 98.12 308 HIS B N 1
ATOM 5325 C CA . HIS B 1 308 ? -3.053 22.922 3.633 1 98.12 308 HIS B CA 1
ATOM 5326 C C . HIS B 1 308 ? -4.402 23.188 4.293 1 98.12 308 HIS B C 1
ATOM 5328 O O . HIS B 1 308 ? -4.465 23.5 5.484 1 98.12 308 HIS B O 1
ATOM 5334 N N . TYR B 1 309 ? -5.449 23.125 3.629 1 97.25 309 TYR B N 1
ATOM 5335 C CA . TYR B 1 309 ? -5.645 22.734 2.236 1 97.25 309 TYR B CA 1
ATOM 5336 C C . TYR B 1 309 ? -6.547 23.734 1.517 1 97.25 309 TYR B C 1
ATOM 5338 O O . TYR B 1 309 ? -7.367 24.391 2.145 1 97.25 309 TYR B O 1
ATOM 5346 N N . PRO B 1 310 ? -6.539 23.828 0.255 1 97.75 310 PRO B N 1
ATOM 5347 C CA . PRO B 1 310 ? -7.238 24.891 -0.476 1 97.75 310 PRO B CA 1
ATOM 5348 C C . PRO B 1 310 ? -8.727 24.609 -0.638 1 97.75 310 PRO B C 1
ATOM 5350 O O . PRO B 1 310 ? -9.523 25.547 -0.754 1 97.75 310 PRO B O 1
ATOM 5353 N N . ILE B 1 311 ? -9.141 23.328 -0.715 1 97.75 311 ILE B N 1
ATOM 5354 C CA . ILE B 1 311 ? -10.539 22.953 -0.921 1 97.75 311 ILE B CA 1
ATOM 5355 C C . ILE B 1 311 ? -10.992 22.016 0.2 1 97.75 311 ILE B C 1
ATOM 5357 O O . ILE B 1 311 ? -10.406 20.953 0.406 1 97.75 311 ILE B O 1
ATOM 5361 N N . PRO B 1 312 ? -12 22.5 0.967 1 98 312 PRO B N 1
ATOM 5362 C CA . PRO B 1 312 ? -12.492 21.562 1.994 1 98 312 PRO B CA 1
ATOM 5363 C C . PRO B 1 312 ? -13.062 20.281 1.406 1 98 312 PRO B C 1
ATOM 5365 O O . PRO B 1 312 ? -13.555 20.281 0.275 1 98 312 PRO B O 1
ATOM 5368 N N . PRO B 1 313 ? -13.062 19.234 2.156 1 97.81 313 PRO B N 1
ATOM 5369 C CA . PRO B 1 313 ? -13.508 17.938 1.636 1 97.81 313 PRO B CA 1
ATOM 5370 C C . PRO B 1 313 ? -14.922 17.984 1.06 1 97.81 313 PRO B C 1
ATOM 5372 O O . PRO B 1 313 ? -15.18 17.406 0 1 97.81 313 PRO B O 1
ATOM 5375 N N . HIS B 1 314 ? -15.844 18.75 1.678 1 98.06 314 HIS B N 1
ATOM 5376 C CA . HIS B 1 314 ? -17.25 18.734 1.262 1 98.06 314 HIS B CA 1
ATOM 5377 C C . HIS B 1 314 ? -17.438 19.5 -0.045 1 98.06 314 HIS B C 1
ATOM 5379 O O . HIS B 1 314 ? -18.5 19.406 -0.662 1 98.06 314 HIS B O 1
ATOM 5385 N N . LYS B 1 315 ? -16.391 20.188 -0.499 1 97.88 315 LYS B N 1
ATOM 5386 C CA . LYS B 1 315 ? -16.484 20.922 -1.758 1 97.88 315 LYS B CA 1
ATOM 5387 C C . LYS B 1 315 ? -15.703 20.219 -2.863 1 97.88 315 LYS B C 1
ATOM 5389 O O . LYS B 1 315 ? -15.57 20.734 -3.971 1 97.88 315 LYS B O 1
ATOM 5394 N N . GLN B 1 316 ? -15.172 19.047 -2.611 1 98.12 316 GLN B N 1
ATOM 5395 C CA . GLN B 1 316 ? -14.469 18.25 -3.613 1 98.12 316 GLN B CA 1
ATOM 5396 C C . GLN B 1 316 ? -15.453 17.547 -4.551 1 98.12 316 GLN B C 1
ATOM 5398 O O . GLN B 1 316 ? -16.5 17.062 -4.113 1 98.12 316 GLN B O 1
ATOM 5403 N N . LYS B 1 317 ? -15.055 17.375 -5.828 1 97.56 317 LYS B N 1
ATOM 5404 C CA . LYS B 1 317 ? -15.867 16.625 -6.789 1 97.56 317 LYS B CA 1
ATOM 5405 C C . LYS B 1 317 ? -16.078 15.188 -6.332 1 97.56 317 LYS B C 1
ATOM 5407 O O . LYS B 1 317 ? -17.141 14.602 -6.59 1 97.56 317 LYS B O 1
ATOM 5412 N N . ALA B 1 318 ? -15.141 14.617 -5.629 1 97.94 318 ALA B N 1
ATOM 5413 C CA . ALA B 1 318 ? -15.211 13.25 -5.121 1 97.94 318 ALA B CA 1
ATOM 5414 C C . ALA B 1 318 ? -16.375 13.086 -4.152 1 97.94 318 ALA B C 1
ATOM 5416 O O . ALA B 1 318 ? -16.859 11.969 -3.92 1 97.94 318 ALA B O 1
ATOM 5417 N N . TYR B 1 319 ? -16.797 14.195 -3.564 1 98.12 319 TYR B N 1
ATOM 5418 C CA . TYR B 1 319 ? -17.938 14.188 -2.639 1 98.12 319 TYR B CA 1
ATOM 5419 C C . TYR B 1 319 ? -19.016 15.164 -3.092 1 98.12 319 TYR B C 1
ATOM 5421 O O . TYR B 1 319 ? -19.469 15.992 -2.305 1 98.12 319 TYR B O 1
ATOM 5429 N N . SER B 1 320 ? -19.422 15.047 -4.242 1 97.06 320 SER B N 1
ATOM 5430 C CA . SER B 1 320 ? -20.391 15.938 -4.855 1 97.06 320 SER B CA 1
ATOM 5431 C C . SER B 1 320 ? -21.734 15.875 -4.133 1 97.06 320 SER B C 1
ATOM 5433 O O . SER B 1 320 ? -22.531 16.812 -4.215 1 97.06 320 SER B O 1
ATOM 5435 N N . GLU B 1 321 ? -21.891 14.789 -3.396 1 96 321 GLU B N 1
ATOM 5436 C CA . GLU B 1 321 ? -23.125 14.641 -2.629 1 96 321 GLU B CA 1
ATOM 5437 C C . GLU B 1 321 ? -23.234 15.711 -1.54 1 96 321 GLU B C 1
ATOM 5439 O O . GLU B 1 321 ? -24.328 15.977 -1.029 1 96 321 GLU B O 1
ATOM 5444 N N . TRP B 1 322 ? -22.094 16.359 -1.179 1 96.94 322 TRP B N 1
ATOM 5445 C CA . TRP B 1 322 ? -22.094 17.391 -0.146 1 96.94 322 TRP B CA 1
ATOM 5446 C C . TRP B 1 322 ? -22.094 18.797 -0.766 1 96.94 322 TRP B C 1
ATOM 5448 O O . TRP B 1 322 ? -22.016 19.797 -0.054 1 96.94 322 TRP B O 1
ATOM 5458 N N . GLN B 1 323 ? -22.188 18.906 -2.035 1 91.19 323 GLN B N 1
ATOM 5459 C CA . GLN B 1 323 ? -21.969 20.156 -2.766 1 91.19 323 GLN B CA 1
ATOM 5460 C C . GLN B 1 323 ? -22.891 21.25 -2.264 1 91.19 323 GLN B C 1
ATOM 5462 O O . GLN B 1 323 ? -22.516 22.422 -2.246 1 91.19 323 GLN B O 1
ATOM 5467 N N . GLN B 1 324 ? -24.078 20.922 -1.77 1 94.38 324 GLN B N 1
ATOM 5468 C CA . GLN B 1 324 ? -25.047 21.906 -1.346 1 94.38 324 GLN B CA 1
ATOM 5469 C C . GLN B 1 324 ? -24.953 22.172 0.154 1 94.38 324 GLN B C 1
ATOM 5471 O O . GLN B 1 324 ? -25.625 23.078 0.677 1 94.38 324 GLN B O 1
ATOM 5476 N N . GLU B 1 325 ? -24.078 21.406 0.823 1 96.31 325 GLU B N 1
ATOM 5477 C CA . GLU B 1 325 ? -23.891 21.609 2.256 1 96.31 325 GLU B CA 1
ATOM 5478 C C . GLU B 1 325 ? -22.938 22.766 2.531 1 96.31 325 GLU B C 1
ATOM 5480 O O . GLU B 1 325 ? -22.156 23.141 1.664 1 96.31 325 GLU B O 1
ATOM 5485 N N . SER B 1 326 ? -23.234 23.375 3.697 1 97.38 326 SER B N 1
ATOM 5486 C CA . SER B 1 326 ? -22.391 24.5 4.086 1 97.38 326 SER B CA 1
ATOM 5487 C C . SER B 1 326 ? -21.766 24.266 5.457 1 97.38 326 SER B C 1
ATOM 5489 O O . SER B 1 326 ? -22.438 23.859 6.395 1 97.38 326 SER B O 1
ATOM 5491 N N . PHE B 1 327 ? -20.547 24.422 5.539 1 98.56 327 PHE B N 1
ATOM 5492 C CA . PHE B 1 327 ? -19.734 24.453 6.75 1 98.56 327 PHE B CA 1
ATOM 5493 C C . PHE B 1 327 ? -18.891 25.719 6.816 1 98.56 327 PHE B C 1
ATOM 5495 O O . PHE B 1 327 ? -17.703 25.703 6.48 1 98.56 327 PHE B O 1
ATOM 5502 N N . PRO B 1 328 ? -19.438 26.781 7.277 1 98.44 328 PRO B N 1
ATOM 5503 C CA . PRO B 1 328 ? -18.875 28.125 7.105 1 98.44 328 PRO B CA 1
ATOM 5504 C C . PRO B 1 328 ? -17.484 28.266 7.742 1 98.44 328 PRO B C 1
ATOM 5506 O O . PRO B 1 328 ? -16.625 28.953 7.195 1 98.44 328 PRO B O 1
ATOM 5509 N N . ILE B 1 329 ? -17.297 27.656 8.891 1 98.75 329 ILE B N 1
ATOM 5510 C CA . ILE B 1 329 ? -15.992 27.797 9.539 1 98.75 329 ILE B CA 1
ATOM 5511 C C . ILE B 1 329 ? -14.93 27.078 8.719 1 98.75 329 ILE B C 1
ATOM 5513 O O . ILE B 1 329 ? -13.859 27.625 8.461 1 98.75 329 ILE B O 1
ATOM 5517 N N . SER B 1 330 ? -15.25 25.859 8.32 1 98.62 330 SER B N 1
ATOM 5518 C CA . SER B 1 330 ? -14.336 25.109 7.461 1 98.62 330 SER B CA 1
ATOM 5519 C C . SER B 1 330 ? -14.047 25.875 6.172 1 98.62 330 SER B C 1
ATOM 5521 O O . SER B 1 330 ? -12.891 25.969 5.746 1 98.62 330 SER B O 1
ATOM 5523 N N . GLU B 1 331 ? -15.055 26.422 5.543 1 98.5 331 GLU B N 1
ATOM 5524 C CA . GLU B 1 331 ? -14.906 27.172 4.301 1 98.5 331 GLU B CA 1
ATOM 5525 C C . GLU B 1 331 ? -14 28.375 4.496 1 98.5 331 GLU B C 1
ATOM 5527 O O . GLU B 1 331 ? -13.141 28.656 3.66 1 98.5 331 GLU B O 1
ATOM 5532 N N . GLN B 1 332 ? -14.203 29.047 5.605 1 98.62 332 GLN B N 1
ATOM 5533 C CA . GLN B 1 332 ? -13.352 30.188 5.902 1 98.62 332 GLN B CA 1
ATOM 5534 C C . GLN B 1 332 ? -11.898 29.75 6.086 1 98.62 332 GLN B C 1
ATOM 5536 O O . GLN B 1 332 ? -10.984 30.359 5.516 1 98.62 332 GLN B O 1
ATOM 5541 N N . ILE B 1 333 ? -11.688 28.719 6.863 1 98.69 333 ILE B N 1
ATOM 5542 C CA . ILE B 1 333 ? -10.344 28.219 7.117 1 98.69 333 ILE B CA 1
ATOM 5543 C C . ILE B 1 333 ? -9.664 27.859 5.797 1 98.69 333 ILE B C 1
ATOM 5545 O O . ILE B 1 333 ? -8.586 28.375 5.484 1 98.69 333 ILE B O 1
ATOM 5549 N N . HIS B 1 334 ? -10.297 27.078 4.977 1 98.56 334 HIS B N 1
ATOM 5550 C CA . HIS B 1 334 ? -9.695 26.578 3.746 1 98.56 334 HIS B CA 1
ATOM 5551 C C . HIS B 1 334 ? -9.422 27.719 2.766 1 98.56 334 HIS B C 1
ATOM 5553 O O . HIS B 1 334 ? -8.492 27.641 1.964 1 98.56 334 HIS B O 1
ATOM 5559 N N . SER B 1 335 ? -10.148 28.828 2.854 1 98.31 335 SER B N 1
ATOM 5560 C CA . SER B 1 335 ? -9.961 29.953 1.936 1 98.31 335 SER B CA 1
ATOM 5561 C C . SER B 1 335 ? -8.812 30.844 2.389 1 98.31 335 SER B C 1
ATOM 5563 O O . SER B 1 335 ? -8.273 31.625 1.596 1 98.31 335 SER B O 1
ATOM 5565 N N . GLU B 1 336 ? -8.367 30.688 3.67 1 98.75 336 GLU B N 1
ATOM 5566 C CA . GLU B 1 336 ? -7.473 31.719 4.203 1 98.75 336 GLU B CA 1
ATOM 5567 C C . GLU B 1 336 ? -6.133 31.109 4.617 1 98.75 336 GLU B C 1
ATOM 5569 O O . GLU B 1 336 ? -5.16 31.844 4.828 1 98.75 336 GLU B O 1
ATOM 5574 N N . VAL B 1 337 ? -5.98 29.828 4.734 1 98.62 337 VAL B N 1
ATOM 5575 C CA . VAL B 1 337 ? -4.836 29.219 5.387 1 98.62 337 VAL B CA 1
ATOM 5576 C C . VAL B 1 337 ? -3.621 29.266 4.461 1 98.62 337 VAL B C 1
ATOM 5578 O O . VAL B 1 337 ? -3.752 29.109 3.246 1 98.62 337 VAL B O 1
ATOM 5581 N N . VAL B 1 338 ? -2.5 29.531 5.035 1 98.62 338 VAL B N 1
ATOM 5582 C CA . VAL B 1 338 ? -1.176 29.469 4.426 1 98.62 338 VAL B CA 1
ATOM 5583 C C . VAL B 1 338 ? -0.172 28.891 5.43 1 98.62 338 VAL B C 1
ATOM 5585 O O . VAL B 1 338 ? -0.134 29.328 6.586 1 98.62 338 VAL B O 1
ATOM 5588 N N . SER B 1 339 ? 0.578 27.938 5 1 98.81 339 SER B N 1
ATOM 5589 C CA . SER B 1 339 ? 1.588 27.328 5.863 1 98.81 339 SER B CA 1
ATOM 5590 C C . SER B 1 339 ? 2.957 27.953 5.641 1 98.81 339 SER B C 1
ATOM 5592 O O . SER B 1 339 ? 3.477 27.953 4.52 1 98.81 339 SER B O 1
ATOM 5594 N N . LEU B 1 340 ? 3.578 28.469 6.656 1 98.88 340 LEU B N 1
ATOM 5595 C CA . LEU B 1 340 ? 4.938 29 6.629 1 98.88 340 LEU B CA 1
ATOM 5596 C C . LEU B 1 340 ? 5.957 27.875 6.809 1 98.88 340 LEU B C 1
ATOM 5598 O O . LEU B 1 340 ? 5.637 26.828 7.355 1 98.88 340 LEU B O 1
ATOM 5602 N N . PRO B 1 341 ? 7.164 28.094 6.305 1 98.81 341 PRO B N 1
ATOM 5603 C CA . PRO B 1 341 ? 8.188 27.062 6.488 1 98.81 341 PRO B CA 1
ATOM 5604 C C . PRO B 1 341 ? 8.484 26.781 7.961 1 98.81 341 PRO B C 1
ATOM 5606 O O . PRO B 1 341 ? 8.609 27.719 8.758 1 98.81 341 PRO B O 1
ATOM 5609 N N . ILE B 1 342 ? 8.523 25.594 8.328 1 98.75 342 ILE B N 1
ATOM 5610 C CA . ILE B 1 342 ? 8.953 25.156 9.656 1 98.75 342 ILE B CA 1
ATOM 5611 C C . ILE B 1 342 ? 9.547 23.766 9.586 1 98.75 342 ILE B C 1
ATOM 5613 O O . ILE B 1 342 ? 8.945 22.844 9 1 98.75 342 ILE B O 1
ATOM 5617 N N . SER B 1 343 ? 10.719 23.531 10.055 1 97.62 343 SER B N 1
ATOM 5618 C CA . SER B 1 343 ? 11.422 22.266 10.047 1 97.62 343 SER B CA 1
ATOM 5619 C C . SER B 1 343 ? 12.531 22.234 11.094 1 97.62 343 SER B C 1
ATOM 5621 O O . SER B 1 343 ? 12.992 23.281 11.547 1 97.62 343 SER B O 1
ATOM 5623 N N . PRO B 1 344 ? 12.969 21.047 11.422 1 98.44 344 PRO B N 1
ATOM 5624 C CA . PRO B 1 344 ? 14.023 20.953 12.438 1 98.44 344 PRO B CA 1
ATOM 5625 C C . PRO B 1 344 ? 15.383 21.422 11.922 1 98.44 344 PRO B C 1
ATOM 5627 O O . PRO B 1 344 ? 16.328 21.578 12.703 1 98.44 344 PRO B O 1
ATOM 5630 N N . VAL B 1 345 ? 15.469 21.781 10.609 1 98.38 345 VAL B N 1
ATOM 5631 C CA . VAL B 1 345 ? 16.797 22.062 10.07 1 98.38 345 VAL B CA 1
ATOM 5632 C C . VAL B 1 345 ? 16.875 23.531 9.656 1 98.38 345 VAL B C 1
ATOM 5634 O O . VAL B 1 345 ? 17.844 23.953 9.023 1 98.38 345 VAL B O 1
ATOM 5637 N N . MET B 1 346 ? 15.859 24.297 9.961 1 98.5 346 MET B N 1
ATOM 5638 C CA . MET B 1 346 ? 15.914 25.719 9.633 1 98.5 346 MET B CA 1
ATOM 5639 C C . MET B 1 346 ? 16.938 26.453 10.5 1 98.5 346 MET B C 1
ATOM 5641 O O . MET B 1 346 ? 17 26.219 11.711 1 98.5 346 MET B O 1
ATOM 5645 N N . SER B 1 347 ? 17.734 27.297 9.891 1 98 347 SER B N 1
ATOM 5646 C CA . SER B 1 347 ? 18.688 28.094 10.641 1 98 347 SER B CA 1
ATOM 5647 C C . SER B 1 347 ? 18 29.281 11.32 1 98 347 SER B C 1
ATOM 5649 O O . SER B 1 347 ? 16.891 29.641 10.953 1 98 347 SER B O 1
ATOM 5651 N N . ARG B 1 348 ? 18.719 29.828 12.289 1 97.75 348 ARG B N 1
ATOM 5652 C CA . ARG B 1 348 ? 18.203 31.016 12.953 1 97.75 348 ARG B CA 1
ATOM 5653 C C . ARG B 1 348 ? 18 32.156 11.953 1 97.75 348 ARG B C 1
ATOM 5655 O O . ARG B 1 348 ? 17.016 32.875 12.031 1 97.75 348 ARG B O 1
ATOM 5662 N N . GLU B 1 349 ? 18.891 32.25 11.047 1 98.19 349 GLU B N 1
ATOM 5663 C CA . GLU B 1 349 ? 18.812 33.312 10.023 1 98.19 349 GLU B CA 1
ATOM 5664 C C . GLU B 1 349 ? 17.578 33.125 9.156 1 98.19 349 GLU B C 1
ATOM 5666 O O . GLU B 1 349 ? 16.891 34.125 8.844 1 98.19 349 GLU B O 1
ATOM 5671 N N . GLU B 1 350 ? 17.312 31.938 8.742 1 98.62 350 GLU B N 1
ATOM 5672 C CA . GLU B 1 350 ? 16.125 31.656 7.934 1 98.62 350 GLU B CA 1
ATOM 5673 C C . GLU B 1 350 ? 14.859 32 8.695 1 98.62 350 GLU B C 1
ATOM 5675 O O . GLU B 1 350 ? 13.938 32.625 8.133 1 98.62 350 GLU B O 1
ATOM 5680 N N . VAL B 1 351 ? 14.82 31.641 9.969 1 98.75 351 VAL B N 1
ATOM 5681 C CA . VAL B 1 351 ? 13.664 31.891 10.82 1 98.75 351 VAL B CA 1
ATOM 5682 C C . VAL B 1 351 ? 13.438 33.406 10.945 1 98.75 351 VAL B C 1
ATOM 5684 O O . VAL B 1 351 ? 12.305 33.875 10.789 1 98.75 351 VAL B O 1
ATOM 5687 N N . GLU B 1 352 ? 14.492 34.125 11.164 1 98.69 352 GLU B N 1
ATOM 5688 C CA . GLU B 1 352 ? 14.414 35.594 11.297 1 98.69 352 GLU B CA 1
ATOM 5689 C C . GLU B 1 352 ? 13.969 36.25 9.984 1 98.69 352 GLU B C 1
ATOM 5691 O O . GLU B 1 352 ? 13.188 37.188 9.992 1 98.69 352 GLU B O 1
ATOM 5696 N N . ARG B 1 353 ? 14.453 35.688 8.906 1 98.62 353 ARG B N 1
ATOM 5697 C CA . ARG B 1 353 ? 14.094 36.219 7.594 1 98.62 353 ARG B CA 1
ATOM 5698 C C . ARG B 1 353 ? 12.602 36.031 7.32 1 98.62 353 ARG B C 1
ATOM 5700 O O . ARG B 1 353 ? 11.953 36.906 6.746 1 98.62 353 ARG B O 1
ATOM 5707 N N . VAL B 1 354 ? 12.047 34.875 7.691 1 98.88 354 VAL B N 1
ATOM 5708 C CA . VAL B 1 354 ? 10.625 34.625 7.512 1 98.88 354 VAL B CA 1
ATOM 5709 C C . VAL B 1 354 ? 9.812 35.656 8.312 1 98.88 354 VAL B C 1
ATOM 5711 O O . VAL B 1 354 ? 8.883 36.25 7.793 1 98.88 354 VAL B O 1
ATOM 5714 N N . VAL B 1 355 ? 10.211 35.875 9.555 1 98.81 355 VAL B N 1
ATOM 5715 C CA . VAL B 1 355 ? 9.5 36.812 10.438 1 98.81 355 VAL B CA 1
ATOM 5716 C C . VAL B 1 355 ? 9.555 38.219 9.852 1 98.81 355 VAL B C 1
ATOM 5718 O O . VAL B 1 355 ? 8.539 38.906 9.805 1 98.81 355 VAL B O 1
ATOM 5721 N N . GLU B 1 356 ? 10.727 38.594 9.375 1 98.62 356 GLU B N 1
ATOM 5722 C CA . GLU B 1 356 ? 10.906 39.938 8.805 1 98.62 356 GLU B CA 1
ATOM 5723 C C . GLU B 1 356 ? 10.016 40.125 7.578 1 98.62 356 GLU B C 1
ATOM 5725 O O . GLU B 1 356 ? 9.344 41.156 7.449 1 98.62 356 GLU B O 1
ATOM 5730 N N . ALA B 1 357 ? 10.086 39.125 6.707 1 98.75 357 ALA B N 1
ATOM 5731 C CA . ALA B 1 357 ? 9.281 39.219 5.488 1 98.75 357 ALA B CA 1
ATOM 5732 C C . ALA B 1 357 ? 7.793 39.281 5.816 1 98.75 357 ALA B C 1
ATOM 5734 O O . ALA B 1 357 ? 7.055 40.062 5.227 1 98.75 357 ALA B O 1
ATOM 5735 N N . VAL B 1 358 ? 7.336 38.469 6.773 1 98.81 358 VAL B N 1
ATOM 5736 C CA . VAL B 1 358 ? 5.926 38.406 7.145 1 98.81 358 VAL B CA 1
ATOM 5737 C C . VAL B 1 358 ? 5.508 39.75 7.746 1 98.81 358 VAL B C 1
ATOM 5739 O O . VAL B 1 358 ? 4.438 40.281 7.422 1 98.81 358 VAL B O 1
ATOM 5742 N N . ASN B 1 359 ? 6.352 40.344 8.57 1 98.62 359 ASN B N 1
ATOM 5743 C CA . ASN B 1 359 ? 6.035 41.594 9.242 1 98.62 359 ASN B CA 1
ATOM 5744 C C . ASN B 1 359 ? 6.004 42.75 8.266 1 98.62 359 ASN B C 1
ATOM 5746 O O . ASN B 1 359 ? 5.359 43.781 8.523 1 98.62 359 ASN B O 1
ATOM 5750 N N . ARG B 1 360 ? 6.641 42.594 7.102 1 98 360 ARG B N 1
ATOM 5751 C CA . ARG B 1 360 ? 6.727 43.688 6.121 1 98 360 ARG B CA 1
ATOM 5752 C C . ARG B 1 360 ? 5.574 43.594 5.125 1 98 360 ARG B C 1
ATOM 5754 O O . ARG B 1 360 ? 5.336 44.562 4.371 1 98 360 ARG B O 1
ATOM 5761 N N . TYR B 1 361 ? 4.922 42.531 5.094 1 97.88 361 TYR B N 1
ATOM 5762 C CA . TYR B 1 361 ? 3.814 42.406 4.156 1 97.88 361 TYR B CA 1
ATOM 5763 C C . TYR B 1 361 ? 2.77 43.469 4.367 1 97.88 361 TYR B C 1
ATOM 5765 O O . TYR B 1 361 ? 2.324 43.719 5.492 1 97.88 361 TYR B O 1
ATOM 5773 N N . GLY B 1 362 ? 2.348 44.094 3.244 1 92.69 362 GLY B N 1
ATOM 5774 C CA . GLY B 1 362 ? 1.329 45.125 3.297 1 92.69 362 GLY B CA 1
ATOM 5775 C C . GLY B 1 362 ? 1.9 46.5 3.545 1 92.69 362 GLY B C 1
ATOM 5776 O O . GLY B 1 362 ? 1.152 47.469 3.688 1 92.69 362 GLY B O 1
ATOM 5777 N N . TYR B 1 363 ? 3.174 46.625 3.719 1 88.25 363 TYR B N 1
ATOM 5778 C CA . TYR B 1 363 ? 3.822 47.906 3.941 1 88.25 363 TYR B CA 1
ATOM 5779 C C . TYR B 1 363 ? 4.898 48.156 2.893 1 88.25 363 TYR B C 1
ATOM 5781 O O . TYR B 1 363 ? 5.469 47.219 2.336 1 88.25 363 TYR B O 1
#

Nearest PDB structures (foldseek):
  7n63-assembly1_A-2  TM=9.951E-01  e=2.170E-56  Helicobacter canadensis MIT 98-5491
  7b0d-assembly1_B  TM=9.828E-01  e=2.613E-50  Archaeoglobus veneficus SNP6
  3frk-assembly1_B  TM=9.893E-01  e=1.891E-48  Thermoanaerobacterium thermosaccharolyticum
  3nys-assembly1_A  TM=9.757E-01  e=4.014E-43  Pseudomonas aeruginosa PAO1
  3nu7-assembly1_B  TM=9.768E-01  e=4.014E-43  Pseudomonas aeruginosa

Solvent-accessible surface area (backbone atoms only — not comparable to full-atom values): 36130 Å² total; per-residue (Å²): 116,46,64,40,71,59,54,31,66,60,51,55,78,43,42,69,62,42,53,51,42,46,49,51,38,62,66,62,44,56,31,64,77,39,70,38,28,52,50,29,24,52,52,50,12,58,71,25,68,23,78,35,40,46,56,14,35,22,30,48,54,22,43,27,47,52,40,49,66,68,71,48,18,75,81,28,27,32,36,30,47,40,48,53,70,51,53,69,54,40,22,37,47,74,41,51,19,42,71,42,71,31,54,37,33,89,56,61,48,20,56,29,64,90,54,46,68,85,69,61,54,96,42,48,50,31,39,38,48,49,18,48,49,2,34,60,55,67,53,68,63,42,50,52,53,26,61,75,69,70,32,48,34,35,36,38,34,43,34,18,64,80,11,29,53,96,88,38,28,49,43,45,78,53,58,31,17,17,26,26,15,39,54,85,30,75,59,37,31,70,19,68,19,18,26,30,24,24,72,45,66,68,58,52,53,48,42,59,17,32,30,47,48,6,29,81,43,96,80,40,28,60,37,82,32,41,85,34,54,32,28,20,49,43,24,38,45,37,46,59,50,56,79,45,37,67,60,37,32,49,42,22,43,53,51,49,51,49,47,69,71,61,51,64,38,95,69,54,46,75,66,59,79,92,44,76,59,16,34,27,45,52,44,49,52,31,35,22,82,61,34,68,61,52,50,52,52,37,43,75,70,35,34,38,66,48,61,84,46,69,55,39,41,50,71,26,61,45,33,53,89,33,58,88,60,84,54,68,62,29,53,50,47,23,61,15,40,37,26,48,56,57,50,65,75,64,47,72,67,55,53,51,47,51,36,52,54,57,42,41,62,98,108,116,48,62,42,72,59,54,31,67,60,50,57,77,44,41,69,61,44,53,50,42,46,48,51,40,63,66,62,43,57,31,64,78,38,69,39,29,51,51,29,25,53,52,50,13,55,71,23,66,23,77,36,38,45,55,13,35,22,29,48,55,21,43,27,48,54,40,49,66,68,71,48,19,75,79,28,26,32,36,31,45,38,49,54,68,53,53,69,55,40,22,39,46,73,41,50,19,42,71,41,70,29,53,38,33,91,58,63,49,22,56,28,63,91,56,46,68,84,70,60,54,95,41,47,50,32,39,40,48,48,20,50,50,2,35,60,55,69,53,69,62,42,49,52,53,26,60,75,68,72,31,47,34,35,36,37,34,43,34,16,65,79,10,29,54,96,89,37,28,50,45,45,78,55,56,31,16,16,26,26,15,40,53,84,30,73,58,37,29,70,21,67,18,18,24,30,25,22,74,46,67,68,58,51,53,47,42,59,17,32,30,47,47,6,28,81,42,97,80,40,30,62,38,81,32,39,85,33,54,31,32,21,50,44,25,38,44,38,48,59,50,58,77,44,38,67,60,38,31,48,42,24,43,52,52,50,51,49,47,67,70,61,51,63,39,96,70,54,46,74,65,58,78,90,43,76,59,15,35,27,44,51,44,47,51,31,34,22,83,61,35,69,62,52,51,53,51,37,44,76,70,35,34,39,63,49,61,85,46,69,53,41,41,51,71,25,61,44,33,54,89,34,56,86,61,84,53,67,62,28,53,51,48,24,63,15,40,37,26,49,56,56,50,65,75,66,49,72,65,56,54,53,49,51,36,52,55,57,41,42,61,97,108

Sequence (726 aa):
MIPFLDLRQINMRYQKEIQQAMNRVLESGWYILGGEVDDFERKFASYCGAKYCIGVANGLDALTLIIRAYDIGLGDEVIVPSNTYIASILAISANGATPVLVEPDINTYNIDPLKIEEKITSRTKAIMVVHLYGQSCDMESINLIAKKYNLKVIEDCAQAHGAIYNGKRVGSLGDAAGFSFYPGKNLGALGDGGAITTNDAELAERLNVLRNYGSHKKYENLFKGVNSRLDELQAAILSIKLSYLDDDNQRRREIAAYYLEHIKNPFIHLPTVTDDKAHVWHLFVVRVKEREAFQYYLAEQNIQTLIHYPIPPHKQKAYSEWQQESFPISEQIHSEVVSLPISPVMSREEVERVVEAVNRYGYMIPFLDLRQINMRYQKEIQQAMNRVLESGWYILGGEVDDFERKFASYCGAKYCIGVANGLDALTLIIRAYDIGLGDEVIVPSNTYIASILAISANGATPVLVEPDINTYNIDPLKIEEKITSRTKAIMVVHLYGQSCDMESINLIAKKYNLKVIEDCAQAHGAIYNGKRVGSLGDAAGFSFYPGKNLGALGDGGAITTNDAELAERLNVLRNYGSHKKYENLFKGVNSRLDELQAAILSIKLSYLDDDNQRRREIAAYYLEHIKNPFIHLPTVTDDKAHVWHLFVVRVKEREAFQYYLAEQNIQTLIHYPIPPHKQKAYSEWQQESFPISEQIHSEVVSLPISPVMSREEVERVVEAVNRYGY

Secondary structure (DSSP, 8-state):
-B-S--HHHHHHTTHHHHHHHHHHHHHHS--BSSHHHHHHHHHHHHHHT-SEEEEES-HHHHHHHHHHHTT--TT-EEEEESSS-HHHHHHHHTTTPEEEEEPBPTTT-SB-GGGTGGG--TTEEEEEEE-GGGBPP-HHHHHHHHHHHT-EEEEE-TT-TT-EETTEETTSSSSEEEEE--TTSSS--SS--EEEEES-HHHHHHHHHHTBTTEEETTEESS---B---BHHHHHHHHHHHTTHHHHHHHHHHHHHHHHHH---TT-BPPP-S-GGGB--S-EEEE-TTHHHHHHHHHHTTB--B-S-SS-GGGSGGGGGGTT---HHHHHHHHHEEEEP--TT--HHHHHHHHHHHHHTT-/-B-S--HHHHHHTTHHHHHHHHHHHHHHS--BSSHHHHHHHHHHHHHHT-SEEEEES-HHHHHHHHHHHTT--TT-EEEEESSS-HHHHHHHHTTTPEEEEEPBPTTT-SB-GGGTGGG--TTEEEEEEE-GGGBPP-HHHHHHHHHHHT-EEEEE-TT-TT-EETTEETTSSSSEEEEE--TTSSS--SS--EEEEES-HHHHHHHHHHTBTTEEETTEESS---B---BHHHHHHHHHHHTTHHHHHHHHHHHHHHHHHH---TT-BPPP-S-GGGB--S-EEEE-TTHHHHHHHHHHTTB--B-S-SS-GGGSGGGGGGTT---HHHHHHHHHEEEEP--TT--HHHHHHHHHHHHHTT-